Protein AF-A0A7K2C2F0-F1 (afdb_monomer)

pLDDT: mean 88.84, std 10.96, range [38.5, 98.69]

Structure (mmCIF, N/CA/C/O backbone):
data_AF-A0A7K2C2F0-F1
#
_entry.id   AF-A0A7K2C2F0-F1
#
loop_
_atom_site.group_PDB
_atom_site.id
_atom_site.type_symbol
_atom_site.label_atom_id
_atom_site.label_alt_id
_atom_site.label_comp_id
_atom_site.label_asym_id
_atom_site.label_entity_id
_atom_site.label_seq_id
_atom_site.pdbx_PDB_ins_code
_atom_site.Cartn_x
_atom_site.Cartn_y
_atom_site.Cartn_z
_atom_site.occupancy
_atom_site.B_iso_or_equiv
_atom_site.auth_seq_id
_atom_site.auth_comp_id
_atom_site.auth_asym_id
_atom_site.auth_atom_id
_atom_site.pdbx_PDB_model_num
ATOM 1 N N . SER A 1 1 ? -0.408 -22.893 0.024 1.00 50.28 1 SER A N 1
ATOM 2 C CA . SER A 1 1 ? 0.187 -21.542 0.034 1.00 50.28 1 SER A CA 1
ATOM 3 C C . SER A 1 1 ? -0.240 -20.858 -1.250 1.00 50.28 1 SER A C 1
ATOM 5 O O . SER A 1 1 ? -0.270 -21.523 -2.272 1.00 50.28 1 SER A O 1
ATOM 7 N N . ASN A 1 2 ? -0.618 -19.581 -1.223 1.00 63.22 2 ASN A N 1
ATOM 8 C CA . ASN A 1 2 ? -1.310 -18.906 -2.338 1.00 63.22 2 ASN A CA 1
ATOM 9 C C . ASN A 1 2 ? -0.409 -18.531 -3.534 1.00 63.22 2 ASN A C 1
ATOM 11 O O . ASN A 1 2 ? -0.692 -17.550 -4.215 1.00 63.22 2 ASN A O 1
ATOM 15 N N . GLU A 1 3 ? 0.681 -19.281 -3.749 1.00 76.06 3 GLU A N 1
ATOM 16 C CA . GLU A 1 3 ? 1.612 -19.161 -4.888 1.00 76.06 3 GLU A CA 1
ATOM 17 C C . GLU A 1 3 ? 2.182 -17.747 -5.110 1.00 76.06 3 GLU A C 1
ATOM 19 O O . GLU A 1 3 ? 2.596 -17.390 -6.209 1.00 76.06 3 GLU A O 1
ATOM 24 N N . ARG A 1 4 ? 2.222 -16.927 -4.051 1.00 85.31 4 ARG A N 1
ATOM 25 C CA . ARG A 1 4 ? 2.838 -15.599 -4.083 1.00 85.31 4 ARG A CA 1
ATOM 26 C C . ARG A 1 4 ? 4.329 -15.665 -3.759 1.00 85.31 4 ARG A C 1
ATOM 28 O O . ARG A 1 4 ? 4.740 -16.408 -2.866 1.00 85.31 4 ARG A O 1
ATOM 35 N N . LEU A 1 5 ? 5.111 -14.847 -4.453 1.00 87.50 5 LEU A N 1
ATOM 36 C CA . LEU A 1 5 ? 6.541 -14.672 -4.243 1.00 87.50 5 LEU A CA 1
ATOM 37 C C . LEU A 1 5 ? 6.823 -13.538 -3.261 1.00 87.50 5 LEU A C 1
ATOM 39 O O . LEU A 1 5 ? 6.344 -12.416 -3.424 1.00 87.50 5 LEU A O 1
ATOM 43 N N . PHE A 1 6 ? 7.661 -13.833 -2.272 1.00 87.00 6 PHE A N 1
ATOM 44 C CA . PHE A 1 6 ? 8.125 -12.879 -1.273 1.00 87.00 6 PHE A CA 1
ATOM 45 C C . PHE A 1 6 ? 9.642 -12.834 -1.263 1.00 87.00 6 PHE A C 1
ATOM 47 O O . PHE A 1 6 ? 10.312 -13.847 -1.480 1.00 87.00 6 PHE A O 1
ATOM 54 N N . GLU A 1 7 ? 10.182 -11.653 -0.998 1.00 86.31 7 GLU A N 1
ATOM 55 C CA . GLU A 1 7 ? 11.600 -11.492 -0.750 1.00 86.31 7 GLU A CA 1
ATOM 56 C C . GLU A 1 7 ? 11.958 -12.178 0.571 1.00 86.31 7 GLU A C 1
ATOM 58 O O . GLU A 1 7 ? 11.269 -12.034 1.584 1.00 86.31 7 GLU A O 1
ATOM 63 N N . LEU A 1 8 ? 13.048 -12.945 0.565 1.00 87.44 8 LEU A N 1
ATOM 64 C CA . LEU A 1 8 ? 13.555 -13.544 1.790 1.00 87.44 8 LEU A CA 1
ATOM 65 C C . LEU A 1 8 ? 14.177 -12.455 2.681 1.00 87.44 8 LEU A C 1
ATOM 67 O O . LEU A 1 8 ? 15.001 -11.677 2.191 1.00 87.44 8 LEU A O 1
ATOM 71 N N . PRO A 1 9 ? 13.871 -12.432 3.994 1.00 86.19 9 PRO A N 1
ATOM 72 C CA . PRO A 1 9 ? 14.459 -11.471 4.930 1.00 86.19 9 PRO A CA 1
ATOM 73 C C . PRO A 1 9 ? 15.974 -11.570 5.061 1.00 86.19 9 PRO A C 1
ATOM 75 O O . PRO A 1 9 ? 16.611 -10.615 5.487 1.00 86.19 9 PRO A O 1
ATOM 78 N N . LEU A 1 10 ? 16.545 -12.722 4.709 1.00 87.75 10 LEU A N 1
ATOM 79 C CA . LEU A 1 10 ? 17.958 -13.035 4.844 1.00 87.75 10 LEU A CA 1
ATOM 80 C C . LEU A 1 10 ? 18.545 -13.386 3.476 1.00 87.75 10 LEU A C 1
ATOM 82 O O . LEU A 1 10 ? 17.954 -14.171 2.728 1.00 87.75 10 LEU A O 1
ATOM 86 N N . ARG A 1 11 ? 19.739 -12.868 3.179 1.00 87.44 11 ARG A N 1
ATOM 87 C CA . ARG A 1 11 ? 20.491 -13.196 1.963 1.00 87.44 11 ARG A CA 1
ATOM 88 C C . ARG A 1 11 ? 21.969 -13.427 2.251 1.00 87.44 11 ARG A C 1
ATOM 90 O O . ARG A 1 11 ? 22.530 -12.907 3.212 1.00 87.44 11 ARG A O 1
ATOM 97 N N . TRP A 1 12 ? 22.605 -14.205 1.381 1.00 88.69 12 TRP A N 1
ATOM 98 C CA . TRP A 1 12 ? 24.050 -14.402 1.392 1.00 88.69 12 TRP A CA 1
ATOM 99 C C . TRP A 1 12 ? 24.735 -13.306 0.575 1.00 88.69 12 TRP A C 1
ATOM 101 O O . TRP A 1 12 ? 24.500 -13.181 -0.632 1.00 88.69 12 TRP A O 1
ATOM 111 N N . TYR A 1 13 ? 25.603 -12.528 1.214 1.00 84.31 13 TYR A N 1
ATOM 112 C CA . TYR A 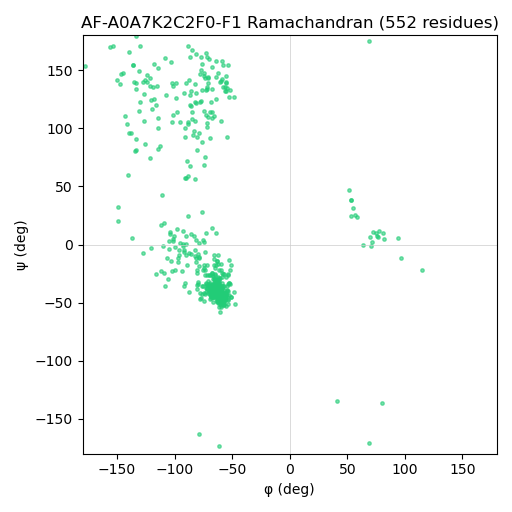1 13 ? 26.427 -11.520 0.559 1.00 84.31 13 TYR A CA 1
ATOM 113 C C . TYR A 1 13 ? 27.755 -12.148 0.151 1.00 84.31 13 TYR A C 1
ATOM 115 O O . TYR A 1 13 ? 28.666 -12.313 0.957 1.00 84.31 13 TYR A O 1
ATOM 123 N N . SER A 1 14 ? 27.886 -12.501 -1.129 1.00 82.44 14 SER A N 1
ATOM 124 C CA . SER A 1 14 ? 29.077 -13.202 -1.624 1.00 82.44 14 SER A CA 1
ATOM 125 C C . SER A 1 14 ? 30.361 -12.373 -1.541 1.00 82.44 14 SER A C 1
ATOM 127 O O . SER A 1 14 ? 31.438 -12.952 -1.483 1.00 82.44 14 SER A O 1
ATOM 129 N N . GLN A 1 15 ? 30.261 -11.038 -1.567 1.00 77.25 15 GLN A N 1
ATOM 130 C CA . GLN A 1 15 ? 31.422 -10.141 -1.503 1.00 77.25 15 GLN A CA 1
ATOM 131 C C . GLN A 1 15 ? 32.079 -10.144 -0.114 1.00 77.25 15 GLN A C 1
ATOM 133 O O . GLN A 1 15 ? 33.299 -10.062 -0.018 1.00 77.25 15 GLN A O 1
ATOM 138 N N . THR A 1 16 ? 31.280 -10.270 0.947 1.00 82.31 16 THR A N 1
ATOM 139 C CA . THR A 1 16 ? 31.732 -10.300 2.349 1.00 82.31 16 THR A CA 1
ATOM 140 C C . THR A 1 16 ? 31.686 -11.700 2.962 1.00 82.31 16 THR A C 1
ATOM 142 O O . THR A 1 16 ? 32.126 -11.886 4.091 1.00 82.31 16 THR A O 1
ATOM 145 N N . ALA A 1 17 ? 31.181 -12.689 2.216 1.00 87.31 17 ALA A N 1
ATOM 146 C CA . ALA A 1 17 ? 30.994 -14.070 2.650 1.00 87.31 17 ALA A CA 1
ATOM 147 C C . ALA A 1 17 ? 30.234 -14.185 3.986 1.00 87.31 17 ALA A C 1
ATOM 149 O O . ALA A 1 17 ? 30.635 -14.935 4.879 1.00 87.31 17 ALA A O 1
ATOM 150 N N . GLN A 1 18 ? 29.129 -13.447 4.118 1.00 89.44 18 GLN A N 1
ATOM 151 C CA . GLN A 1 18 ? 28.293 -13.466 5.319 1.00 89.44 18 GLN A CA 1
ATOM 152 C C . GLN A 1 18 ? 26.796 -13.512 4.990 1.00 89.44 18 GLN A C 1
ATOM 154 O O . GLN A 1 18 ? 26.355 -13.060 3.929 1.00 89.44 18 GLN A O 1
ATOM 159 N N . TRP A 1 19 ? 26.015 -14.045 5.929 1.00 89.75 19 TRP A N 1
ATOM 160 C CA . TRP A 1 19 ? 24.560 -13.909 5.938 1.00 89.75 19 TRP A CA 1
ATOM 161 C C . TRP A 1 19 ? 24.184 -12.613 6.635 1.00 89.75 19 TRP A C 1
ATOM 163 O O . TRP A 1 19 ? 24.676 -12.347 7.729 1.00 89.75 19 TRP A O 1
ATOM 173 N N . ASP A 1 20 ? 23.301 -11.838 6.021 1.00 87.25 20 ASP A N 1
ATOM 174 C CA . ASP A 1 20 ? 22.747 -10.636 6.637 1.00 87.25 20 ASP A CA 1
ATOM 175 C C . ASP A 1 20 ? 21.358 -10.332 6.054 1.00 87.25 20 ASP A C 1
ATOM 177 O O . ASP A 1 20 ? 20.907 -10.989 5.103 1.00 87.25 20 ASP A O 1
ATOM 181 N N . LEU A 1 21 ? 20.653 -9.372 6.647 1.00 85.06 21 LEU A N 1
ATOM 182 C CA . LEU A 1 21 ? 19.330 -8.956 6.215 1.00 85.06 21 LEU A CA 1
ATOM 183 C C . LEU A 1 21 ? 19.349 -8.449 4.771 1.00 85.06 21 LEU A C 1
ATOM 185 O O . LEU A 1 21 ? 20.265 -7.744 4.331 1.00 85.06 21 LEU A O 1
ATOM 189 N N . SER A 1 22 ? 18.309 -8.801 4.020 1.00 83.69 22 SER A N 1
ATOM 190 C CA . SER A 1 22 ? 18.087 -8.241 2.689 1.00 83.69 22 SER A CA 1
ATOM 191 C C . SER A 1 22 ? 17.821 -6.726 2.789 1.00 83.69 22 SER A C 1
ATOM 193 O O . SER A 1 22 ? 17.194 -6.279 3.756 1.00 83.69 22 SER A O 1
ATOM 195 N N . PRO A 1 23 ? 18.278 -5.906 1.823 1.00 77.38 23 PRO A N 1
ATOM 196 C CA . PRO A 1 23 ? 18.154 -4.449 1.885 1.00 77.38 23 PRO A CA 1
ATOM 197 C C . PRO A 1 23 ? 16.715 -3.996 2.140 1.00 77.38 23 PRO A C 1
ATOM 199 O O . PRO A 1 23 ? 15.811 -4.405 1.417 1.00 77.38 23 PRO A O 1
ATOM 202 N N . GLY A 1 24 ? 16.492 -3.161 3.157 1.00 74.25 24 GLY A N 1
ATOM 203 C CA . GLY A 1 24 ? 15.160 -2.689 3.566 1.00 74.25 24 GLY A CA 1
ATOM 204 C C . GLY A 1 24 ? 14.507 -3.466 4.720 1.00 74.25 24 GLY A C 1
ATOM 205 O O . GLY A 1 24 ? 13.538 -2.970 5.293 1.00 74.25 24 GLY A O 1
ATOM 206 N N . TYR A 1 25 ? 15.046 -4.624 5.123 1.00 76.50 25 TYR A N 1
ATOM 207 C CA . TYR A 1 25 ? 14.604 -5.348 6.329 1.00 76.50 25 TYR A CA 1
ATOM 208 C C . TYR A 1 25 ? 15.192 -4.813 7.638 1.00 76.50 25 TYR A C 1
ATOM 210 O O . TYR A 1 25 ? 14.682 -5.121 8.711 1.00 76.50 25 TYR A O 1
ATOM 218 N N . SER A 1 26 ? 16.239 -3.993 7.560 1.00 67.81 26 SER A N 1
ATOM 219 C CA . SER A 1 26 ? 16.847 -3.322 8.714 1.00 67.81 26 SER A CA 1
ATOM 220 C C . SER A 1 26 ? 16.018 -2.147 9.247 1.00 67.81 26 SER A C 1
ATOM 222 O O . SER A 1 26 ? 16.240 -1.714 10.371 1.00 67.81 26 SER A O 1
ATOM 224 N N . ILE A 1 27 ? 15.077 -1.631 8.447 1.00 64.44 27 ILE A N 1
ATOM 225 C CA . ILE A 1 27 ? 14.291 -0.427 8.761 1.00 64.44 27 ILE A CA 1
ATOM 226 C C . ILE A 1 27 ? 12.985 -0.792 9.479 1.00 64.44 27 ILE A C 1
ATOM 228 O O . ILE A 1 27 ? 12.538 -0.074 10.366 1.00 64.44 27 ILE A O 1
ATOM 232 N N . ALA A 1 28 ? 12.370 -1.917 9.107 1.00 60.56 28 ALA A N 1
ATOM 233 C CA . ALA A 1 28 ? 11.136 -2.410 9.710 1.00 60.56 28 ALA A CA 1
ATOM 234 C C . ALA A 1 28 ? 11.089 -3.941 9.650 1.00 60.56 28 ALA A C 1
ATOM 236 O O . ALA A 1 28 ? 11.458 -4.538 8.634 1.00 60.56 28 ALA A O 1
ATOM 237 N N . ASN A 1 29 ? 10.576 -4.586 10.705 1.00 62.41 29 ASN A N 1
ATOM 238 C CA . ASN A 1 29 ? 10.387 -6.037 10.740 1.00 62.41 29 ASN A CA 1
ATOM 239 C C . ASN A 1 29 ? 9.200 -6.452 9.856 1.00 62.41 29 ASN A C 1
ATOM 241 O O . ASN A 1 29 ? 8.121 -6.794 10.333 1.00 62.41 29 ASN A O 1
ATOM 245 N N . LYS A 1 30 ? 9.409 -6.440 8.538 1.00 63.34 30 LYS A N 1
ATOM 246 C CA . LYS A 1 30 ? 8.393 -6.828 7.553 1.00 63.34 30 LYS A CA 1
ATOM 247 C C . LYS A 1 30 ? 8.173 -8.347 7.468 1.00 63.34 30 LYS A C 1
ATOM 249 O O . LYS A 1 30 ? 7.417 -8.778 6.601 1.00 63.34 30 LYS A O 1
ATOM 254 N N . ARG A 1 31 ? 8.823 -9.168 8.317 1.00 71.56 31 ARG A N 1
ATOM 255 C CA . ARG A 1 31 ? 8.783 -10.650 8.291 1.00 71.56 31 ARG A CA 1
ATOM 256 C C . ARG A 1 31 ? 8.842 -11.195 6.847 1.00 71.56 31 ARG A C 1
ATOM 258 O O . ARG A 1 31 ? 9.608 -10.703 6.033 1.00 71.56 31 ARG A O 1
ATOM 265 N N . PHE A 1 32 ? 8.012 -12.158 6.461 1.00 71.62 32 PHE A N 1
ATOM 266 C CA . PHE A 1 32 ? 7.909 -12.628 5.068 1.00 71.62 32 PHE A CA 1
ATOM 267 C C . PHE A 1 32 ? 6.890 -11.830 4.234 1.00 71.62 32 PHE A C 1
ATOM 269 O O . PHE A 1 32 ? 6.328 -12.353 3.283 1.00 71.62 32 PHE A O 1
ATOM 276 N N . GLY A 1 33 ? 6.598 -10.583 4.611 1.00 74.69 33 GLY A N 1
ATOM 277 C CA . GLY A 1 33 ? 5.536 -9.767 4.019 1.00 74.69 33 GLY A CA 1
ATOM 278 C C . GLY A 1 33 ? 5.962 -8.882 2.845 1.00 74.69 33 GLY A C 1
ATOM 279 O O . GLY A 1 33 ? 5.100 -8.240 2.246 1.00 74.69 33 GLY A O 1
ATOM 280 N N . ARG A 1 34 ? 7.255 -8.818 2.488 1.00 81.00 34 ARG A N 1
ATOM 281 C CA . ARG A 1 34 ? 7.700 -8.067 1.299 1.00 81.00 34 ARG A CA 1
ATOM 282 C C . ARG A 1 34 ? 7.439 -8.880 0.045 1.00 81.00 34 ARG A C 1
ATOM 284 O O . ARG A 1 34 ? 8.218 -9.751 -0.324 1.00 81.00 34 ARG A O 1
ATOM 291 N N . LEU A 1 35 ? 6.308 -8.600 -0.580 1.00 85.81 35 LEU A N 1
ATOM 292 C CA . LEU A 1 35 ? 5.927 -9.149 -1.872 1.00 85.81 35 LEU A CA 1
ATOM 293 C C . LEU A 1 35 ? 6.971 -8.784 -2.938 1.00 85.81 35 LEU A C 1
ATOM 295 O O . LEU A 1 35 ? 7.498 -7.672 -2.911 1.00 85.81 35 LEU A O 1
ATOM 299 N N . ILE A 1 36 ? 7.259 -9.697 -3.867 1.00 87.25 36 ILE A N 1
ATOM 300 C CA . I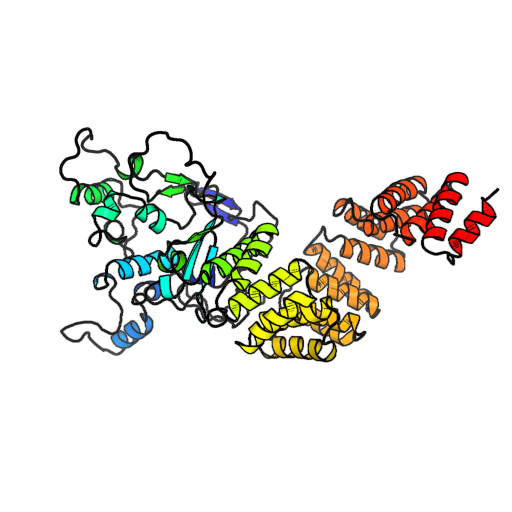LE A 1 36 ? 8.085 -9.400 -5.044 1.00 87.25 36 ILE A CA 1
ATOM 301 C C . ILE A 1 36 ? 7.163 -8.891 -6.161 1.00 87.25 36 ILE A C 1
ATOM 303 O O . ILE A 1 36 ? 6.448 -9.702 -6.759 1.00 87.25 36 ILE A O 1
ATOM 307 N N . PRO A 1 37 ? 7.163 -7.578 -6.455 1.00 87.50 37 PRO A N 1
ATOM 308 C CA . PRO A 1 37 ? 6.298 -7.011 -7.476 1.00 87.50 37 PRO A CA 1
ATOM 309 C C . PRO A 1 37 ? 6.755 -7.393 -8.884 1.00 87.50 37 PRO A C 1
ATOM 311 O O . PRO A 1 37 ? 7.929 -7.706 -9.114 1.00 87.50 37 PRO A O 1
ATOM 314 N N . ASP A 1 38 ? 5.849 -7.268 -9.849 1.00 89.81 38 ASP A N 1
ATOM 315 C CA . ASP A 1 38 ? 6.113 -7.543 -11.266 1.00 89.81 38 ASP A CA 1
ATOM 316 C C . ASP A 1 38 ? 7.310 -6.739 -11.785 1.00 89.81 38 ASP A C 1
ATOM 318 O O . ASP A 1 38 ? 8.126 -7.241 -12.553 1.00 89.81 38 ASP A O 1
ATOM 322 N N . ARG A 1 39 ? 7.488 -5.505 -11.298 1.00 86.94 39 ARG A N 1
ATOM 323 C CA . ARG A 1 39 ? 8.649 -4.668 -11.637 1.00 86.94 39 ARG A CA 1
ATOM 324 C C . ARG A 1 39 ? 9.980 -5.235 -11.152 1.00 86.94 39 ARG A C 1
ATOM 326 O O . ARG A 1 39 ? 10.978 -5.090 -11.847 1.00 86.94 39 ARG A O 1
ATOM 333 N N . CYS A 1 40 ? 10.016 -5.899 -9.998 1.00 86.69 40 CYS A N 1
ATOM 334 C CA . CYS A 1 40 ? 11.222 -6.606 -9.569 1.00 86.69 40 CYS A CA 1
ATOM 335 C C . CYS A 1 40 ? 11.467 -7.818 -10.473 1.00 86.69 40 CYS A C 1
ATOM 337 O O . CYS A 1 40 ? 12.586 -8.037 -10.935 1.00 86.69 40 CYS A O 1
ATOM 339 N N . MET A 1 41 ? 10.417 -8.579 -10.786 1.00 89.62 41 MET A N 1
ATOM 340 C CA . MET A 1 41 ? 10.531 -9.733 -11.680 1.00 89.62 41 MET A CA 1
ATOM 341 C C . MET A 1 41 ? 10.966 -9.339 -13.090 1.00 89.62 41 MET A C 1
ATOM 343 O O . MET A 1 41 ? 11.743 -10.071 -13.700 1.00 89.62 41 MET A O 1
ATOM 347 N N . ALA A 1 42 ? 10.559 -8.164 -13.568 1.00 88.38 42 ALA A N 1
ATOM 348 C CA . ALA A 1 42 ? 10.978 -7.632 -14.853 1.00 88.38 42 ALA A CA 1
ATOM 349 C C . ALA A 1 42 ? 12.499 -7.457 -14.960 1.00 88.38 42 ALA A C 1
ATOM 351 O O . ALA A 1 42 ? 13.017 -7.585 -16.060 1.00 88.38 42 ALA A O 1
ATOM 352 N N . CYS A 1 43 ? 13.225 -7.235 -13.866 1.00 86.88 43 CYS A N 1
ATOM 353 C CA . CYS A 1 43 ? 14.690 -7.163 -13.902 1.00 86.88 43 CYS A CA 1
ATOM 354 C C . CYS A 1 43 ? 15.371 -8.502 -13.588 1.00 86.88 43 CYS A C 1
ATOM 356 O O . CYS A 1 43 ? 16.526 -8.701 -13.956 1.00 86.88 43 CYS A O 1
ATOM 358 N N . HIS A 1 44 ? 14.688 -9.409 -12.886 1.00 88.19 44 HIS A N 1
ATOM 359 C CA . HIS A 1 44 ? 15.301 -10.612 -12.311 1.00 88.19 44 HIS A CA 1
ATOM 360 C C . HIS A 1 44 ? 14.950 -11.921 -13.023 1.00 88.19 44 HIS A C 1
ATOM 362 O O . HIS A 1 44 ? 15.592 -12.938 -12.755 1.00 88.19 44 HIS A O 1
ATOM 368 N N . ASN A 1 45 ? 13.968 -11.915 -13.923 1.00 89.50 45 ASN A N 1
ATOM 369 C CA . ASN A 1 45 ? 13.507 -13.107 -14.623 1.00 89.50 45 ASN A CA 1
ATOM 370 C C . ASN A 1 45 ? 13.212 -12.818 -16.103 1.00 89.50 45 ASN A C 1
ATOM 372 O O . ASN A 1 45 ? 13.097 -11.672 -16.547 1.00 89.50 45 ASN A O 1
ATOM 376 N N . SER A 1 46 ? 13.077 -13.893 -16.877 1.00 89.12 46 SER A N 1
ATOM 377 C CA . SER A 1 46 ? 12.402 -13.879 -18.176 1.00 89.12 46 SER A CA 1
ATOM 378 C C . SER A 1 46 ? 10.926 -13.479 -18.011 1.00 89.12 46 SER A C 1
ATOM 380 O O . SER A 1 46 ? 10.497 -13.111 -16.924 1.00 89.12 46 SER A O 1
ATOM 382 N N . TYR A 1 47 ? 10.133 -13.549 -19.078 1.00 89.19 47 TYR A N 1
ATOM 383 C CA . TYR A 1 47 ? 8.699 -13.253 -19.055 1.00 89.19 47 TYR A CA 1
ATOM 384 C C . TYR A 1 47 ? 7.909 -14.296 -18.238 1.00 89.19 47 TYR A C 1
ATOM 386 O O . TYR A 1 47 ? 7.788 -15.434 -18.694 1.00 89.19 47 TYR A O 1
ATOM 394 N N . PRO A 1 48 ? 7.387 -13.958 -17.040 1.00 89.88 48 PRO A N 1
ATOM 395 C CA . PRO A 1 48 ? 6.538 -14.866 -16.282 1.00 89.88 48 PRO A CA 1
ATOM 396 C C . PRO A 1 48 ? 5.095 -14.829 -16.804 1.00 89.88 48 PRO A C 1
ATOM 398 O O . PRO A 1 48 ? 4.686 -13.886 -17.482 1.00 89.88 48 PRO A O 1
ATOM 401 N N . SER A 1 49 ? 4.293 -15.824 -16.430 1.00 90.00 49 SER A N 1
ATOM 402 C CA . SER A 1 49 ? 2.836 -15.759 -16.586 1.00 90.00 49 SER A CA 1
ATOM 403 C C . SER A 1 49 ? 2.235 -15.109 -15.341 1.00 90.00 49 SER A C 1
ATOM 405 O O . SER A 1 49 ? 2.177 -15.738 -14.285 1.00 90.00 49 SER A O 1
ATOM 407 N N . THR A 1 50 ? 1.827 -13.844 -15.440 1.00 89.75 50 THR A N 1
ATOM 408 C CA . THR A 1 50 ? 1.243 -13.078 -14.327 1.00 89.75 50 THR A CA 1
ATOM 409 C C . THR A 1 50 ? -0.210 -13.475 -14.057 1.00 89.75 50 THR A C 1
ATOM 411 O O . THR A 1 50 ? -0.920 -13.971 -14.936 1.00 89.75 50 THR A O 1
ATOM 414 N N . VAL A 1 51 ? -0.667 -13.256 -12.822 1.00 90.50 51 VAL A N 1
ATOM 415 C CA . VAL A 1 51 ? -2.097 -13.240 -12.490 1.00 90.50 51 VAL A CA 1
ATOM 416 C C . VAL A 1 51 ? -2.548 -11.783 -12.454 1.00 90.50 51 VAL A C 1
ATOM 418 O O . VAL A 1 51 ? -2.112 -11.017 -11.598 1.00 90.50 51 VAL A O 1
ATOM 421 N N . GLU A 1 52 ? -3.417 -11.402 -13.388 1.00 89.62 52 GLU A N 1
ATOM 422 C CA . GLU A 1 52 ? -3.861 -10.016 -13.581 1.00 89.62 52 GLU A CA 1
ATOM 423 C C . GLU A 1 52 ? -4.360 -9.382 -12.270 1.00 89.62 52 GLU A C 1
ATOM 425 O O . GLU A 1 52 ? -5.140 -9.997 -11.537 1.00 89.62 52 GLU A O 1
ATOM 430 N N . TRP A 1 53 ? -3.908 -8.161 -11.967 1.00 90.25 53 TRP A N 1
ATOM 431 C CA . TRP A 1 53 ? -4.218 -7.404 -10.737 1.00 90.25 53 TRP A CA 1
ATOM 432 C C . TRP A 1 53 ? -3.719 -8.030 -9.421 1.00 90.25 53 TRP A C 1
ATOM 434 O O . TRP A 1 53 ? -3.915 -7.461 -8.349 1.00 90.25 53 TRP A O 1
ATOM 444 N N . VAL A 1 54 ? -3.058 -9.192 -9.450 1.00 89.06 54 VAL A N 1
ATOM 445 C CA . VAL A 1 54 ? -2.582 -9.881 -8.243 1.00 89.06 54 VAL A CA 1
ATOM 446 C C . VAL A 1 54 ? -1.066 -9.873 -8.206 1.00 89.06 54 VAL A C 1
ATOM 448 O O . VAL A 1 54 ? -0.400 -10.843 -8.562 1.00 89.06 54 VAL A O 1
ATOM 451 N N . GLU A 1 55 ? -0.525 -8.777 -7.689 1.00 86.75 55 GLU A N 1
ATOM 452 C CA . GLU A 1 55 ? 0.917 -8.601 -7.602 1.00 86.75 55 GLU A CA 1
ATOM 453 C C . GLU A 1 55 ? 1.597 -9.755 -6.842 1.00 86.75 55 GLU A C 1
ATOM 455 O O . GLU A 1 55 ? 1.085 -10.292 -5.840 1.00 86.75 55 GLU A O 1
ATOM 460 N N . GLY A 1 56 ? 2.756 -10.153 -7.366 1.00 87.12 56 GLY A N 1
ATOM 461 C CA . GLY A 1 56 ? 3.592 -11.214 -6.824 1.00 87.12 56 GLY A CA 1
ATOM 462 C C . GLY A 1 56 ? 3.015 -12.621 -6.958 1.00 87.12 56 GLY A C 1
ATOM 463 O O . GLY A 1 56 ? 3.617 -13.542 -6.411 1.00 87.12 56 GLY A O 1
ATOM 464 N N . LYS A 1 57 ? 1.890 -12.820 -7.656 1.00 88.62 57 LYS A N 1
ATOM 465 C CA . LYS A 1 57 ? 1.347 -14.145 -7.985 1.00 88.62 57 LYS A CA 1
ATOM 466 C C . LYS A 1 57 ? 1.539 -14.435 -9.472 1.00 88.62 57 LYS A C 1
ATOM 468 O O . LYS A 1 57 ? 1.136 -13.646 -10.323 1.00 88.62 57 LYS A O 1
ATOM 473 N N . TYR A 1 58 ? 2.107 -15.596 -9.773 1.00 88.81 58 TYR A N 1
ATOM 474 C CA . TYR A 1 58 ? 2.435 -16.006 -11.136 1.00 88.81 58 TYR A CA 1
ATOM 475 C C . TYR A 1 58 ? 1.999 -17.457 -11.353 1.00 88.81 58 TYR A C 1
ATOM 477 O O . TYR A 1 58 ? 2.193 -18.285 -10.465 1.00 88.81 58 TYR A O 1
ATOM 485 N N . ASN A 1 59 ? 1.441 -17.774 -12.523 1.00 89.62 59 ASN A N 1
ATOM 486 C CA . ASN A 1 59 ? 1.147 -19.161 -12.905 1.00 89.62 59 ASN A CA 1
ATOM 487 C C . ASN A 1 59 ? 2.438 -19.924 -13.239 1.00 89.62 59 ASN A C 1
ATOM 489 O O . ASN A 1 59 ? 2.548 -21.119 -12.984 1.00 89.62 59 ASN A O 1
ATOM 493 N N . GLU A 1 60 ? 3.417 -19.220 -13.811 1.00 89.38 60 GLU A N 1
ATOM 494 C CA . GLU A 1 60 ? 4.727 -19.759 -14.163 1.00 89.38 60 GLU A CA 1
ATOM 495 C C . GLU A 1 60 ? 5.794 -18.673 -14.028 1.00 89.38 60 GLU A C 1
ATOM 497 O O . GLU A 1 60 ? 5.595 -17.527 -14.439 1.00 89.38 60 GLU A O 1
ATOM 502 N N . VAL A 1 61 ? 6.943 -19.054 -13.470 1.00 89.38 61 VAL A N 1
ATOM 503 C CA . VAL A 1 61 ? 8.119 -18.194 -13.332 1.00 89.38 61 VAL A CA 1
ATOM 504 C C . VAL A 1 61 ? 9.312 -18.916 -13.949 1.00 89.38 61 VAL A C 1
ATOM 506 O O . VAL A 1 61 ? 9.815 -19.874 -13.356 1.00 89.38 61 VAL A O 1
ATOM 509 N N . PRO A 1 62 ? 9.778 -18.485 -15.131 1.00 87.56 62 PRO A N 1
ATOM 510 C CA . PRO A 1 62 ? 10.988 -19.031 -15.724 1.00 87.56 62 PRO A CA 1
ATOM 511 C C . PRO A 1 62 ? 12.210 -18.766 -14.843 1.00 87.56 62 PRO A C 1
ATOM 513 O O . PRO A 1 62 ? 12.315 -17.723 -14.201 1.00 87.56 62 PRO A O 1
ATOM 516 N N . ASN A 1 63 ? 13.176 -19.684 -14.862 1.00 84.62 63 ASN A N 1
ATOM 517 C CA . ASN A 1 63 ? 14.412 -19.521 -14.103 1.00 84.62 63 ASN A CA 1
ATOM 518 C C . ASN A 1 63 ? 15.340 -18.488 -14.757 1.00 84.62 63 ASN A C 1
ATOM 520 O O . ASN A 1 63 ? 15.899 -18.739 -15.826 1.00 84.62 63 ASN A O 1
ATOM 524 N N . GLY A 1 64 ? 15.574 -17.377 -14.058 1.00 85.69 64 GLY A N 1
ATOM 525 C CA . GLY A 1 64 ? 16.568 -16.375 -14.436 1.00 85.69 64 GLY A CA 1
ATOM 526 C C . GLY A 1 64 ? 16.213 -15.598 -15.704 1.00 85.69 64 GLY A C 1
ATOM 527 O O . GLY A 1 64 ? 15.101 -15.671 -16.225 1.00 85.69 64 GLY A O 1
ATOM 528 N N . ILE A 1 65 ? 17.171 -14.809 -16.186 1.00 88.31 65 ILE A N 1
ATOM 529 C CA . ILE A 1 65 ? 17.022 -13.965 -17.376 1.00 88.31 65 ILE A CA 1
ATOM 530 C C . ILE A 1 65 ? 17.347 -14.805 -18.615 1.00 88.31 65 ILE A C 1
ATOM 532 O O . ILE A 1 65 ? 18.464 -15.302 -18.756 1.00 88.31 65 ILE A O 1
ATOM 536 N N . SER A 1 66 ? 16.376 -14.964 -19.514 1.00 88.00 66 SER A N 1
ATOM 537 C CA . SER A 1 66 ? 16.574 -15.665 -20.787 1.00 88.00 66 SER A CA 1
ATOM 538 C C . SER A 1 66 ? 17.066 -14.717 -21.887 1.00 88.00 66 SER A C 1
ATOM 540 O O . SER A 1 66 ? 17.053 -13.492 -21.728 1.00 88.00 66 SER A O 1
ATOM 542 N N . CYS A 1 67 ? 17.454 -15.277 -23.039 1.00 89.75 67 CYS A N 1
ATOM 543 C CA . CYS A 1 67 ? 17.869 -14.487 -24.199 1.00 89.75 67 CYS A CA 1
ATOM 544 C C . CYS A 1 67 ? 16.789 -13.498 -24.660 1.00 89.75 67 CYS A C 1
ATOM 546 O O . CYS A 1 67 ? 17.125 -12.456 -25.220 1.00 89.75 67 CYS A O 1
ATOM 548 N N . GLU A 1 68 ? 15.511 -13.766 -24.379 1.00 89.25 68 GLU A N 1
ATOM 549 C CA . GLU A 1 68 ? 14.405 -12.945 -24.863 1.00 89.25 68 GLU A CA 1
ATOM 550 C C . GLU A 1 68 ? 14.426 -11.514 -24.330 1.00 89.25 68 GLU A C 1
ATOM 552 O O . GLU A 1 68 ? 14.041 -10.577 -25.030 1.00 89.25 68 GLU A O 1
ATOM 557 N N . ARG A 1 69 ? 14.958 -11.316 -23.121 1.00 90.25 69 ARG A N 1
ATOM 558 C CA . ARG A 1 69 ? 15.080 -9.981 -22.525 1.00 90.25 69 ARG A CA 1
ATOM 559 C C . ARG A 1 69 ? 15.998 -9.068 -23.331 1.00 90.25 69 ARG A C 1
ATOM 561 O O . ARG A 1 69 ? 15.749 -7.869 -23.401 1.00 90.25 69 ARG A O 1
ATOM 568 N N . CYS A 1 70 ? 17.013 -9.635 -23.980 1.00 91.94 70 CYS A N 1
ATOM 569 C CA . CYS A 1 70 ? 17.981 -8.883 -24.779 1.00 91.94 70 CYS A CA 1
ATOM 570 C C . CYS A 1 70 ? 17.723 -8.979 -26.286 1.00 91.94 70 CYS A C 1
ATOM 572 O O . CYS A 1 70 ? 18.143 -8.103 -27.038 1.00 91.94 70 CYS A O 1
ATOM 574 N N . HIS A 1 71 ? 17.031 -10.028 -26.732 1.00 92.12 71 HIS A N 1
ATOM 575 C CA . HIS A 1 71 ? 16.897 -10.378 -28.146 1.00 92.12 71 HIS A CA 1
ATOM 576 C C . HIS A 1 71 ? 15.450 -10.400 -28.672 1.00 92.12 71 HIS A C 1
ATOM 578 O O . HIS A 1 71 ? 15.237 -10.608 -29.867 1.00 92.12 71 HIS A O 1
ATOM 584 N N . GLY A 1 72 ? 14.443 -10.166 -27.828 1.00 88.31 72 GLY A N 1
ATOM 585 C CA . GLY A 1 72 ? 13.038 -10.217 -28.232 1.00 88.31 72 GLY A CA 1
ATOM 586 C C . GLY A 1 72 ? 12.519 -11.661 -28.291 1.00 88.31 72 GLY A C 1
ATOM 587 O O . GLY A 1 72 ? 12.793 -12.415 -27.369 1.00 88.31 72 GLY A O 1
ATOM 588 N N . PRO A 1 73 ? 11.756 -12.086 -29.313 1.00 84.56 73 PRO A N 1
ATOM 589 C CA . PRO A 1 73 ? 11.020 -13.360 -29.305 1.00 84.56 73 PRO A CA 1
ATOM 590 C C . PRO A 1 73 ? 11.926 -14.597 -29.505 1.00 84.56 73 PRO A C 1
ATOM 592 O O . PRO A 1 73 ? 11.881 -15.278 -30.530 1.00 84.56 73 PRO A O 1
ATOM 595 N N . GLY A 1 74 ? 12.773 -14.895 -28.521 1.00 84.88 74 GLY A N 1
ATOM 596 C CA . GLY A 1 74 ? 13.751 -15.984 -28.561 1.00 84.88 74 GLY A CA 1
ATOM 597 C C . GLY A 1 74 ? 13.125 -17.378 -28.627 1.00 84.88 74 GLY A C 1
ATOM 598 O O . GLY A 1 74 ? 13.660 -18.235 -29.320 1.00 84.88 74 GLY A O 1
ATOM 599 N N . SER A 1 75 ? 11.982 -17.607 -27.986 1.00 85.25 75 SER A N 1
ATOM 600 C CA . SER A 1 75 ? 11.192 -18.844 -28.063 1.00 85.25 75 SER A CA 1
ATOM 601 C C . SER A 1 75 ? 10.714 -19.102 -29.486 1.00 85.25 75 SER A C 1
ATOM 603 O O . SER A 1 75 ? 11.014 -20.153 -30.042 1.00 85.25 75 SER A O 1
ATOM 605 N N . ALA A 1 76 ? 10.095 -18.108 -30.129 1.00 86.69 76 ALA A N 1
ATOM 606 C CA . ALA A 1 76 ? 9.687 -18.207 -31.530 1.00 86.69 76 ALA A CA 1
ATOM 607 C C . ALA A 1 76 ? 10.884 -18.466 -32.463 1.00 86.69 76 ALA A C 1
ATOM 609 O O . ALA A 1 76 ? 10.786 -19.250 -33.409 1.00 86.69 76 ALA A O 1
ATOM 610 N N . HIS A 1 77 ? 12.032 -17.840 -32.185 1.00 89.38 77 HIS A N 1
ATOM 611 C CA . HIS A 1 77 ? 13.278 -18.121 -32.894 1.00 89.38 77 HIS A CA 1
ATOM 612 C C . HIS A 1 77 ? 13.746 -19.572 -32.694 1.00 89.38 77 HIS A C 1
ATOM 614 O O . HIS A 1 77 ? 14.056 -20.254 -33.670 1.00 89.38 77 HIS A O 1
ATOM 620 N N . VAL A 1 78 ? 13.779 -20.068 -31.455 1.00 88.88 78 VAL A N 1
ATOM 621 C CA . VAL A 1 78 ? 14.172 -21.451 -31.140 1.00 88.88 78 VAL A CA 1
ATOM 622 C C . VAL A 1 78 ? 13.230 -22.447 -31.816 1.00 88.88 78 VAL A C 1
ATOM 624 O O . VAL A 1 78 ? 13.710 -23.377 -32.464 1.00 88.88 78 VAL A O 1
ATOM 627 N N . ASP A 1 79 ? 11.919 -22.224 -31.754 1.00 90.06 79 ASP A N 1
ATOM 628 C CA . ASP A 1 79 ? 10.911 -23.067 -32.402 1.00 90.06 79 ASP A CA 1
ATOM 629 C C . ASP A 1 79 ? 11.125 -23.131 -33.918 1.00 90.06 79 ASP A C 1
ATOM 631 O O . ASP A 1 79 ? 11.123 -24.215 -34.509 1.00 90.06 79 ASP A O 1
ATOM 635 N N . LEU A 1 80 ? 11.399 -21.985 -34.554 1.00 89.38 80 LEU A N 1
ATOM 636 C CA . LEU A 1 80 ? 11.718 -21.919 -35.981 1.00 89.38 80 LEU A CA 1
ATOM 637 C C . LEU A 1 80 ? 12.962 -22.753 -36.326 1.00 89.38 80 LEU A C 1
ATOM 639 O O . LEU A 1 80 ? 12.968 -23.468 -37.333 1.00 89.38 80 LEU A O 1
ATOM 643 N N . ARG A 1 81 ? 14.012 -22.685 -35.497 1.00 87.94 81 ARG A N 1
ATOM 644 C CA . ARG A 1 81 ? 15.259 -23.445 -35.695 1.00 87.94 81 ARG A CA 1
ATOM 645 C C . ARG A 1 81 ? 15.048 -24.942 -35.511 1.00 87.94 81 ARG A C 1
ATOM 647 O O . ARG A 1 81 ? 15.534 -25.727 -36.325 1.00 87.94 81 ARG A O 1
ATOM 654 N N . LEU A 1 82 ? 14.296 -25.341 -34.487 1.00 89.31 82 LEU A N 1
ATOM 655 C CA . LEU A 1 82 ? 13.965 -26.742 -34.222 1.00 89.31 82 LEU A CA 1
ATOM 656 C C . LEU A 1 82 ? 13.064 -27.343 -35.311 1.00 89.31 82 LEU A C 1
ATOM 658 O O . LEU A 1 82 ? 13.196 -28.525 -35.623 1.00 89.31 82 LEU A O 1
ATOM 662 N N . ALA A 1 83 ? 12.221 -26.530 -35.951 1.00 91.94 83 ALA A N 1
ATOM 663 C CA . ALA A 1 83 ? 11.418 -26.925 -37.110 1.00 91.94 83 ALA A CA 1
ATOM 664 C C . ALA A 1 83 ? 12.227 -27.059 -38.421 1.00 91.94 83 ALA A C 1
ATOM 666 O O . ALA A 1 83 ? 11.652 -27.337 -39.474 1.00 91.94 83 ALA A O 1
ATOM 667 N N . GLY A 1 84 ? 13.551 -26.863 -38.387 1.00 85.31 84 GLY A N 1
ATOM 668 C CA . GLY A 1 84 ? 14.423 -26.934 -39.564 1.00 85.31 84 GLY A CA 1
ATOM 669 C C . GLY A 1 84 ? 14.435 -25.661 -40.416 1.00 85.31 84 GLY A C 1
ATOM 670 O O . GLY A 1 84 ? 15.008 -25.662 -41.506 1.00 85.31 84 GLY A O 1
ATOM 671 N N . GLY A 1 85 ? 13.836 -24.566 -39.936 1.00 77.44 85 GLY A N 1
ATOM 672 C CA . GLY A 1 85 ? 13.951 -23.251 -40.557 1.00 77.44 85 GLY A CA 1
ATOM 673 C C . GLY A 1 85 ? 15.369 -22.708 -40.388 1.00 77.44 85 GLY A C 1
ATOM 674 O O . GLY A 1 85 ? 15.806 -22.432 -39.271 1.00 77.44 85 GLY A O 1
ATOM 675 N N . GLY A 1 86 ? 16.104 -22.561 -41.493 1.00 66.12 86 GLY A N 1
ATOM 676 C CA . GLY A 1 86 ? 17.432 -21.937 -41.535 1.00 66.12 86 GLY A CA 1
ATOM 677 C C . GLY A 1 86 ? 17.359 -20.413 -41.709 1.00 66.12 86 GLY A C 1
ATOM 678 O O . GLY A 1 86 ? 16.301 -19.887 -42.058 1.00 66.12 86 GLY A O 1
ATOM 679 N N . PRO A 1 87 ? 18.429 -19.657 -41.403 1.00 66.88 87 PRO A N 1
ATOM 680 C CA . PRO A 1 87 ? 18.501 -18.254 -41.793 1.00 66.88 87 PRO A CA 1
ATOM 681 C C . PRO A 1 87 ? 18.419 -18.175 -43.320 1.00 66.88 87 PRO A C 1
ATOM 683 O O . PRO A 1 87 ? 19.026 -18.997 -44.007 1.00 66.88 87 PRO A O 1
ATOM 686 N N . THR A 1 88 ? 17.686 -17.202 -43.860 1.00 65.12 88 THR A N 1
ATOM 687 C CA . THR A 1 88 ? 17.856 -16.844 -45.273 1.00 65.12 88 THR A CA 1
ATOM 688 C C . THR A 1 88 ? 19.243 -16.224 -45.441 1.00 65.12 88 THR A C 1
ATOM 690 O O . THR A 1 88 ? 19.770 -15.663 -44.480 1.00 65.12 88 THR A O 1
ATOM 693 N N . GLU A 1 89 ? 19.841 -16.330 -46.630 1.00 67.31 89 GLU A N 1
ATOM 694 C CA . GLU A 1 89 ? 21.248 -15.971 -46.904 1.00 67.31 89 GLU A CA 1
ATOM 695 C C . GLU A 1 89 ? 21.667 -14.557 -46.431 1.00 67.31 89 GLU A C 1
ATOM 697 O O . GLU A 1 89 ? 22.855 -14.324 -46.227 1.00 67.31 89 GLU A O 1
ATOM 702 N N . ASP A 1 90 ? 20.717 -13.652 -46.150 1.00 63.00 90 ASP A N 1
ATOM 703 C CA . ASP A 1 90 ? 20.990 -12.245 -45.832 1.00 63.00 90 ASP A CA 1
ATOM 704 C C . ASP A 1 90 ? 20.770 -11.804 -44.365 1.00 63.00 90 ASP A C 1
ATOM 706 O O . ASP A 1 90 ? 21.402 -10.841 -43.924 1.00 63.00 90 ASP A O 1
ATOM 710 N N . ALA A 1 91 ? 19.929 -12.471 -43.561 1.00 72.44 91 ALA A N 1
ATOM 711 C CA . ALA A 1 91 ? 19.764 -12.171 -42.128 1.00 72.44 91 ALA A CA 1
ATOM 712 C C . ALA A 1 91 ? 18.781 -13.124 -41.434 1.00 72.44 91 ALA A C 1
ATOM 714 O O . ALA A 1 91 ? 17.829 -13.621 -42.030 1.00 72.44 91 ALA A O 1
ATOM 715 N N . ASP A 1 92 ? 18.967 -13.298 -40.126 1.00 79.62 92 ASP A N 1
ATOM 716 C CA . ASP A 1 92 ? 17.947 -13.872 -39.260 1.00 79.62 92 ASP A CA 1
ATOM 717 C C . ASP A 1 92 ? 16.966 -12.790 -38.788 1.00 79.62 92 ASP A C 1
ATOM 719 O O . ASP A 1 92 ? 17.323 -11.944 -37.972 1.00 79.62 92 ASP A O 1
ATOM 723 N N . TYR 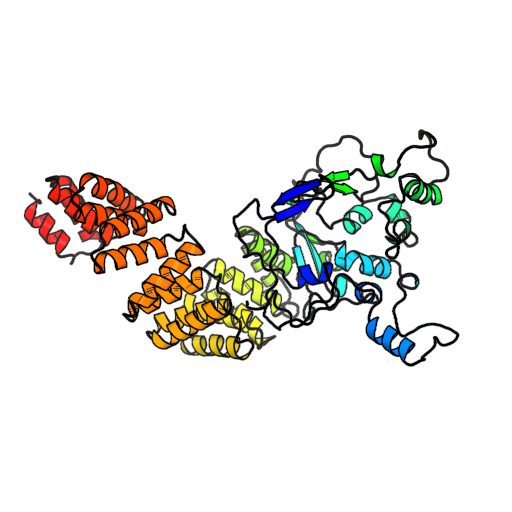A 1 93 ? 15.740 -12.817 -39.309 1.00 81.81 93 TYR A N 1
ATOM 724 C CA . TYR A 1 93 ? 14.669 -11.889 -38.929 1.00 81.81 93 TYR A CA 1
ATOM 725 C C . TYR A 1 93 ? 13.770 -12.416 -37.807 1.00 81.81 93 TYR A C 1
ATOM 727 O O . TYR A 1 93 ? 12.837 -11.729 -37.400 1.00 81.81 93 TYR A O 1
ATOM 735 N N . SER A 1 94 ? 14.019 -13.631 -37.314 1.00 85.38 94 SER A N 1
ATOM 736 C CA . SER A 1 94 ? 13.221 -14.217 -36.231 1.00 85.38 94 SER A CA 1
ATOM 737 C C . SER A 1 94 ? 13.630 -13.721 -34.843 1.00 85.38 94 SER A C 1
ATOM 739 O O . SER A 1 94 ? 12.906 -13.950 -33.881 1.00 85.38 94 SER A O 1
ATOM 741 N N . ILE A 1 95 ? 14.770 -13.031 -34.731 1.00 89.12 95 ILE A N 1
ATOM 742 C CA . ILE A 1 95 ? 15.337 -12.568 -33.465 1.00 89.12 95 ILE A CA 1
ATOM 743 C C . ILE A 1 95 ? 16.074 -11.238 -33.647 1.00 89.12 95 ILE A C 1
ATOM 745 O O . ILE A 1 95 ? 16.678 -10.985 -34.692 1.00 89.12 95 ILE A O 1
ATOM 749 N N . VAL A 1 96 ? 16.053 -10.374 -32.630 1.00 91.81 96 VAL A N 1
ATOM 750 C CA . VAL A 1 96 ? 16.821 -9.125 -32.650 1.00 91.81 96 VAL A CA 1
ATOM 751 C C . VAL A 1 96 ? 18.290 -9.438 -32.386 1.00 91.81 96 VAL A C 1
ATOM 753 O O . VAL A 1 96 ? 18.633 -10.147 -31.443 1.00 91.81 96 VAL A O 1
ATOM 756 N N . ASN A 1 97 ? 19.179 -8.868 -33.198 1.00 91.00 97 ASN A N 1
ATOM 757 C CA . ASN A 1 97 ? 20.606 -8.816 -32.902 1.00 91.00 97 ASN A CA 1
ATOM 758 C C . ASN A 1 97 ? 20.956 -7.407 -32.392 1.00 91.00 97 ASN A C 1
ATOM 760 O O . ASN A 1 97 ? 21.032 -6.492 -33.219 1.00 91.00 97 ASN A O 1
ATOM 764 N N . PRO A 1 98 ? 21.195 -7.221 -31.075 1.00 92.38 98 PRO A N 1
ATOM 765 C CA . PRO A 1 98 ? 21.502 -5.915 -30.501 1.00 92.38 98 PRO A CA 1
ATOM 766 C C . PRO A 1 98 ? 22.667 -5.195 -31.182 1.00 92.38 98 PRO A C 1
ATOM 768 O O . PRO A 1 98 ? 22.591 -3.992 -31.383 1.00 92.38 98 PRO A O 1
ATOM 771 N N . ALA A 1 99 ? 23.690 -5.911 -31.660 1.00 89.44 99 ALA A N 1
ATOM 772 C CA . ALA A 1 99 ? 24.839 -5.297 -32.336 1.00 89.44 99 ALA A CA 1
ATOM 773 C C . ALA A 1 99 ? 24.483 -4.576 -33.653 1.00 89.44 99 ALA A C 1
ATOM 775 O O . ALA A 1 99 ? 25.296 -3.824 -34.187 1.00 89.44 99 ALA A O 1
ATOM 776 N N . ARG A 1 100 ? 23.284 -4.813 -34.205 1.00 89.81 100 ARG A N 1
ATOM 777 C CA . ARG A 1 100 ? 22.770 -4.136 -35.408 1.00 89.81 100 ARG A CA 1
ATOM 778 C C . ARG A 1 100 ? 21.858 -2.947 -35.093 1.00 89.81 100 ARG A C 1
ATOM 780 O O . ARG A 1 100 ? 21.410 -2.278 -36.022 1.00 89.81 100 ARG A O 1
ATOM 787 N N . LEU A 1 101 ? 21.546 -2.703 -33.821 1.00 92.94 101 LEU A N 1
ATOM 788 C CA . LEU A 1 101 ? 20.708 -1.585 -33.396 1.00 92.94 101 LEU A CA 1
ATOM 789 C C . LEU A 1 101 ? 21.494 -0.267 -33.415 1.00 92.94 101 LEU A C 1
ATOM 791 O O . LEU A 1 101 ? 22.726 -0.253 -33.395 1.00 92.94 101 LEU A O 1
ATOM 795 N N . THR A 1 102 ? 20.781 0.859 -33.422 1.00 95.25 102 THR A N 1
ATOM 796 C CA . THR A 1 102 ? 21.402 2.166 -33.172 1.00 95.25 102 THR A CA 1
ATOM 797 C C . THR A 1 102 ? 21.966 2.218 -31.753 1.00 95.25 102 THR A C 1
ATOM 799 O O . THR A 1 102 ? 21.509 1.486 -30.879 1.00 95.25 102 THR A O 1
ATOM 802 N N . HIS A 1 103 ? 22.932 3.106 -31.516 1.00 94.81 103 HIS A N 1
ATOM 803 C CA . HIS A 1 103 ? 23.554 3.290 -30.203 1.00 94.81 103 HIS A CA 1
ATOM 804 C C . HIS A 1 103 ? 22.527 3.391 -29.061 1.00 94.81 103 HIS A C 1
ATOM 806 O O . HIS A 1 103 ? 22.597 2.619 -28.111 1.00 94.81 103 HIS A O 1
ATOM 812 N N . ASP A 1 104 ? 21.526 4.266 -29.186 1.00 93.38 104 ASP A N 1
ATOM 813 C CA . ASP A 1 104 ? 20.529 4.471 -28.126 1.00 93.38 104 ASP A CA 1
ATOM 814 C C . ASP A 1 104 ? 19.731 3.198 -27.824 1.00 93.38 104 ASP A C 1
ATOM 816 O O . ASP A 1 104 ? 19.530 2.857 -26.665 1.00 93.38 104 ASP A O 1
ATOM 820 N N . LEU A 1 105 ? 19.343 2.447 -28.860 1.00 95.62 105 LEU A N 1
ATOM 821 C CA . LEU A 1 105 ? 18.619 1.189 -28.688 1.00 95.62 105 LEU A CA 1
ATOM 822 C C . LEU A 1 105 ? 19.514 0.099 -28.082 1.00 95.62 105 LEU A C 1
ATOM 824 O O . LEU A 1 105 ? 19.054 -0.673 -27.248 1.00 95.62 105 LEU A O 1
ATOM 828 N N . GLN A 1 106 ? 20.804 0.051 -28.437 1.00 95.19 106 GLN A N 1
ATOM 829 C CA . GLN A 1 106 ? 21.764 -0.843 -27.774 1.00 95.19 106 GLN A CA 1
ATOM 830 C C . GLN A 1 106 ? 21.866 -0.550 -26.275 1.00 95.19 106 GLN A C 1
ATOM 832 O O . GLN A 1 106 ? 21.900 -1.476 -25.461 1.00 95.19 106 GLN A O 1
ATOM 837 N N . MET A 1 107 ? 21.900 0.733 -25.913 1.00 94.62 107 MET A N 1
ATOM 838 C CA . MET A 1 107 ? 21.921 1.154 -24.518 1.00 94.62 107 MET A CA 1
ATOM 839 C C . MET A 1 107 ? 20.604 0.800 -23.818 1.00 94.62 107 MET A C 1
ATOM 841 O O . MET A 1 107 ? 20.647 0.205 -22.742 1.00 94.62 107 MET A O 1
ATOM 845 N N . ASP A 1 108 ? 19.455 1.055 -24.447 1.00 95.06 108 ASP A N 1
ATOM 846 C CA . ASP A 1 108 ? 18.122 0.753 -23.905 1.00 95.06 108 ASP A CA 1
ATOM 847 C C . ASP A 1 108 ? 17.937 -0.739 -23.571 1.00 95.06 108 ASP A C 1
ATOM 849 O O . ASP A 1 108 ? 17.355 -1.070 -22.534 1.00 95.06 108 ASP A O 1
ATOM 853 N N . VAL A 1 109 ? 18.515 -1.650 -24.371 1.00 94.44 109 VAL A N 1
ATOM 854 C CA . VAL A 1 109 ? 18.526 -3.094 -24.064 1.00 94.44 109 VAL A CA 1
ATOM 855 C C . VAL A 1 109 ? 19.128 -3.378 -22.690 1.00 94.44 109 VAL A C 1
ATOM 857 O O . VAL A 1 109 ? 18.585 -4.192 -21.945 1.00 94.44 109 VAL A O 1
ATOM 860 N N . CYS A 1 110 ? 20.233 -2.721 -22.340 1.00 92.50 110 CYS A N 1
ATOM 861 C CA . CYS A 1 110 ? 20.894 -2.913 -21.048 1.00 92.50 110 CYS A CA 1
ATOM 862 C C . CYS A 1 110 ? 20.198 -2.109 -19.939 1.00 92.50 110 CYS A C 1
ATOM 864 O O . CYS A 1 110 ? 20.060 -2.578 -18.805 1.00 92.50 110 CYS A O 1
ATOM 866 N N . GLN A 1 111 ? 19.741 -0.900 -20.265 1.00 92.44 111 GLN A N 1
ATOM 867 C CA . GLN A 1 111 ? 19.124 0.027 -19.320 1.00 92.44 111 GLN A CA 1
ATOM 868 C C . GLN A 1 111 ? 17.800 -0.485 -18.756 1.00 92.44 111 GLN A C 1
ATOM 870 O O . GLN A 1 111 ? 17.493 -0.163 -17.615 1.00 92.44 111 GLN A O 1
ATOM 875 N N . GLN A 1 112 ? 17.069 -1.357 -19.460 1.00 90.44 112 GLN A N 1
ATOM 876 C CA . GLN A 1 112 ? 15.842 -1.952 -18.912 1.00 90.44 112 GLN A CA 1
ATOM 877 C C . GLN A 1 112 ? 16.052 -2.637 -17.538 1.00 90.44 112 GLN A C 1
ATOM 879 O O . GLN A 1 112 ? 15.104 -2.749 -16.768 1.00 90.44 112 GLN A O 1
ATOM 884 N N . CYS A 1 113 ? 17.282 -3.090 -17.239 1.00 89.19 113 CYS A N 1
ATOM 885 C CA . CYS A 1 113 ? 17.662 -3.697 -15.957 1.00 89.19 113 CYS A CA 1
ATOM 886 C C . CYS A 1 113 ? 18.712 -2.883 -15.177 1.00 89.19 113 CYS A C 1
ATOM 888 O O . CYS A 1 113 ? 18.807 -3.021 -13.958 1.00 89.19 113 CYS A O 1
ATOM 890 N N . HIS A 1 114 ? 19.532 -2.077 -15.863 1.00 89.12 114 HIS A N 1
ATOM 891 C CA . HIS A 1 114 ? 20.679 -1.357 -15.284 1.00 89.12 114 HIS A CA 1
ATOM 892 C C . HIS A 1 114 ? 20.509 0.167 -15.240 1.00 89.12 114 HIS A C 1
ATOM 894 O O . HIS A 1 114 ? 21.501 0.891 -15.096 1.00 89.12 114 HIS A O 1
ATOM 900 N N . LEU A 1 115 ? 19.272 0.642 -15.384 1.00 87.75 115 LEU A N 1
ATOM 901 C CA . LEU A 1 115 ? 18.895 2.027 -15.166 1.00 87.75 115 LEU A CA 1
ATOM 902 C C . LEU A 1 115 ? 17.667 2.092 -14.256 1.00 87.75 115 LEU A C 1
ATOM 904 O O . LEU A 1 115 ? 16.565 1.683 -14.621 1.00 87.75 115 LEU A O 1
ATOM 908 N N . HIS A 1 116 ? 17.863 2.650 -13.072 1.00 81.69 116 HIS A N 1
ATOM 909 C CA . HIS A 1 116 ? 16.801 2.950 -12.128 1.00 81.69 116 HIS A CA 1
ATOM 910 C C . HIS A 1 116 ? 17.140 4.228 -11.383 1.00 81.69 116 HIS A C 1
ATOM 912 O O . HIS A 1 116 ? 18.306 4.510 -11.123 1.00 81.69 116 HIS A O 1
ATOM 918 N N . THR A 1 117 ? 16.094 4.962 -11.045 1.00 82.00 117 THR A N 1
ATOM 919 C CA . THR A 1 117 ? 16.140 6.223 -10.315 1.00 82.00 117 THR A CA 1
ATOM 920 C C . THR A 1 117 ? 15.150 6.134 -9.158 1.00 82.00 117 THR A C 1
ATOM 922 O O . THR A 1 117 ? 14.325 5.217 -9.117 1.00 82.00 117 THR A O 1
ATOM 925 N N . SER A 1 118 ? 15.169 7.103 -8.245 1.00 82.06 118 SER A N 1
ATOM 926 C CA . SER A 1 118 ? 14.302 7.120 -7.054 1.00 82.06 118 SER A CA 1
ATOM 927 C C . SER A 1 118 ? 12.817 6.957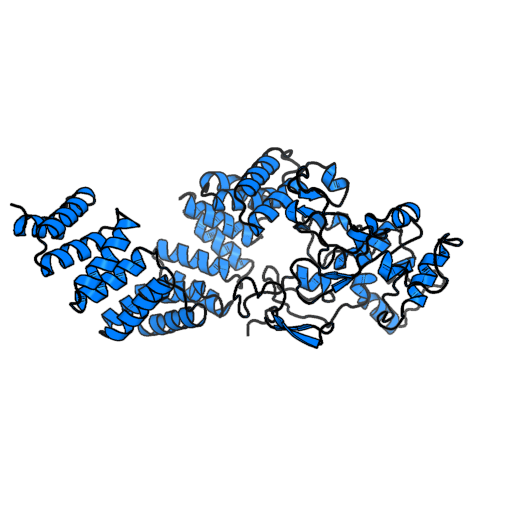 -7.387 1.00 82.06 118 SER A C 1
ATOM 929 O O . SER A 1 118 ? 12.072 6.351 -6.621 1.00 82.06 118 SER A O 1
ATOM 931 N N . VAL A 1 119 ? 12.379 7.477 -8.539 1.00 89.12 119 VAL A N 1
ATOM 932 C CA . VAL A 1 119 ? 11.007 7.333 -9.030 1.00 89.12 119 VAL A CA 1
ATOM 933 C C . VAL A 1 119 ? 11.000 6.848 -10.474 1.00 89.12 119 VAL A C 1
ATOM 935 O O . VAL A 1 119 ? 11.510 7.507 -11.379 1.00 89.12 119 VAL A O 1
ATOM 938 N N . SER A 1 120 ? 10.340 5.713 -10.697 1.00 90.12 120 SER A N 1
ATOM 939 C CA . SER A 1 120 ? 10.127 5.126 -12.018 1.00 90.12 120 SER A CA 1
ATOM 940 C C . SER A 1 120 ? 8.634 4.996 -12.303 1.00 90.12 120 SER A C 1
ATOM 942 O O . SER A 1 120 ? 7.895 4.337 -11.566 1.00 90.12 120 SER A O 1
ATOM 944 N N . VAL A 1 121 ? 8.178 5.575 -13.407 1.00 92.62 121 VAL A N 1
ATOM 945 C CA . VAL A 1 121 ? 6.768 5.606 -13.807 1.00 92.62 121 VAL A CA 1
ATOM 946 C C . VAL A 1 121 ? 6.611 4.879 -15.139 1.00 92.62 121 VAL A C 1
ATOM 948 O O . VAL A 1 121 ? 7.283 5.216 -16.110 1.00 92.62 121 VAL A O 1
ATOM 951 N N . LEU A 1 122 ? 5.719 3.885 -15.198 1.00 92.06 122 LEU A N 1
ATOM 952 C CA . LEU A 1 122 ? 5.319 3.271 -16.466 1.00 92.06 122 LEU A CA 1
ATOM 953 C C . LEU A 1 122 ? 4.452 4.261 -17.236 1.00 92.06 122 LEU A C 1
ATOM 955 O O . LEU A 1 122 ? 3.566 4.898 -16.663 1.00 92.06 122 LEU A O 1
ATOM 959 N N . ARG A 1 123 ? 4.702 4.397 -18.536 1.00 91.00 123 ARG A N 1
ATOM 960 C CA . ARG A 1 123 ? 3.852 5.221 -19.397 1.00 91.00 123 ARG A CA 1
ATOM 961 C C . ARG A 1 123 ? 2.490 4.561 -19.588 1.00 91.00 123 ARG A C 1
ATOM 963 O O . ARG A 1 123 ? 2.326 3.364 -19.377 1.00 91.00 123 ARG A O 1
ATOM 970 N N . ASP A 1 124 ? 1.499 5.357 -19.979 1.00 83.06 124 ASP A N 1
ATOM 971 C CA . ASP A 1 124 ? 0.123 4.874 -20.081 1.00 83.06 124 ASP A CA 1
ATOM 972 C C . ASP A 1 124 ? 0.001 3.645 -20.981 1.00 83.06 124 ASP A C 1
ATOM 974 O O . ASP A 1 124 ? 0.507 3.623 -22.103 1.00 83.06 124 ASP A O 1
ATOM 978 N N . GLY A 1 125 ? -0.711 2.638 -20.475 1.00 82.75 125 GLY A N 1
ATOM 979 C CA . GLY A 1 125 ? -0.930 1.380 -21.183 1.00 82.75 125 GLY A CA 1
ATOM 980 C C . GLY A 1 125 ? 0.304 0.486 -21.271 1.00 82.75 125 GLY A C 1
ATOM 981 O O . GLY A 1 125 ? 0.264 -0.468 -22.038 1.00 82.75 125 GLY A O 1
ATOM 982 N N . ARG A 1 126 ? 1.378 0.793 -20.531 1.00 90.31 126 ARG A N 1
ATOM 983 C CA . ARG A 1 126 ? 2.577 -0.040 -20.454 1.00 90.31 126 ARG A CA 1
ATOM 984 C C . ARG A 1 126 ? 2.613 -0.845 -19.167 1.00 90.31 126 ARG A C 1
ATOM 986 O O . ARG A 1 126 ? 2.337 -0.322 -18.086 1.00 90.31 126 ARG A O 1
ATOM 993 N N . GLU A 1 127 ? 3.035 -2.088 -19.296 1.00 89.31 127 GLU A N 1
ATOM 994 C CA . GLU A 1 127 ? 3.263 -3.030 -18.209 1.00 89.31 127 GLU A CA 1
ATOM 995 C C . GLU A 1 127 ? 4.765 -3.277 -17.989 1.00 89.31 127 GLU A C 1
ATOM 997 O O . GLU A 1 127 ? 5.580 -3.026 -18.885 1.00 89.31 127 GLU A O 1
ATOM 1002 N N . PRO A 1 128 ? 5.172 -3.787 -16.807 1.00 89.75 128 PRO A N 1
ATOM 1003 C CA . PRO A 1 128 ? 6.582 -4.040 -16.488 1.00 89.75 128 PRO A CA 1
ATOM 1004 C C . PRO A 1 128 ? 7.330 -4.906 -17.511 1.00 89.75 128 PRO A C 1
ATOM 1006 O O . PRO A 1 128 ? 8.547 -4.796 -17.642 1.00 89.75 128 PRO A O 1
ATOM 1009 N N . PHE A 1 129 ? 6.610 -5.757 -18.243 1.00 90.12 129 PHE A N 1
ATOM 1010 C CA . PHE A 1 129 ? 7.163 -6.715 -19.195 1.00 90.12 129 PHE A CA 1
ATOM 1011 C C . PHE A 1 129 ? 6.992 -6.300 -20.667 1.00 90.12 129 PHE A C 1
ATOM 1013 O O . PHE A 1 129 ? 7.272 -7.097 -21.561 1.00 90.12 129 PHE A O 1
ATOM 1020 N N . ASP A 1 130 ? 6.555 -5.074 -20.963 1.00 91.19 130 ASP A N 1
ATOM 1021 C CA . ASP A 1 130 ? 6.230 -4.673 -22.341 1.00 91.19 130 ASP A CA 1
ATOM 1022 C C . ASP A 1 130 ? 7.428 -4.296 -23.202 1.00 91.19 130 ASP A C 1
ATOM 1024 O O . ASP A 1 130 ? 7.343 -4.385 -24.423 1.00 91.19 130 ASP A O 1
ATOM 1028 N N . PHE A 1 131 ? 8.537 -3.866 -22.600 1.00 92.88 131 PHE A N 1
ATOM 1029 C CA . PHE A 1 131 ? 9.698 -3.402 -23.358 1.00 92.88 131 PHE A CA 1
ATOM 1030 C C . PHE A 1 131 ? 10.229 -4.485 -24.307 1.00 92.88 131 PHE A C 1
ATOM 1032 O O . PHE A 1 131 ? 10.362 -5.659 -23.926 1.00 92.88 131 PHE A O 1
ATOM 1039 N N . ARG A 1 132 ? 10.549 -4.096 -25.545 1.00 90.69 132 ARG A N 1
ATOM 1040 C CA . ARG A 1 132 ? 11.254 -4.940 -26.517 1.00 90.69 132 ARG A CA 1
ATOM 1041 C C . ARG A 1 132 ? 12.564 -4.274 -26.969 1.00 90.69 132 ARG A C 1
ATOM 1043 O O . ARG A 1 132 ? 12.577 -3.071 -27.194 1.00 90.69 132 ARG A O 1
ATOM 1050 N N . PRO A 1 133 ? 13.648 -5.042 -27.206 1.00 89.69 133 PRO A N 1
ATOM 1051 C CA . PRO A 1 133 ? 14.976 -4.524 -27.580 1.00 89.69 133 PRO A CA 1
ATOM 1052 C C . PRO A 1 133 ? 15.063 -3.552 -28.767 1.00 89.69 133 PRO A C 1
ATOM 1054 O O . PRO A 1 133 ? 16.045 -2.831 -28.893 1.00 89.69 133 PRO A O 1
ATOM 1057 N N . SER A 1 134 ? 14.083 -3.548 -29.671 1.00 88.62 134 SER A N 1
ATOM 1058 C CA . SER A 1 134 ? 14.029 -2.629 -30.816 1.00 88.62 134 SER A CA 1
ATOM 1059 C C . SER A 1 134 ? 13.229 -1.349 -30.548 1.00 88.62 134 SER A C 1
ATOM 1061 O O . SER A 1 134 ? 13.062 -0.534 -31.454 1.00 88.62 134 SER A O 1
ATOM 1063 N N . GLU A 1 135 ? 12.686 -1.193 -29.345 1.00 93.62 135 GLU A N 1
ATOM 1064 C CA . GLU A 1 135 ? 11.896 -0.045 -28.907 1.00 93.62 135 GLU A CA 1
ATOM 1065 C C . GLU A 1 135 ? 12.740 0.863 -28.012 1.00 93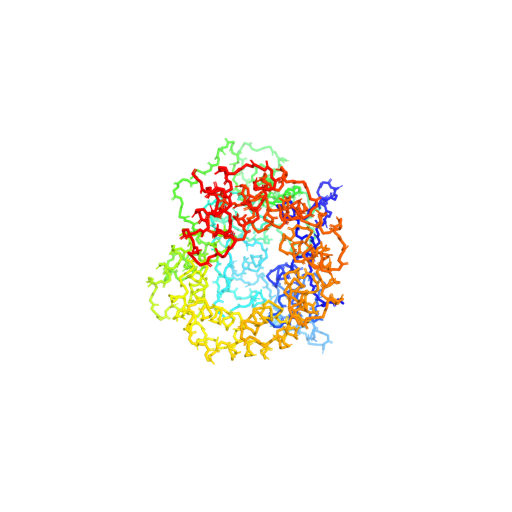.62 135 GLU A C 1
ATOM 1067 O O . GLU A 1 135 ? 13.725 0.428 -27.416 1.00 93.62 135 GLU A O 1
ATOM 1072 N N . ARG A 1 136 ? 12.362 2.140 -27.909 1.00 95.44 136 ARG A N 1
ATOM 1073 C CA . ARG A 1 136 ? 13.061 3.068 -27.016 1.00 95.44 136 ARG A CA 1
ATOM 1074 C C . ARG A 1 136 ? 12.557 2.883 -25.594 1.00 95.44 136 ARG A C 1
ATOM 1076 O O . ARG A 1 136 ? 11.352 2.970 -25.363 1.00 95.44 136 ARG A O 1
ATOM 1083 N N . LEU A 1 137 ? 13.445 2.739 -24.616 1.00 94.06 137 LEU A N 1
ATOM 1084 C CA . LEU A 1 137 ? 13.052 2.545 -23.213 1.00 94.06 137 LEU A CA 1
ATOM 1085 C C . LEU A 1 137 ? 12.240 3.734 -22.687 1.00 94.06 137 LEU A C 1
ATOM 1087 O O . LEU A 1 137 ? 11.236 3.565 -21.990 1.00 94.06 137 LEU A O 1
ATOM 1091 N N . GLN A 1 138 ? 12.605 4.939 -23.129 1.00 93.75 138 GLN A N 1
ATOM 1092 C CA . GLN A 1 138 ? 11.870 6.163 -22.828 1.00 93.75 138 GLN A CA 1
ATOM 1093 C C . GLN A 1 138 ? 10.435 6.187 -23.373 1.00 93.75 138 GLN A C 1
ATOM 1095 O O . GLN A 1 138 ? 9.723 7.123 -23.042 1.00 93.75 138 GLN A O 1
ATOM 1100 N N . ASP A 1 139 ? 9.986 5.247 -24.212 1.00 94.12 139 ASP A N 1
ATOM 1101 C CA . ASP A 1 139 ? 8.576 5.104 -24.632 1.00 94.12 139 ASP A CA 1
ATOM 1102 C C . ASP A 1 139 ? 7.769 4.175 -23.708 1.00 94.12 139 ASP A C 1
ATOM 1104 O O . ASP A 1 139 ? 6.539 4.114 -23.803 1.00 94.12 139 ASP A O 1
ATOM 1108 N N . HIS A 1 140 ? 8.446 3.491 -22.784 1.00 94.12 140 HIS A N 1
ATOM 1109 C CA . HIS A 1 140 ? 7.847 2.583 -21.805 1.00 94.12 140 HIS A CA 1
ATOM 1110 C C . HIS A 1 140 ? 7.885 3.162 -20.396 1.00 94.12 140 HIS A C 1
ATOM 1112 O O . HIS A 1 140 ? 6.939 2.982 -19.630 1.00 94.12 140 HIS A O 1
ATOM 1118 N N . LEU A 1 141 ? 8.955 3.887 -20.066 1.00 93.12 141 LEU A N 1
ATOM 1119 C CA . LEU A 1 141 ? 9.216 4.397 -18.727 1.00 93.12 141 LEU A CA 1
ATOM 1120 C C . LEU A 1 141 ? 9.561 5.892 -18.755 1.00 93.12 141 LEU A C 1
ATOM 1122 O O . LEU A 1 141 ? 10.133 6.413 -19.718 1.00 93.12 141 LEU A O 1
ATOM 1126 N N . ALA A 1 142 ? 9.205 6.575 -17.674 1.00 94.25 142 ALA A N 1
ATOM 1127 C CA . ALA A 1 142 ? 9.739 7.871 -17.286 1.00 94.25 142 ALA A CA 1
ATOM 1128 C C . ALA A 1 142 ? 10.497 7.697 -15.962 1.00 94.25 142 ALA A C 1
ATOM 1130 O O . ALA A 1 142 ? 10.037 6.985 -15.065 1.00 94.25 142 ALA A O 1
ATOM 1131 N N . LEU A 1 143 ? 11.670 8.314 -15.862 1.00 91.88 143 LEU A N 1
ATOM 1132 C CA . LEU A 1 143 ? 12.608 8.125 -14.758 1.00 91.88 143 LEU A CA 1
ATOM 1133 C C . LEU A 1 143 ? 12.973 9.482 -14.167 1.00 91.88 143 LEU A C 1
ATOM 1135 O O . LEU A 1 143 ? 13.324 10.403 -14.909 1.00 91.88 143 LEU A O 1
ATOM 1139 N N . PHE A 1 144 ? 12.868 9.592 -12.847 1.00 91.12 144 PHE A N 1
ATOM 1140 C CA . PHE A 1 144 ? 13.152 10.803 -12.089 1.00 91.12 144 PHE A CA 1
ATOM 1141 C C . PHE A 1 144 ? 14.011 10.484 -10.867 1.00 91.12 144 PHE A C 1
ATOM 1143 O O . PHE A 1 144 ? 13.713 9.544 -10.123 1.00 91.12 144 PHE A O 1
ATOM 1150 N N . SER A 1 145 ? 15.043 11.293 -10.656 1.00 85.81 145 SER A N 1
ATOM 1151 C CA . SER A 1 145 ? 15.915 11.239 -9.482 1.00 85.81 145 SER A CA 1
ATOM 1152 C C . SER A 1 145 ? 15.466 12.305 -8.483 1.00 85.81 145 SER A C 1
ATOM 1154 O O . SER A 1 145 ? 15.308 13.475 -8.847 1.00 85.81 145 SER A O 1
ATOM 1156 N N . ALA A 1 146 ? 15.207 11.898 -7.244 1.00 83.44 146 ALA A N 1
ATOM 1157 C CA . ALA A 1 146 ? 14.817 12.789 -6.160 1.00 83.44 146 ALA A CA 1
ATOM 1158 C C . ALA A 1 146 ? 16.022 13.585 -5.660 1.00 83.44 146 ALA A C 1
ATOM 1160 O O . ALA A 1 146 ? 17.142 13.084 -5.656 1.00 83.44 146 ALA A O 1
ATOM 1161 N N . ARG A 1 147 ? 15.790 14.819 -5.207 1.00 74.44 147 ARG A N 1
ATOM 1162 C CA . ARG A 1 147 ? 16.841 15.731 -4.727 1.00 74.44 147 ARG A CA 1
ATOM 1163 C C . ARG A 1 147 ? 17.808 15.086 -3.726 1.00 74.44 147 ARG A C 1
ATOM 1165 O O . ARG A 1 147 ? 19.010 15.315 -3.824 1.00 74.44 147 ARG A O 1
ATOM 1172 N N . ASP A 1 148 ? 17.289 14.276 -2.810 1.00 65.81 148 ASP A N 1
ATOM 1173 C CA . ASP A 1 148 ? 18.072 13.669 -1.728 1.00 65.81 148 ASP A CA 1
ATOM 1174 C C . ASP A 1 148 ? 18.901 12.457 -2.181 1.00 65.81 148 ASP A C 1
ATOM 1176 O O . ASP A 1 148 ? 19.786 12.019 -1.454 1.00 65.81 148 ASP A O 1
ATOM 1180 N N . SER A 1 149 ? 18.659 11.937 -3.389 1.00 59.19 149 SER A N 1
ATOM 1181 C CA . SER A 1 149 ? 19.482 10.895 -4.015 1.00 59.19 149 SER A CA 1
ATOM 1182 C C . SER A 1 149 ? 20.438 11.458 -5.076 1.00 59.19 149 SER A C 1
ATOM 1184 O O . SER A 1 149 ? 21.139 10.702 -5.747 1.00 59.19 149 SER A O 1
ATOM 1186 N N . VAL A 1 150 ? 20.485 12.783 -5.273 1.00 53.97 150 VAL A N 1
ATOM 1187 C CA . VAL A 1 150 ? 21.379 13.403 -6.263 1.00 53.97 150 VAL A CA 1
ATOM 1188 C C . VAL A 1 150 ? 22.823 13.353 -5.762 1.00 53.97 150 VAL A C 1
ATOM 1190 O O . VAL A 1 150 ? 23.198 14.066 -4.835 1.00 53.97 150 VAL A O 1
ATOM 1193 N N . GLY A 1 151 ? 23.651 12.543 -6.426 1.00 51.81 151 GLY A N 1
ATOM 1194 C CA . GLY A 1 151 ? 25.101 12.464 -6.208 1.00 51.81 151 GLY A CA 1
ATOM 1195 C C . GLY A 1 151 ? 25.588 11.124 -5.649 1.00 51.81 151 GLY A C 1
ATOM 1196 O O . GLY A 1 151 ? 26.747 10.770 -5.885 1.00 51.81 151 GLY A O 1
ATOM 1197 N N . GLY A 1 152 ? 24.703 10.359 -5.000 1.00 57.81 152 GLY A N 1
ATOM 1198 C CA . GLY A 1 152 ? 24.960 8.996 -4.526 1.00 57.81 152 GLY A CA 1
ATOM 1199 C C . GLY A 1 152 ? 25.025 7.964 -5.658 1.00 57.81 152 GLY A C 1
ATOM 1200 O O . GLY A 1 152 ? 24.646 8.239 -6.802 1.00 57.81 152 GLY A O 1
ATOM 1201 N N . LEU A 1 153 ? 25.557 6.775 -5.361 1.00 64.12 153 LEU A N 1
ATOM 1202 C CA . LEU A 1 153 ? 25.512 5.627 -6.268 1.00 64.12 153 LEU A CA 1
ATOM 1203 C C . LEU A 1 153 ? 24.307 4.757 -5.895 1.00 64.12 153 LEU A C 1
ATOM 1205 O O . LEU A 1 153 ? 24.361 4.015 -4.918 1.00 64.12 153 LEU A O 1
ATOM 1209 N N . ASP A 1 154 ? 23.239 4.803 -6.690 1.00 68.19 154 ASP A N 1
ATOM 1210 C CA . ASP A 1 154 ? 22.118 3.870 -6.533 1.00 68.19 154 ASP A CA 1
ATOM 1211 C C . ASP A 1 154 ? 22.471 2.490 -7.117 1.00 68.19 154 ASP A C 1
ATOM 1213 O O . ASP A 1 154 ? 23.190 2.388 -8.117 1.00 68.19 154 ASP A O 1
ATOM 1217 N N . VAL A 1 155 ? 21.890 1.428 -6.543 1.00 61.12 155 VAL A N 1
ATOM 1218 C CA . VAL A 1 155 ? 22.146 -0.018 -6.788 1.00 61.12 155 VAL A CA 1
ATOM 1219 C C . VAL A 1 155 ? 22.054 -0.450 -8.264 1.00 61.12 155 VAL A C 1
ATOM 1221 O O . VAL A 1 155 ? 22.497 -1.534 -8.643 1.00 61.12 155 VAL A O 1
ATOM 1224 N N . ILE A 1 156 ? 21.497 0.397 -9.125 1.00 71.38 156 ILE A N 1
ATOM 1225 C CA . ILE A 1 156 ? 21.223 0.135 -10.541 1.00 71.38 156 ILE A CA 1
ATOM 1226 C C . ILE A 1 156 ? 21.301 1.427 -11.383 1.00 71.38 156 ILE A C 1
ATOM 1228 O O . ILE A 1 156 ? 20.624 1.554 -12.396 1.00 71.38 156 ILE A O 1
ATOM 1232 N N . SER A 1 157 ? 22.166 2.373 -11.003 1.00 77.88 157 SER A N 1
ATOM 1233 C CA . SER A 1 157 ? 22.369 3.653 -11.715 1.00 77.88 157 SER A CA 1
ATOM 1234 C C . SER A 1 157 ? 23.500 3.631 -12.757 1.00 77.88 157 SER A C 1
ATOM 1236 O O . SER A 1 157 ? 23.901 4.671 -13.270 1.00 77.88 157 SER A O 1
ATOM 1238 N N . HIS A 1 158 ? 24.038 2.457 -13.106 1.00 86.56 158 HIS A N 1
ATOM 1239 C CA . HIS A 1 158 ? 25.256 2.319 -13.921 1.00 86.56 158 HIS A CA 1
ATOM 1240 C C . HIS A 1 158 ? 25.222 3.127 -15.231 1.00 86.56 158 HIS A C 1
ATOM 1242 O O . HIS A 1 158 ? 26.188 3.815 -15.556 1.00 86.56 158 HIS A O 1
ATOM 1248 N N . ALA A 1 159 ? 24.113 3.085 -15.975 1.00 86.88 159 ALA A N 1
ATOM 1249 C CA . ALA A 1 159 ? 23.989 3.832 -17.228 1.00 86.88 159 ALA A CA 1
ATOM 1250 C C . ALA A 1 159 ? 23.876 5.354 -17.019 1.00 86.88 159 ALA A C 1
ATOM 1252 O O . ALA A 1 159 ? 24.410 6.125 -17.815 1.00 86.88 159 ALA A O 1
ATOM 1253 N N . GLU A 1 160 ? 23.223 5.791 -15.940 1.00 83.31 160 GLU A N 1
ATOM 1254 C CA . GLU A 1 160 ? 23.165 7.203 -15.549 1.00 83.31 160 GLU A CA 1
ATOM 1255 C C . GLU A 1 160 ? 24.547 7.718 -15.143 1.00 83.31 160 GLU A C 1
ATOM 1257 O O . GLU A 1 160 ? 24.964 8.779 -15.604 1.00 83.31 160 GLU A O 1
ATOM 1262 N N . ARG A 1 161 ? 25.295 6.945 -14.349 1.00 85.44 161 ARG A N 1
ATOM 1263 C CA . ARG A 1 161 ? 26.676 7.271 -13.964 1.00 85.44 161 ARG A CA 1
ATOM 1264 C C . ARG A 1 161 ? 27.595 7.332 -15.183 1.00 85.44 161 ARG A C 1
ATOM 1266 O O . ARG A 1 161 ? 28.347 8.290 -15.329 1.00 85.44 161 ARG A O 1
ATOM 1273 N N . LEU A 1 162 ? 27.484 6.377 -16.110 1.00 89.75 162 LEU A N 1
ATOM 1274 C CA . LEU A 1 162 ? 28.261 6.391 -17.355 1.00 89.75 162 LEU A CA 1
ATOM 1275 C C . LEU A 1 162 ? 28.008 7.656 -18.180 1.00 89.75 162 LEU A C 1
ATOM 1277 O O . LEU A 1 162 ? 28.966 8.268 -18.655 1.00 89.75 162 LEU A O 1
ATOM 1281 N N . ALA A 1 163 ? 26.749 8.091 -18.277 1.00 87.56 163 ALA A N 1
ATOM 1282 C CA . ALA A 1 163 ? 26.356 9.295 -19.006 1.00 87.56 163 ALA A CA 1
ATOM 1283 C C . ALA A 1 163 ? 26.962 10.599 -18.447 1.00 87.56 163 ALA A C 1
ATOM 1285 O O . ALA A 1 163 ? 26.999 11.599 -19.160 1.00 87.56 163 ALA A O 1
ATOM 1286 N N . GLN A 1 164 ? 27.485 10.596 -17.216 1.00 85.88 164 GLN A N 1
ATOM 1287 C CA . GLN A 1 164 ? 28.198 11.739 -16.627 1.00 85.88 164 GLN A CA 1
ATOM 1288 C C . GLN A 1 164 ? 29.672 11.819 -17.064 1.00 85.88 164 GLN A C 1
ATOM 1290 O O . GLN A 1 164 ? 30.360 12.808 -16.799 1.00 85.88 164 GLN A O 1
ATOM 1295 N N . SER A 1 165 ? 30.190 10.785 -17.730 1.00 90.88 165 SER A N 1
ATOM 1296 C CA . SER A 1 165 ? 31.599 10.706 -18.116 1.00 90.88 165 SER A CA 1
ATOM 1297 C C . SER A 1 165 ? 31.861 11.500 -19.393 1.00 90.88 165 SER A C 1
ATOM 1299 O O . SER A 1 165 ? 31.317 11.188 -20.453 1.00 90.88 165 SER A O 1
ATOM 1301 N N . ALA A 1 166 ? 32.764 12.481 -19.333 1.00 90.38 166 ALA A N 1
ATOM 1302 C CA . ALA A 1 166 ? 33.121 13.289 -20.501 1.00 90.38 166 ALA A CA 1
ATOM 1303 C C . ALA A 1 166 ? 33.662 12.437 -21.666 1.00 90.38 166 ALA A C 1
ATOM 1305 O O . ALA A 1 166 ? 33.344 12.696 -22.826 1.00 90.38 166 ALA A O 1
ATOM 1306 N N . CYS A 1 167 ? 34.438 11.388 -21.363 1.00 89.06 167 CYS A N 1
ATOM 1307 C CA . CYS A 1 167 ? 34.970 10.472 -22.373 1.00 89.06 167 CYS A CA 1
ATOM 1308 C C . CYS A 1 167 ? 33.871 9.656 -23.066 1.00 89.06 167 CYS A C 1
ATOM 1310 O O . CYS A 1 167 ? 33.921 9.487 -24.282 1.00 89.06 167 CYS A O 1
ATOM 1312 N N . TYR A 1 168 ? 32.859 9.201 -22.321 1.00 92.81 168 TYR A N 1
ATOM 1313 C CA . TYR A 1 168 ? 31.716 8.487 -22.883 1.00 92.81 168 TYR A CA 1
ATOM 1314 C C . TYR A 1 168 ? 30.938 9.393 -23.836 1.00 92.81 168 TYR A C 1
ATOM 1316 O O . TYR A 1 168 ? 30.733 9.019 -24.986 1.00 92.81 168 TYR A O 1
ATOM 1324 N N . LEU A 1 169 ? 30.602 10.616 -23.406 1.00 91.62 169 LEU A N 1
ATOM 1325 C CA . LEU A 1 169 ? 29.890 11.590 -24.242 1.00 91.62 169 LEU A CA 1
ATOM 1326 C C . LEU A 1 169 ? 30.644 11.903 -25.545 1.00 91.62 169 LEU A C 1
ATOM 1328 O O . LEU A 1 169 ? 30.025 12.012 -26.601 1.00 91.62 169 LEU A O 1
ATOM 1332 N N . ALA A 1 170 ? 31.976 11.997 -25.488 1.00 91.12 170 ALA A N 1
ATOM 1333 C CA . ALA A 1 170 ? 32.823 12.203 -26.664 1.00 91.12 170 ALA A CA 1
ATOM 1334 C C . ALA A 1 170 ? 32.929 10.968 -27.581 1.00 91.12 170 ALA A C 1
ATOM 1336 O O . ALA A 1 170 ? 33.326 11.103 -28.737 1.00 91.12 170 ALA A O 1
ATOM 1337 N N . SER A 1 171 ? 32.584 9.783 -27.073 1.00 91.00 171 SER A N 1
ATOM 1338 C CA . SER A 1 171 ? 32.692 8.497 -27.772 1.00 91.00 171 SER A CA 1
ATOM 1339 C C . SER A 1 171 ? 31.358 7.996 -28.329 1.00 91.00 171 SER A C 1
ATOM 1341 O O . SER A 1 171 ? 31.294 6.877 -28.833 1.00 91.00 171 SER A O 1
ATOM 1343 N N . ILE A 1 172 ? 30.281 8.779 -28.229 1.00 91.25 172 ILE A N 1
ATOM 1344 C CA . ILE A 1 172 ? 29.000 8.460 -28.867 1.00 91.25 172 ILE A CA 1
ATOM 1345 C C . ILE A 1 172 ? 29.141 8.688 -30.385 1.00 91.25 172 ILE A C 1
ATOM 1347 O O . ILE A 1 172 ? 29.595 9.761 -30.793 1.00 91.25 172 ILE A O 1
ATOM 1351 N N . PRO A 1 173 ? 28.700 7.750 -31.252 1.00 92.50 173 PRO A N 1
ATOM 1352 C CA . PRO A 1 173 ? 27.925 6.533 -30.961 1.00 92.50 173 PRO A CA 1
ATOM 1353 C C . PRO A 1 173 ? 28.738 5.225 -30.840 1.00 92.50 173 PRO A C 1
ATOM 1355 O O . PRO A 1 173 ? 28.155 4.146 -30.925 1.00 92.50 173 PRO A O 1
ATOM 1358 N N . GLN A 1 174 ? 30.066 5.274 -30.732 1.00 91.19 174 GLN A N 1
ATOM 1359 C CA . GLN A 1 174 ? 30.936 4.091 -30.786 1.00 91.19 174 GLN A CA 1
ATOM 1360 C C . GLN A 1 174 ? 30.968 3.281 -29.483 1.00 91.19 174 GLN A C 1
ATOM 1362 O O . GLN A 1 174 ? 30.985 2.052 -29.536 1.00 91.19 174 GLN A O 1
ATOM 1367 N N . MET A 1 175 ? 31.017 3.945 -28.326 1.00 92.75 175 MET A N 1
ATOM 1368 C CA . MET A 1 175 ? 31.099 3.272 -27.026 1.00 92.75 175 MET A CA 1
ATOM 1369 C C . MET A 1 175 ? 29.705 2.909 -26.505 1.00 92.75 175 MET A C 1
ATOM 1371 O O . MET A 1 175 ? 28.843 3.771 -26.408 1.00 92.75 175 MET A O 1
ATOM 1375 N N . THR A 1 176 ? 29.499 1.652 -26.111 1.00 93.62 176 THR A N 1
ATOM 1376 C CA . THR A 1 176 ? 28.268 1.162 -25.464 1.00 93.62 176 THR A CA 1
ATOM 1377 C C . THR A 1 176 ? 28.609 0.297 -24.247 1.00 93.62 176 THR A C 1
ATOM 1379 O O . THR A 1 176 ? 29.781 0.033 -23.963 1.00 93.62 176 THR A O 1
ATOM 1382 N N . CYS A 1 177 ? 27.601 -0.222 -23.535 1.00 91.69 177 CYS A N 1
ATOM 1383 C CA . CYS A 1 177 ? 27.823 -1.217 -22.476 1.00 91.69 177 CYS A CA 1
ATOM 1384 C C . CYS A 1 177 ? 28.643 -2.425 -22.968 1.00 91.69 177 CYS A C 1
ATOM 1386 O O . CYS A 1 177 ? 29.440 -2.979 -22.205 1.00 91.69 177 CYS A O 1
ATOM 1388 N N . THR A 1 178 ? 28.496 -2.812 -24.244 1.00 91.88 178 THR A N 1
ATOM 1389 C CA . THR A 1 178 ? 29.194 -3.978 -24.798 1.00 91.88 178 THR A CA 1
ATOM 1390 C C . THR A 1 178 ? 30.651 -3.727 -25.174 1.00 91.88 178 THR A C 1
ATOM 1392 O O . THR A 1 178 ? 31.378 -4.670 -25.473 1.00 91.88 178 THR A O 1
ATOM 1395 N N . THR A 1 179 ? 31.107 -2.473 -25.132 1.00 91.50 179 THR A N 1
ATOM 1396 C CA . THR A 1 179 ? 32.527 -2.130 -25.301 1.00 91.50 179 THR A CA 1
ATOM 1397 C C . THR A 1 179 ? 33.372 -2.682 -24.148 1.00 91.50 179 THR A C 1
ATOM 1399 O O . THR A 1 179 ? 34.506 -3.106 -24.360 1.00 91.50 179 THR A O 1
ATOM 1402 N N . CYS A 1 180 ? 32.804 -2.723 -22.938 1.00 88.50 180 CYS A N 1
ATOM 1403 C CA . CYS A 1 180 ? 33.469 -3.242 -21.741 1.00 88.50 180 CYS A CA 1
ATOM 1404 C C . CYS A 1 180 ? 32.939 -4.624 -21.323 1.00 88.50 180 CYS A C 1
ATOM 1406 O O . CYS A 1 180 ? 33.686 -5.419 -20.755 1.00 88.50 180 CYS A O 1
ATOM 1408 N N . HIS A 1 181 ? 31.673 -4.947 -21.605 1.00 89.62 181 HIS A N 1
ATOM 1409 C CA . HIS A 1 181 ? 31.034 -6.182 -21.141 1.00 89.62 181 HIS A CA 1
ATOM 1410 C C . HIS A 1 181 ? 30.568 -7.075 -22.292 1.00 89.62 181 HIS A C 1
ATOM 1412 O O . HIS A 1 181 ? 29.891 -6.627 -23.205 1.00 89.62 181 HIS A O 1
ATOM 1418 N N . ASN A 1 182 ? 30.826 -8.379 -22.209 1.00 89.31 182 ASN A N 1
ATOM 1419 C CA . ASN A 1 182 ? 30.137 -9.347 -23.058 1.00 89.31 182 ASN A CA 1
ATOM 1420 C C . ASN A 1 182 ? 29.023 -10.021 -22.237 1.00 89.31 182 ASN A C 1
ATOM 1422 O O . ASN A 1 182 ? 29.351 -10.790 -21.335 1.00 89.31 182 ASN A O 1
ATOM 1426 N N . PRO A 1 183 ? 27.728 -9.780 -22.521 1.00 88.56 183 PRO A N 1
ATOM 1427 C CA . PRO A 1 183 ? 26.629 -10.372 -21.752 1.00 88.56 183 PRO A CA 1
ATOM 1428 C C . PRO A 1 183 ? 26.539 -11.904 -21.881 1.00 88.56 183 PRO A C 1
ATOM 1430 O O . PRO A 1 183 ? 25.845 -12.538 -21.091 1.00 88.56 183 PRO A O 1
ATOM 1433 N N . HIS A 1 184 ? 27.250 -12.509 -22.838 1.00 88.81 184 HIS A N 1
ATOM 1434 C CA . HIS A 1 184 ? 27.322 -13.963 -23.016 1.00 88.81 184 HIS A CA 1
ATOM 1435 C C . HIS A 1 184 ? 28.496 -14.618 -22.277 1.00 88.81 184 HIS A C 1
ATOM 1437 O O . HIS A 1 184 ? 28.600 -15.844 -22.260 1.00 88.81 184 HIS A O 1
ATOM 1443 N N . GLU A 1 185 ? 29.392 -13.831 -21.676 1.00 86.62 185 GLU A N 1
ATOM 1444 C CA . GLU A 1 185 ? 30.563 -14.337 -20.963 1.00 86.62 185 GLU A CA 1
ATOM 1445 C C . GLU A 1 185 ? 30.590 -13.836 -19.519 1.00 86.62 185 GLU A C 1
ATOM 1447 O O . GLU A 1 185 ? 30.343 -12.667 -19.226 1.00 86.62 185 GLU A O 1
ATOM 1452 N N . ALA A 1 186 ? 30.969 -14.713 -18.590 1.00 75.69 186 ALA A N 1
ATOM 1453 C CA . ALA A 1 186 ? 31.241 -14.286 -17.226 1.00 75.69 186 ALA A CA 1
ATOM 1454 C C . ALA A 1 186 ? 32.451 -13.332 -17.210 1.00 75.69 186 ALA A C 1
ATOM 1456 O O . ALA A 1 186 ? 33.536 -13.669 -17.684 1.00 75.69 186 ALA A O 1
ATOM 1457 N N . PHE A 1 187 ? 32.275 -12.136 -16.642 1.00 73.12 187 PHE A N 1
ATOM 1458 C CA . PHE A 1 187 ? 33.325 -11.110 -16.600 1.00 73.12 187 PHE A CA 1
ATOM 1459 C C . PHE A 1 187 ? 34.114 -11.081 -15.282 1.00 73.12 187 PHE A C 1
ATOM 1461 O O . PHE A 1 187 ? 35.148 -10.419 -15.208 1.00 73.12 187 PHE A O 1
ATOM 1468 N N . ARG A 1 188 ? 33.651 -11.793 -14.241 1.00 69.06 188 ARG A N 1
ATOM 1469 C CA . ARG A 1 188 ? 34.238 -11.745 -12.886 1.00 69.06 188 ARG A CA 1
ATOM 1470 C C . ARG A 1 188 ? 35.716 -12.157 -12.839 1.00 69.06 188 ARG A C 1
ATOM 1472 O O . ARG A 1 188 ? 36.430 -11.675 -11.968 1.00 69.06 188 ARG A O 1
ATOM 1479 N N . ASP A 1 189 ? 36.175 -12.950 -13.807 1.00 72.69 189 ASP A N 1
ATOM 1480 C CA . ASP A 1 189 ? 37.533 -13.508 -13.838 1.00 72.69 189 ASP A CA 1
ATOM 1481 C C . ASP A 1 189 ? 38.470 -12.818 -14.851 1.00 72.69 189 ASP A C 1
ATOM 1483 O O . ASP A 1 189 ? 39.613 -13.237 -15.021 1.00 72.69 189 ASP A O 1
ATOM 1487 N N . LYS A 1 190 ? 38.015 -11.764 -15.548 1.00 80.75 190 LYS A N 1
ATOM 1488 C CA . LYS A 1 190 ? 38.777 -11.129 -16.646 1.00 80.75 190 LYS A CA 1
ATOM 1489 C C . LYS A 1 190 ? 39.971 -10.276 -16.174 1.00 80.75 190 LYS A C 1
ATOM 1491 O O . LYS A 1 190 ? 40.904 -10.071 -16.944 1.00 80.75 190 LYS A O 1
ATOM 1496 N N . GLY A 1 191 ? 39.965 -9.819 -14.917 1.00 84.69 191 GLY A N 1
ATOM 1497 C CA . GLY A 1 191 ? 41.045 -9.029 -14.302 1.00 84.69 191 GLY A CA 1
ATOM 1498 C C . GLY A 1 191 ? 41.221 -7.599 -14.863 1.00 84.69 191 GLY A C 1
ATOM 1499 O O . GLY A 1 191 ? 40.537 -7.220 -15.812 1.00 84.69 191 GLY A O 1
ATOM 1500 N N . PRO A 1 192 ? 42.130 -6.783 -14.287 1.00 85.25 192 PRO A N 1
ATOM 1501 C CA . PRO A 1 192 ? 42.316 -5.376 -14.678 1.00 85.25 192 PRO A CA 1
ATOM 1502 C C . PRO A 1 192 ? 42.836 -5.167 -16.105 1.00 85.25 192 PRO A C 1
ATOM 1504 O O . PRO A 1 192 ? 42.455 -4.206 -16.764 1.00 85.25 192 PRO A O 1
ATOM 1507 N N . GLU A 1 193 ? 43.681 -6.073 -16.611 1.00 86.56 193 GLU A N 1
ATOM 1508 C CA . GLU A 1 193 ? 44.281 -5.958 -17.950 1.00 86.56 193 GLU A CA 1
ATOM 1509 C C . GLU A 1 193 ? 43.219 -5.925 -19.057 1.00 86.56 193 GLU A C 1
ATOM 1511 O O . GLU A 1 193 ? 43.323 -5.136 -19.993 1.00 86.56 193 GLU A O 1
ATOM 1516 N N . TYR A 1 194 ? 42.162 -6.729 -18.914 1.00 87.75 194 TYR A N 1
ATOM 1517 C CA . TYR A 1 194 ? 41.036 -6.735 -19.842 1.00 87.75 194 TYR A CA 1
ATOM 1518 C C . TYR A 1 194 ? 40.384 -5.347 -19.956 1.00 87.75 194 TYR A C 1
ATOM 1520 O O . TYR A 1 194 ? 40.229 -4.841 -21.064 1.00 87.75 194 TYR A O 1
ATOM 1528 N N . PHE A 1 195 ? 40.071 -4.704 -18.826 1.00 87.12 195 PHE A N 1
ATOM 1529 C CA . PHE A 1 195 ? 39.434 -3.382 -18.815 1.00 87.12 195 PHE A CA 1
ATOM 1530 C C . PHE A 1 195 ? 40.398 -2.261 -19.227 1.00 87.12 195 PHE A C 1
ATOM 1532 O O . PHE A 1 195 ? 40.009 -1.354 -19.960 1.00 87.12 195 PHE A O 1
ATOM 1539 N N . ASN A 1 196 ? 41.670 -2.346 -18.832 1.00 87.62 196 ASN A N 1
ATOM 1540 C CA . ASN A 1 196 ? 42.700 -1.397 -19.255 1.00 87.62 196 ASN A CA 1
ATOM 1541 C C . ASN A 1 196 ? 42.870 -1.380 -20.778 1.00 87.62 196 ASN A C 1
ATOM 1543 O O . ASN A 1 196 ? 42.975 -0.309 -21.372 1.00 87.62 196 ASN A O 1
ATOM 1547 N N . ASN A 1 197 ? 42.873 -2.553 -21.417 1.00 86.50 197 ASN A N 1
ATOM 1548 C CA . ASN A 1 197 ? 42.984 -2.657 -22.872 1.00 86.50 197 ASN A CA 1
ATOM 1549 C C . ASN A 1 197 ? 41.810 -1.972 -23.582 1.00 86.50 197 ASN A C 1
ATOM 1551 O O . ASN A 1 197 ? 42.010 -1.352 -24.627 1.00 86.50 197 ASN A O 1
ATOM 1555 N N . THR A 1 198 ? 40.609 -2.015 -22.998 1.00 87.69 198 THR A N 1
ATOM 1556 C CA . THR A 1 198 ? 39.470 -1.241 -23.503 1.00 87.69 198 THR A CA 1
ATOM 1557 C C . THR A 1 198 ? 39.745 0.261 -23.428 1.00 87.69 198 THR A C 1
ATOM 1559 O O . THR A 1 198 ? 39.579 0.951 -24.430 1.00 87.69 198 THR A O 1
ATOM 1562 N N . CYS A 1 199 ? 40.234 0.784 -22.301 1.00 86.62 199 CYS A N 1
ATOM 1563 C CA . CYS A 1 199 ? 40.586 2.205 -22.185 1.00 86.62 199 CYS A CA 1
ATOM 1564 C C . CYS A 1 199 ? 41.681 2.629 -23.183 1.00 86.62 199 CYS A C 1
ATOM 1566 O O . CYS A 1 199 ? 41.557 3.659 -23.846 1.00 86.62 199 CYS A O 1
ATOM 1568 N N . ILE A 1 200 ? 42.734 1.820 -23.329 1.00 86.31 200 ILE A N 1
ATOM 1569 C CA . ILE A 1 200 ? 43.882 2.108 -24.207 1.00 86.31 200 ILE A CA 1
ATOM 1570 C C . ILE A 1 200 ? 43.479 2.077 -25.688 1.00 86.31 200 ILE A C 1
ATOM 1572 O O . ILE A 1 200 ? 44.094 2.768 -26.495 1.00 86.31 200 ILE A O 1
ATOM 1576 N N . SER A 1 201 ? 42.407 1.360 -26.048 1.00 84.88 201 SER A N 1
ATOM 1577 C CA . SER A 1 201 ? 41.881 1.362 -27.423 1.00 84.88 201 SER A CA 1
ATOM 1578 C C . SER A 1 201 ? 41.443 2.751 -27.917 1.00 84.88 201 SER A C 1
ATOM 1580 O O . SER A 1 201 ? 41.443 2.987 -29.123 1.00 84.88 201 SER A O 1
ATOM 1582 N N . CYS A 1 202 ? 41.143 3.679 -26.999 1.00 82.12 202 CYS A N 1
ATOM 1583 C CA . CYS A 1 202 ? 40.839 5.083 -27.296 1.00 82.12 202 CYS A CA 1
ATOM 1584 C C . CYS A 1 202 ? 41.922 6.062 -26.793 1.00 82.12 202 CYS A C 1
ATOM 1586 O O . CYS A 1 202 ? 42.024 7.177 -27.305 1.00 82.12 202 CYS A O 1
ATOM 1588 N N . HIS A 1 203 ? 42.724 5.672 -25.795 1.00 78.12 203 HIS A N 1
ATOM 1589 C CA . HIS A 1 203 ? 43.728 6.516 -25.135 1.00 78.12 203 HIS A CA 1
ATOM 1590 C C . HIS A 1 203 ? 45.162 6.005 -25.386 1.00 78.12 203 HIS A C 1
ATOM 1592 O O . HIS A 1 203 ? 45.753 5.337 -24.539 1.00 78.12 203 HIS A O 1
ATOM 1598 N N . GLU A 1 204 ? 45.747 6.343 -26.542 1.00 67.31 204 GLU A N 1
ATOM 1599 C CA . GLU A 1 204 ? 47.064 5.829 -26.974 1.00 67.31 204 GLU A CA 1
ATOM 1600 C C . GLU A 1 204 ? 48.281 6.448 -26.246 1.00 67.31 204 GLU A C 1
ATOM 1602 O O . GLU A 1 204 ? 49.358 5.852 -26.231 1.00 67.31 204 GLU A O 1
ATOM 1607 N N . ALA A 1 205 ? 48.144 7.626 -25.624 1.00 62.84 205 ALA A N 1
ATOM 1608 C CA . ALA A 1 205 ? 49.219 8.275 -24.870 1.00 62.84 205 ALA A CA 1
ATOM 1609 C C . ALA A 1 205 ? 48.661 8.990 -23.636 1.00 62.84 205 ALA A C 1
ATOM 1611 O O . ALA A 1 205 ? 47.988 10.012 -23.759 1.00 62.84 205 ALA A O 1
ATOM 1612 N N . ILE A 1 206 ? 48.964 8.462 -22.448 1.00 63.59 206 ILE A N 1
ATOM 1613 C CA . ILE A 1 206 ? 48.552 9.058 -21.177 1.00 63.59 206 ILE A CA 1
ATOM 1614 C C . ILE A 1 206 ? 49.816 9.523 -20.442 1.00 63.59 206 ILE A C 1
ATOM 1616 O O . ILE A 1 206 ? 50.538 8.694 -19.879 1.00 63.59 206 ILE A O 1
ATOM 1620 N N . PRO A 1 207 ? 50.152 10.826 -20.487 1.00 57.00 207 PRO A N 1
ATOM 1621 C CA . PRO A 1 207 ? 51.228 11.368 -19.671 1.00 57.00 207 PRO A CA 1
ATOM 1622 C C . PRO A 1 207 ? 50.951 11.042 -18.194 1.00 57.00 207 PRO A C 1
ATOM 1624 O O . PRO A 1 207 ? 49.798 11.005 -17.775 1.00 57.00 207 PRO A O 1
ATOM 1627 N N . GLU A 1 208 ? 52.000 10.782 -17.414 1.00 63.66 208 GLU A N 1
ATOM 1628 C CA . GLU A 1 208 ? 51.934 10.575 -15.951 1.00 63.66 208 GLU A CA 1
ATOM 1629 C C . GLU A 1 208 ? 51.397 9.216 -15.446 1.00 63.66 208 GLU A C 1
ATOM 1631 O O . GLU A 1 208 ? 51.285 9.028 -14.238 1.00 63.66 208 GLU A O 1
ATOM 1636 N N . HIS A 1 209 ? 51.144 8.228 -16.315 1.00 70.56 209 HIS A N 1
ATOM 1637 C CA . HIS A 1 209 ? 50.710 6.883 -15.892 1.00 70.56 209 HIS A CA 1
ATOM 1638 C C . HIS A 1 209 ? 51.852 5.851 -15.904 1.00 70.56 209 HIS A C 1
ATOM 1640 O O . HIS A 1 209 ? 52.623 5.764 -16.861 1.00 70.56 209 HIS A O 1
ATOM 1646 N N . GLU A 1 210 ? 51.944 5.007 -14.868 1.00 63.06 210 GLU A N 1
ATOM 1647 C CA . GLU A 1 210 ? 52.797 3.810 -14.903 1.00 63.06 210 GLU A CA 1
ATOM 1648 C C . GLU A 1 210 ? 52.165 2.710 -15.785 1.00 63.06 210 GLU A C 1
ATOM 1650 O O . GLU A 1 210 ? 50.952 2.511 -15.796 1.00 63.06 210 GLU A O 1
ATOM 1655 N N . LEU A 1 211 ? 52.990 1.933 -16.497 1.00 53.28 211 LEU A N 1
ATOM 1656 C CA . LEU A 1 211 ? 52.601 0.962 -17.543 1.00 53.28 211 LEU A CA 1
ATOM 1657 C C . LEU A 1 211 ? 51.743 -0.249 -17.091 1.00 53.28 211 LEU A C 1
ATOM 1659 O O . LEU A 1 211 ? 51.574 -1.192 -17.861 1.00 53.28 211 LEU A O 1
ATOM 1663 N N . ARG A 1 212 ? 51.223 -0.277 -15.856 1.00 62.09 212 ARG A N 1
ATOM 1664 C CA . ARG A 1 212 ? 50.444 -1.400 -15.286 1.00 62.09 212 ARG A CA 1
ATOM 1665 C C . ARG A 1 212 ? 49.382 -0.979 -14.258 1.00 62.09 212 ARG A C 1
ATOM 1667 O O . ARG A 1 212 ? 48.980 -1.796 -13.431 1.00 62.09 212 ARG A O 1
ATOM 1674 N N . VAL A 1 213 ? 48.955 0.282 -14.258 1.00 76.62 213 VAL A N 1
ATOM 1675 C CA . VAL A 1 213 ? 47.943 0.769 -13.304 1.00 76.62 213 VAL A CA 1
ATOM 1676 C C . VAL A 1 213 ? 46.571 0.188 -13.647 1.00 76.62 213 VAL A C 1
ATOM 1678 O O . VAL A 1 213 ? 46.214 0.099 -14.814 1.00 76.62 213 VAL A O 1
ATOM 1681 N N . ASP A 1 214 ? 45.799 -0.215 -12.639 1.00 85.06 214 ASP A N 1
ATOM 1682 C CA . ASP A 1 214 ? 44.379 -0.553 -12.789 1.00 85.06 214 ASP A CA 1
ATOM 1683 C C . ASP A 1 214 ? 43.581 0.742 -13.009 1.00 85.06 214 ASP A C 1
ATOM 1685 O O . ASP A 1 214 ? 43.339 1.494 -12.059 1.00 85.06 214 ASP A O 1
ATOM 1689 N N . CYS A 1 215 ? 43.223 1.027 -14.266 1.00 85.81 215 CYS A N 1
ATOM 1690 C CA . CYS A 1 215 ? 42.514 2.248 -14.641 1.00 85.81 215 CYS A CA 1
ATOM 1691 C C . CYS A 1 215 ? 41.154 2.334 -13.943 1.00 85.81 215 CYS A C 1
ATOM 1693 O O . CYS A 1 215 ? 40.782 3.400 -13.455 1.00 85.81 215 CYS A O 1
ATOM 1695 N N . ALA A 1 216 ? 40.433 1.213 -13.848 1.00 86.25 216 ALA A N 1
ATOM 1696 C CA . ALA A 1 216 ? 39.117 1.176 -13.221 1.00 86.25 216 ALA A CA 1
ATOM 1697 C C . ALA A 1 216 ? 39.209 1.504 -11.727 1.00 86.25 216 ALA A C 1
ATOM 1699 O O . ALA A 1 216 ? 38.377 2.241 -11.214 1.00 86.25 216 ALA A O 1
ATOM 1700 N N . ARG A 1 217 ? 40.256 1.055 -11.028 1.00 85.06 217 ARG A N 1
ATOM 1701 C CA . ARG A 1 217 ? 40.432 1.375 -9.603 1.00 85.06 217 ARG A CA 1
ATOM 1702 C C . ARG A 1 217 ? 40.512 2.879 -9.320 1.00 85.06 217 ARG A C 1
ATOM 1704 O O . ARG A 1 217 ? 40.000 3.311 -8.293 1.00 85.06 217 ARG A O 1
ATOM 1711 N N . CYS A 1 218 ? 41.170 3.650 -10.184 1.00 82.38 218 CYS A N 1
ATOM 1712 C CA . CYS A 1 218 ? 41.355 5.091 -9.980 1.00 82.38 218 CYS A CA 1
ATOM 1713 C C . CYS A 1 218 ? 40.243 5.934 -10.614 1.00 82.38 218 CYS A C 1
ATOM 1715 O O . CYS A 1 218 ? 39.900 6.982 -10.076 1.00 82.38 218 CYS A O 1
ATOM 1717 N N . HIS A 1 219 ? 39.692 5.488 -11.747 1.00 86.12 219 HIS A N 1
ATOM 1718 C CA . HIS A 1 219 ? 38.733 6.278 -12.519 1.00 86.12 219 HIS A CA 1
ATOM 1719 C C . HIS A 1 219 ? 37.273 5.856 -12.367 1.00 86.12 219 HIS A C 1
ATOM 1721 O O . HIS A 1 219 ? 36.378 6.589 -12.780 1.00 86.12 219 HIS A O 1
ATOM 1727 N N . MET A 1 220 ? 37.042 4.671 -11.809 1.00 89.19 220 MET A N 1
ATOM 1728 C CA . MET A 1 220 ? 35.736 4.049 -11.604 1.00 89.19 220 MET A CA 1
ATOM 1729 C C . MET A 1 220 ? 35.732 3.359 -10.228 1.00 89.19 220 MET A C 1
ATOM 1731 O O . MET A 1 220 ? 35.635 2.126 -10.148 1.00 89.19 220 MET A O 1
ATOM 1735 N N . PRO A 1 221 ? 35.947 4.112 -9.130 1.00 85.88 221 PRO A N 1
ATOM 1736 C CA . PRO A 1 221 ? 36.126 3.520 -7.810 1.00 85.88 221 PRO A CA 1
ATOM 1737 C C . PRO A 1 221 ? 34.917 2.671 -7.413 1.00 85.88 221 PRO A C 1
ATOM 1739 O O . PRO A 1 221 ? 33.796 2.857 -7.890 1.00 85.88 221 PRO A O 1
ATOM 1742 N N . LYS A 1 222 ? 35.153 1.694 -6.536 1.00 83.19 222 LYS A N 1
ATOM 1743 C CA . LYS A 1 222 ? 34.060 0.923 -5.950 1.00 83.19 222 LYS A CA 1
ATOM 1744 C C . LYS A 1 222 ? 33.474 1.689 -4.777 1.00 83.19 222 LYS A C 1
ATOM 1746 O O . LYS A 1 222 ? 34.184 1.925 -3.807 1.00 83.19 222 LYS A O 1
ATOM 1751 N N . GLU A 1 223 ? 32.181 1.954 -4.844 1.00 77.25 223 GLU A N 1
ATOM 1752 C CA . GLU A 1 223 ? 31.418 2.615 -3.790 1.00 77.25 223 GLU A CA 1
ATOM 1753 C C . GLU A 1 223 ? 30.379 1.648 -3.216 1.00 77.25 223 GLU A C 1
ATOM 1755 O O . GLU A 1 223 ? 29.920 0.719 -3.892 1.00 77.25 223 GLU A O 1
ATOM 1760 N N . VAL A 1 224 ? 30.009 1.839 -1.952 1.00 71.56 224 VAL A N 1
ATOM 1761 C CA . VAL A 1 224 ? 28.840 1.160 -1.376 1.00 71.56 224 VAL A CA 1
ATOM 1762 C C . VAL A 1 224 ? 27.606 1.892 -1.882 1.00 71.56 224 VAL A C 1
ATOM 1764 O O . VAL A 1 224 ? 27.505 3.099 -1.695 1.00 71.56 224 VAL A O 1
ATOM 1767 N N . ALA A 1 225 ? 26.686 1.178 -2.532 1.00 66.50 225 ALA A N 1
ATOM 1768 C CA . ALA A 1 225 ? 25.468 1.817 -3.013 1.00 66.50 225 ALA A CA 1
ATOM 1769 C C . ALA A 1 225 ? 24.512 2.125 -1.856 1.00 66.50 225 ALA A C 1
ATOM 1771 O O . ALA A 1 225 ? 24.372 1.326 -0.915 1.00 66.50 225 ALA A O 1
ATOM 1772 N N . ASP A 1 226 ? 23.822 3.258 -1.963 1.00 64.81 226 ASP A N 1
ATOM 1773 C CA . ASP A 1 226 ? 22.916 3.745 -0.930 1.00 64.81 226 ASP A CA 1
ATOM 1774 C C . ASP A 1 226 ? 21.836 2.702 -0.603 1.00 64.81 226 ASP A C 1
ATOM 1776 O O . ASP A 1 226 ? 21.279 2.021 -1.467 1.00 64.81 226 ASP A O 1
ATOM 1780 N N . GLY A 1 227 ? 21.583 2.506 0.693 1.00 62.91 227 GLY A N 1
ATOM 1781 C CA . GLY A 1 227 ? 20.592 1.541 1.177 1.00 62.91 227 GLY A CA 1
ATOM 1782 C C . GLY A 1 227 ? 20.974 0.059 1.030 1.00 62.91 227 GLY A C 1
ATOM 1783 O O . GLY A 1 227 ? 20.185 -0.799 1.433 1.00 62.91 227 GLY A O 1
ATOM 1784 N N . THR A 1 228 ? 22.170 -0.272 0.522 1.00 64.44 228 THR A N 1
ATOM 1785 C CA . THR A 1 228 ? 22.661 -1.661 0.407 1.00 64.44 228 THR A CA 1
ATOM 1786 C C . THR A 1 228 ? 23.974 -1.892 1.152 1.00 64.44 228 THR A C 1
ATOM 1788 O O . THR A 1 228 ? 25.035 -2.044 0.540 1.00 64.44 228 THR A O 1
ATOM 1791 N N . PRO A 1 229 ? 23.928 -1.972 2.495 1.00 61.84 229 PRO A N 1
ATOM 1792 C CA . PRO A 1 229 ? 25.103 -2.372 3.253 1.00 61.84 229 PRO A CA 1
ATOM 1793 C C . PRO A 1 229 ? 25.607 -3.728 2.734 1.00 61.84 229 PRO A C 1
ATOM 1795 O O . PRO A 1 229 ? 24.818 -4.619 2.416 1.00 61.84 229 PRO A O 1
ATOM 1798 N N . HIS A 1 230 ? 26.930 -3.866 2.620 1.00 68.69 230 HIS A N 1
ATOM 1799 C CA . HIS A 1 230 ? 27.620 -5.079 2.148 1.00 68.69 230 HIS A CA 1
ATOM 1800 C C . HIS A 1 230 ? 27.565 -5.364 0.635 1.00 68.69 230 HIS A C 1
ATOM 1802 O O . HIS A 1 230 ? 28.013 -6.434 0.208 1.00 68.69 230 HIS A O 1
ATOM 1808 N N . ALA A 1 231 ? 27.091 -4.420 -0.187 1.00 72.19 231 ALA A N 1
ATOM 1809 C CA . ALA A 1 231 ? 27.227 -4.476 -1.641 1.00 72.19 231 ALA A CA 1
ATOM 1810 C C . ALA A 1 231 ? 28.024 -3.272 -2.165 1.00 72.19 231 ALA A C 1
ATOM 1812 O O . ALA A 1 231 ? 27.608 -2.123 -2.046 1.00 72.19 231 ALA A O 1
ATOM 1813 N N . THR A 1 232 ? 29.185 -3.554 -2.757 1.00 75.25 232 THR A N 1
ATOM 1814 C CA . THR A 1 232 ? 29.991 -2.560 -3.476 1.00 75.25 232 THR A CA 1
ATOM 1815 C C . THR A 1 232 ? 29.750 -2.667 -4.974 1.00 75.25 232 THR A C 1
ATOM 1817 O O . THR A 1 232 ? 29.684 -3.775 -5.529 1.00 75.25 232 THR A O 1
ATOM 1820 N N . PHE A 1 233 ? 29.655 -1.515 -5.623 1.00 79.81 233 PHE A N 1
ATOM 1821 C CA . PHE A 1 233 ? 29.432 -1.364 -7.052 1.00 79.81 233 PHE A CA 1
ATOM 1822 C C . PHE A 1 233 ? 30.530 -0.488 -7.642 1.00 79.81 233 PHE A C 1
ATOM 1824 O O . PHE A 1 233 ? 30.986 0.462 -7.015 1.00 79.81 233 PHE A O 1
ATOM 1831 N N . THR A 1 234 ? 30.979 -0.825 -8.847 1.00 86.31 234 THR A N 1
ATOM 1832 C CA . THR A 1 234 ? 31.885 0.037 -9.608 1.00 86.31 234 THR A CA 1
ATOM 1833 C C . THR A 1 234 ? 31.117 1.282 -10.034 1.00 86.31 234 THR A C 1
ATOM 1835 O O . THR A 1 234 ? 30.096 1.167 -10.717 1.00 86.31 234 THR A O 1
ATOM 1838 N N . ASP A 1 235 ? 31.605 2.458 -9.661 1.00 86.50 235 ASP A N 1
ATOM 1839 C CA . ASP A 1 235 ? 31.067 3.724 -10.133 1.00 86.50 235 ASP A CA 1
ATOM 1840 C C . ASP A 1 235 ? 31.348 3.870 -11.631 1.00 86.50 235 ASP A C 1
ATOM 1842 O O . ASP A 1 235 ? 32.495 3.968 -12.059 1.00 86.50 235 ASP A O 1
ATOM 1846 N N . HIS A 1 236 ? 30.295 3.866 -12.448 1.00 90.25 236 HIS A N 1
ATOM 1847 C CA . HIS A 1 236 ? 30.446 3.969 -13.898 1.00 90.25 236 HIS A CA 1
ATOM 1848 C C . HIS A 1 236 ? 30.695 5.404 -14.382 1.00 90.25 236 HIS A C 1
ATOM 1850 O O . HIS A 1 236 ? 30.851 5.605 -15.583 1.00 90.25 236 HIS A O 1
ATOM 1856 N N . TRP A 1 237 ? 30.775 6.391 -13.482 1.00 89.38 237 TRP A N 1
ATOM 1857 C CA . TRP A 1 237 ? 31.179 7.753 -13.820 1.00 89.38 237 TRP A CA 1
ATOM 1858 C C . TRP A 1 237 ? 32.706 7.861 -13.929 1.00 89.38 237 TRP A C 1
ATOM 1860 O O . TRP A 1 237 ? 33.406 8.126 -12.951 1.00 89.38 237 TRP A O 1
ATOM 1870 N N . ILE A 1 238 ? 33.209 7.684 -15.151 1.00 90.25 238 ILE A N 1
ATOM 1871 C CA . ILE A 1 238 ? 34.632 7.678 -15.490 1.00 90.25 238 ILE A CA 1
ATOM 1872 C C . ILE A 1 238 ? 35.196 9.098 -15.378 1.00 90.25 238 ILE A C 1
ATOM 1874 O O . ILE A 1 238 ? 34.903 9.968 -16.207 1.00 90.25 238 ILE A O 1
ATOM 1878 N N . ARG A 1 239 ? 36.031 9.326 -14.362 1.00 87.12 239 ARG A N 1
ATOM 1879 C CA . ARG A 1 239 ? 36.694 10.616 -14.096 1.00 87.12 239 ARG A CA 1
ATOM 1880 C C . ARG A 1 239 ? 37.972 10.430 -13.286 1.00 87.12 239 ARG A C 1
ATOM 1882 O O . ARG A 1 239 ? 38.229 9.346 -12.792 1.00 87.12 239 ARG A O 1
ATOM 1889 N N . VAL A 1 240 ? 38.792 11.465 -13.131 1.00 79.19 240 VAL A N 1
ATOM 1890 C CA . VAL A 1 240 ? 39.811 11.469 -12.066 1.00 79.19 240 VAL A CA 1
ATOM 1891 C C . VAL A 1 240 ? 39.087 11.800 -10.763 1.00 79.19 240 VAL A C 1
ATOM 1893 O O . VAL A 1 240 ? 38.406 12.821 -10.693 1.00 79.19 240 VAL A O 1
ATOM 1896 N N . VAL A 1 241 ? 39.177 10.923 -9.765 1.00 72.31 241 VAL A N 1
ATOM 1897 C CA . VAL A 1 241 ? 38.584 11.160 -8.445 1.00 72.31 241 VAL A CA 1
ATOM 1898 C C . VAL A 1 241 ? 39.635 11.840 -7.575 1.00 72.31 241 VAL A C 1
ATOM 1900 O O . VAL A 1 241 ? 40.489 11.182 -6.988 1.00 72.31 241 VAL A O 1
ATOM 1903 N N . GLU A 1 242 ? 39.621 13.169 -7.567 1.00 64.56 242 GLU A N 1
ATOM 1904 C CA . GLU A 1 242 ? 40.320 13.970 -6.559 1.00 64.56 242 GLU A CA 1
ATOM 1905 C C . GLU A 1 242 ? 39.404 14.041 -5.327 1.00 64.56 242 GLU A C 1
ATOM 1907 O O . GLU A 1 242 ? 38.188 14.132 -5.496 1.00 64.56 242 GLU A O 1
ATOM 1912 N N . ASP A 1 243 ? 39.946 13.910 -4.109 1.00 56.53 243 ASP A N 1
ATOM 1913 C CA . ASP A 1 243 ? 39.170 13.953 -2.858 1.00 56.53 243 ASP A CA 1
ATOM 1914 C C . ASP A 1 243 ? 38.335 15.251 -2.786 1.00 56.53 243 ASP A C 1
ATOM 1916 O O . ASP A 1 243 ? 38.821 16.280 -2.316 1.00 56.53 243 ASP A O 1
ATOM 1920 N N . GLU A 1 244 ? 37.077 15.227 -3.237 1.00 53.50 244 GLU A N 1
ATOM 1921 C CA . GLU A 1 244 ? 36.176 16.376 -3.163 1.00 53.50 244 GLU A CA 1
ATOM 1922 C C . GLU A 1 244 ? 34.786 16.023 -2.633 1.00 53.50 244 GLU A C 1
ATOM 1924 O O . GLU A 1 244 ? 34.181 14.991 -2.927 1.00 53.50 244 GLU A O 1
ATOM 1929 N N . ALA A 1 245 ? 34.325 16.952 -1.794 1.00 43.38 245 ALA A N 1
ATOM 1930 C CA . ALA A 1 245 ? 33.085 16.965 -1.043 1.00 43.38 245 ALA A CA 1
ATOM 1931 C C . ALA A 1 245 ? 31.836 16.745 -1.920 1.00 43.38 245 ALA A C 1
ATOM 1933 O O . ALA A 1 245 ? 31.834 17.106 -3.099 1.00 43.38 245 ALA A O 1
ATOM 1934 N N . PRO A 1 246 ? 30.739 16.220 -1.340 1.00 46.16 246 PRO A N 1
ATOM 1935 C CA . PRO A 1 246 ? 29.492 16.023 -2.069 1.00 46.16 246 PRO A CA 1
ATOM 1936 C C . PRO A 1 246 ? 29.026 17.325 -2.732 1.00 46.16 246 PRO A C 1
ATOM 1938 O O . PRO A 1 246 ? 29.026 18.393 -2.112 1.00 46.16 246 PRO A O 1
ATOM 1941 N N . LEU A 1 247 ? 28.612 17.215 -3.999 1.00 44.31 247 LEU A N 1
ATOM 1942 C CA . LEU A 1 247 ? 27.956 18.286 -4.746 1.00 44.31 247 LEU A CA 1
ATOM 1943 C C . LEU A 1 247 ? 26.833 18.883 -3.887 1.00 44.31 247 LEU A C 1
ATOM 1945 O O . LEU A 1 247 ? 25.981 18.167 -3.365 1.00 44.31 247 LEU A O 1
ATOM 1949 N N . ALA A 1 248 ? 26.847 20.205 -3.717 1.00 38.50 248 ALA A N 1
ATOM 1950 C CA . ALA A 1 248 ? 25.896 20.908 -2.869 1.00 38.50 248 ALA A CA 1
ATOM 1951 C C . ALA A 1 248 ? 24.447 20.677 -3.345 1.00 38.50 248 ALA A C 1
ATOM 1953 O O . ALA A 1 248 ? 23.991 21.294 -4.306 1.00 38.50 248 ALA A O 1
ATOM 1954 N N . ALA A 1 249 ? 23.692 19.855 -2.614 1.00 46.56 249 ALA A N 1
ATOM 1955 C CA . ALA A 1 249 ? 22.284 19.526 -2.861 1.00 46.56 249 ALA A CA 1
ATOM 1956 C C . ALA A 1 249 ? 21.305 20.705 -2.642 1.00 46.56 249 ALA A C 1
ATOM 1958 O O . ALA A 1 249 ? 20.094 20.516 -2.521 1.00 46.56 249 ALA A O 1
ATOM 1959 N N . HIS A 1 250 ? 21.779 21.950 -2.541 1.00 43.75 250 HIS A N 1
ATOM 1960 C CA . HIS A 1 250 ? 20.975 23.053 -2.010 1.00 43.75 250 HIS A CA 1
ATOM 1961 C C . HIS A 1 250 ? 20.139 23.846 -3.031 1.00 43.75 250 HIS A C 1
ATOM 1963 O O . HIS A 1 250 ? 19.391 24.724 -2.608 1.00 43.75 250 HIS A O 1
ATOM 1969 N N . GLN A 1 251 ? 20.173 23.511 -4.330 1.00 51.03 251 GLN A N 1
ATOM 1970 C CA . GLN A 1 251 ? 19.409 24.237 -5.368 1.00 51.03 251 GLN A CA 1
ATOM 1971 C C . GLN A 1 251 ? 18.695 23.361 -6.420 1.00 51.03 251 GLN A C 1
ATOM 1973 O O . GLN A 1 251 ? 18.115 23.905 -7.357 1.00 51.03 251 GLN A O 1
ATOM 1978 N N . SER A 1 252 ? 18.701 22.031 -6.289 1.00 62.09 252 SER A N 1
ATOM 1979 C CA . SER A 1 252 ? 18.057 21.148 -7.276 1.00 62.09 252 SER A CA 1
ATOM 1980 C C . SER A 1 252 ? 16.530 21.094 -7.102 1.00 62.09 252 SER A C 1
ATOM 1982 O O . SER A 1 252 ? 16.051 21.166 -5.964 1.00 62.09 252 SER A O 1
ATOM 1984 N N . PRO A 1 253 ? 15.756 20.952 -8.197 1.00 75.62 253 PRO A N 1
ATOM 1985 C CA . PRO A 1 253 ? 14.317 20.696 -8.118 1.00 75.62 253 PRO A CA 1
ATOM 1986 C C . PRO A 1 253 ? 14.030 19.398 -7.345 1.00 75.62 253 PRO A C 1
ATOM 1988 O O . PRO A 1 253 ? 14.902 18.534 -7.243 1.00 75.62 253 PRO A O 1
ATOM 1991 N N . LEU A 1 254 ? 12.808 19.260 -6.807 1.00 85.62 254 LEU A N 1
ATOM 1992 C CA . LEU A 1 254 ? 12.386 18.084 -6.025 1.00 85.62 254 LEU A CA 1
ATOM 1993 C C . LEU A 1 254 ? 12.675 16.775 -6.771 1.00 85.62 254 LEU A C 1
ATOM 1995 O O . LEU A 1 254 ? 13.219 15.836 -6.191 1.00 85.62 254 LEU A O 1
ATOM 1999 N N . LEU A 1 255 ? 12.344 16.751 -8.062 1.00 90.25 255 LEU A N 1
ATOM 2000 C CA . LEU A 1 255 ? 12.624 15.657 -8.977 1.00 90.25 255 LEU A CA 1
ATOM 2001 C C . LEU A 1 255 ? 13.338 16.186 -10.221 1.00 90.25 255 LEU A C 1
ATOM 2003 O O . LEU A 1 255 ? 12.974 17.226 -10.767 1.00 90.25 255 LEU A O 1
ATOM 2007 N N . THR A 1 256 ? 14.330 15.440 -10.699 1.00 88.12 256 THR A N 1
ATOM 2008 C CA . THR A 1 256 ? 15.022 15.709 -11.965 1.00 88.12 256 THR A CA 1
ATOM 2009 C C . THR A 1 256 ? 14.772 14.559 -12.927 1.00 88.12 256 THR A C 1
ATOM 2011 O O . THR A 1 256 ? 15.126 13.420 -12.632 1.00 88.12 256 THR A O 1
ATOM 2014 N N . ALA A 1 257 ? 14.159 14.836 -14.080 1.00 90.75 257 ALA A N 1
ATOM 2015 C CA . ALA A 1 257 ? 13.902 13.803 -15.080 1.00 90.75 257 ALA A CA 1
ATOM 2016 C C . ALA A 1 257 ? 15.204 13.348 -15.756 1.00 90.75 257 ALA A C 1
ATOM 2018 O O . ALA A 1 257 ? 16.075 14.177 -16.032 1.00 90.75 257 ALA A O 1
ATOM 2019 N N . TYR A 1 258 ? 15.317 12.059 -16.075 1.00 88.44 258 TYR A N 1
ATOM 2020 C CA . TYR A 1 258 ? 16.456 11.484 -16.797 1.00 88.44 258 TYR A CA 1
ATOM 2021 C C . TYR A 1 258 ? 16.400 11.782 -18.305 1.00 88.44 258 TYR A C 1
ATOM 2023 O O . TYR A 1 258 ? 17.392 12.218 -18.890 1.00 88.44 258 TYR A O 1
ATOM 2031 N N . TYR A 1 259 ? 15.233 11.599 -18.931 1.00 90.31 259 TYR A N 1
ATOM 2032 C CA . TYR A 1 259 ? 15.042 11.814 -20.368 1.00 90.31 259 TYR A CA 1
ATOM 2033 C C . TYR A 1 259 ? 14.614 13.253 -20.690 1.00 90.31 259 TYR A C 1
ATOM 2035 O O . TYR A 1 259 ? 13.727 13.813 -20.044 1.00 90.31 259 TYR A O 1
ATOM 2043 N N . ASP A 1 260 ? 15.161 13.832 -21.764 1.00 89.75 260 ASP A N 1
ATOM 2044 C CA . ASP A 1 260 ? 14.853 15.208 -22.197 1.00 89.75 260 ASP A CA 1
ATOM 2045 C C . ASP A 1 260 ? 13.369 15.441 -22.501 1.00 89.75 260 ASP A C 1
ATOM 2047 O O . ASP A 1 260 ? 12.831 16.520 -22.231 1.00 89.75 260 ASP A O 1
ATOM 2051 N N . ARG A 1 261 ? 12.676 14.418 -23.016 1.00 90.00 261 ARG A N 1
ATOM 2052 C CA . ARG A 1 261 ? 11.235 14.484 -23.306 1.00 90.00 261 ARG A CA 1
ATOM 2053 C C . ARG A 1 261 ? 10.386 14.756 -22.066 1.00 90.00 261 ARG A C 1
ATOM 2055 O O . ARG A 1 261 ? 9.309 15.329 -22.182 1.00 90.00 261 ARG A O 1
ATOM 2062 N N . ASP A 1 262 ? 10.856 14.327 -20.897 1.00 91.56 262 ASP A N 1
ATOM 2063 C CA . ASP A 1 262 ? 10.141 14.495 -19.635 1.00 91.56 262 ASP A CA 1
ATOM 2064 C C . ASP A 1 262 ? 10.518 15.827 -18.961 1.00 91.56 262 ASP A C 1
ATOM 2066 O O . ASP A 1 262 ? 9.749 16.321 -18.146 1.00 91.56 262 ASP A O 1
ATOM 2070 N N . ARG A 1 263 ? 11.637 16.456 -19.365 1.00 87.62 263 ARG A N 1
ATOM 2071 C CA . ARG A 1 263 ? 12.032 17.823 -18.963 1.00 87.62 263 ARG A CA 1
ATOM 2072 C C . ARG A 1 263 ? 11.316 18.913 -19.760 1.00 87.62 263 ARG A C 1
ATOM 2074 O O . ARG A 1 263 ? 11.060 19.994 -19.249 1.00 87.62 263 ARG A O 1
ATOM 2081 N N . THR A 1 264 ? 11.058 18.649 -21.040 1.00 83.44 264 THR A N 1
ATOM 2082 C CA . THR A 1 264 ? 10.551 19.640 -22.011 1.00 83.44 264 THR A CA 1
ATOM 2083 C C . THR A 1 264 ? 9.104 19.390 -22.444 1.00 83.44 264 THR A C 1
ATOM 2085 O O . THR A 1 264 ? 8.560 20.139 -23.254 1.00 83.44 264 THR A O 1
ATOM 2088 N N . GLY A 1 265 ? 8.487 18.320 -21.934 1.00 80.81 265 GLY A N 1
ATOM 2089 C CA . GLY A 1 265 ? 7.123 17.915 -22.264 1.00 80.81 265 GLY A CA 1
ATOM 2090 C C . GLY A 1 265 ? 6.042 18.724 -21.542 1.00 80.81 265 GLY A C 1
ATOM 2091 O O . GLY A 1 265 ? 6.284 19.786 -20.982 1.00 80.81 265 GLY A O 1
ATOM 2092 N N . SER A 1 266 ? 4.821 18.189 -21.515 1.00 82.69 266 SER A N 1
ATOM 2093 C CA . SER A 1 266 ? 3.645 18.848 -20.924 1.00 82.69 266 SER A CA 1
ATOM 2094 C C . SER A 1 266 ? 3.623 18.906 -19.387 1.00 82.69 266 SER A C 1
ATOM 2096 O O . SER A 1 266 ? 2.579 19.190 -18.811 1.00 82.69 266 SER A O 1
ATOM 2098 N N . GLY A 1 267 ? 4.719 18.559 -18.701 1.00 88.06 267 GLY A N 1
ATOM 2099 C CA . GLY A 1 267 ? 4.760 18.416 -17.235 1.00 88.06 267 GLY A CA 1
ATOM 2100 C C . GLY A 1 267 ? 4.001 17.192 -16.697 1.00 88.06 267 GLY A C 1
ATOM 2101 O O . GLY A 1 267 ? 4.019 16.901 -15.506 1.00 88.06 267 GLY A O 1
ATOM 2102 N N . LYS A 1 268 ? 3.358 16.403 -17.568 1.00 90.81 268 LYS A N 1
ATOM 2103 C CA . LYS A 1 268 ? 2.528 15.258 -17.170 1.00 90.81 268 LYS A CA 1
ATOM 2104 C C . LYS A 1 268 ? 3.271 14.194 -16.367 1.00 90.81 268 LYS A C 1
ATOM 2106 O O . LYS A 1 268 ? 2.767 13.737 -15.344 1.00 90.81 268 LYS A O 1
ATOM 2111 N N . MET A 1 269 ? 4.431 13.757 -16.853 1.00 93.31 269 MET A N 1
ATOM 2112 C CA . MET A 1 269 ? 5.205 12.722 -16.163 1.00 93.31 269 MET A CA 1
ATOM 2113 C C . MET A 1 269 ? 5.827 13.253 -14.874 1.00 93.31 269 MET A C 1
ATOM 2115 O O . MET A 1 269 ? 5.923 12.500 -13.917 1.00 93.31 269 MET A O 1
ATOM 2119 N N . GLU A 1 270 ? 6.171 14.540 -14.823 1.00 93.25 270 GLU A N 1
ATOM 2120 C CA . GLU A 1 270 ? 6.641 15.206 -13.606 1.00 93.25 270 GLU A CA 1
ATOM 2121 C C . GLU A 1 270 ? 5.548 15.246 -12.530 1.00 93.25 270 GLU A C 1
ATOM 2123 O O . GLU A 1 270 ? 5.812 14.906 -11.379 1.00 93.25 270 GLU A O 1
ATOM 2128 N N . ALA A 1 271 ? 4.304 15.564 -12.903 1.00 94.06 271 ALA A N 1
ATOM 2129 C CA . ALA A 1 271 ? 3.172 15.557 -11.978 1.00 94.06 271 ALA A CA 1
ATOM 2130 C C . ALA A 1 271 ? 2.907 14.152 -11.413 1.00 94.06 271 ALA A C 1
ATOM 2132 O O . ALA A 1 271 ? 2.785 13.972 -10.201 1.00 94.06 271 ALA A O 1
ATOM 2133 N N . ILE A 1 272 ? 2.879 13.138 -12.288 1.00 94.94 272 ILE A N 1
ATOM 2134 C CA . ILE A 1 272 ? 2.713 11.735 -11.882 1.00 94.94 272 ILE A CA 1
ATOM 2135 C C . ILE A 1 272 ? 3.870 11.300 -10.976 1.00 94.94 272 ILE A C 1
ATOM 2137 O O . ILE A 1 272 ? 3.630 10.739 -9.910 1.00 94.94 272 ILE A O 1
ATOM 2141 N N . ALA A 1 273 ? 5.116 11.575 -11.367 1.00 95.06 273 ALA A N 1
ATOM 2142 C CA . ALA A 1 273 ? 6.291 11.203 -10.590 1.00 95.06 273 ALA A CA 1
ATOM 2143 C C . ALA A 1 273 ? 6.314 11.891 -9.221 1.00 95.06 273 ALA A C 1
ATOM 2145 O O . ALA A 1 273 ? 6.634 11.243 -8.229 1.00 95.06 273 ALA A O 1
ATOM 2146 N N . THR A 1 274 ? 5.902 13.158 -9.143 1.00 95.38 274 THR A N 1
ATOM 2147 C CA . THR A 1 274 ? 5.781 13.896 -7.878 1.00 95.38 274 THR A CA 1
ATOM 2148 C C . THR A 1 274 ? 4.764 13.240 -6.943 1.00 95.38 274 THR A C 1
ATOM 2150 O O . THR A 1 274 ? 5.070 13.015 -5.776 1.00 95.38 274 THR A O 1
ATOM 2153 N N . LEU A 1 275 ? 3.588 12.845 -7.445 1.00 96.06 275 LEU A N 1
ATOM 2154 C CA . LEU A 1 275 ? 2.576 12.149 -6.635 1.00 96.06 275 LEU A CA 1
ATOM 2155 C C . LEU A 1 275 ? 3.023 10.743 -6.203 1.00 96.06 275 LEU A C 1
ATOM 2157 O O . LEU A 1 275 ? 2.757 10.326 -5.071 1.00 96.06 275 LEU A O 1
ATOM 2161 N N . VAL A 1 276 ? 3.727 10.015 -7.076 1.00 94.56 276 VAL A N 1
ATOM 2162 C CA . VAL A 1 276 ? 4.323 8.712 -6.738 1.00 94.56 276 VAL A CA 1
ATOM 2163 C C . VAL A 1 276 ? 5.378 8.880 -5.647 1.00 94.56 276 VAL A C 1
ATOM 2165 O O . VAL A 1 276 ? 5.320 8.164 -4.648 1.00 94.56 276 VAL A O 1
ATOM 2168 N N . HIS A 1 277 ? 6.284 9.851 -5.794 1.00 93.44 277 HIS A N 1
ATOM 2169 C CA . HIS A 1 277 ? 7.293 10.182 -4.791 1.00 93.44 277 HIS A CA 1
ATOM 2170 C C . HIS A 1 277 ? 6.645 10.492 -3.443 1.00 93.44 277 HIS A C 1
ATOM 2172 O O . HIS A 1 277 ? 6.955 9.848 -2.446 1.00 93.44 277 HIS A O 1
ATOM 2178 N N . ALA A 1 278 ? 5.676 11.407 -3.442 1.00 93.50 278 ALA A N 1
ATOM 2179 C CA . ALA A 1 278 ? 4.960 11.830 -2.250 1.00 93.50 278 ALA A CA 1
ATOM 2180 C C . ALA A 1 278 ? 4.248 10.666 -1.548 1.00 93.50 278 ALA A C 1
ATOM 2182 O O . ALA A 1 278 ? 4.206 10.594 -0.323 1.00 93.50 278 ALA A O 1
ATOM 2183 N N . THR A 1 279 ? 3.718 9.712 -2.317 1.00 90.25 279 THR A N 1
ATOM 2184 C CA . THR A 1 279 ? 3.100 8.497 -1.769 1.00 90.25 279 THR A CA 1
ATOM 2185 C C . THR A 1 279 ? 4.136 7.558 -1.151 1.00 90.25 279 THR A C 1
ATOM 2187 O O . THR A 1 279 ? 3.874 6.976 -0.099 1.00 90.25 279 THR A O 1
ATOM 2190 N N . GLN A 1 280 ? 5.305 7.406 -1.779 1.00 86.81 280 GLN A N 1
ATOM 2191 C CA . GLN A 1 280 ? 6.396 6.560 -1.281 1.00 86.81 280 GLN A CA 1
ATOM 2192 C C . GLN A 1 280 ? 7.026 7.117 -0.000 1.00 86.81 280 GLN A C 1
ATOM 2194 O O . GLN A 1 280 ? 7.387 6.342 0.884 1.00 86.81 280 GLN A O 1
ATOM 2199 N N . THR A 1 281 ? 7.144 8.441 0.107 1.00 87.00 281 THR A N 1
ATOM 2200 C CA . THR A 1 281 ? 7.771 9.131 1.246 1.00 87.00 281 THR A CA 1
ATOM 2201 C C . THR A 1 281 ? 6.773 9.608 2.296 1.00 87.00 281 THR A C 1
ATOM 2203 O O . THR A 1 281 ? 7.182 10.022 3.375 1.00 87.00 281 THR A O 1
ATOM 2206 N N . SER A 1 282 ? 5.469 9.526 2.012 1.00 89.06 282 SER A N 1
ATOM 2207 C CA . SER A 1 282 ? 4.410 10.155 2.817 1.00 89.06 282 SER A CA 1
ATOM 2208 C C . SER A 1 282 ? 4.618 11.668 3.010 1.00 89.06 282 SER A C 1
ATOM 2210 O O . SER A 1 282 ? 4.226 12.229 4.031 1.00 89.06 282 SER A O 1
ATOM 2212 N N . ASP A 1 283 ? 5.233 12.336 2.029 1.00 91.69 283 ASP A N 1
ATOM 2213 C CA . ASP A 1 283 ? 5.489 13.778 2.054 1.00 91.69 283 ASP A CA 1
ATOM 2214 C C . ASP A 1 283 ? 4.244 14.562 1.611 1.00 91.69 283 ASP A C 1
ATOM 2216 O O . ASP A 1 283 ? 3.905 14.636 0.428 1.00 91.69 283 ASP A O 1
ATOM 2220 N N . VAL A 1 284 ? 3.576 15.185 2.583 1.00 94.62 284 VAL A N 1
ATOM 2221 C CA . VAL A 1 284 ? 2.379 16.017 2.387 1.00 94.62 284 VAL A CA 1
ATOM 2222 C C . VAL A 1 284 ? 2.638 17.211 1.459 1.00 94.62 284 VAL A C 1
ATOM 2224 O O . VAL A 1 284 ? 1.794 17.531 0.623 1.00 94.62 284 VAL A O 1
ATOM 2227 N N . SER A 1 285 ? 3.805 17.853 1.556 1.00 94.06 285 SER A N 1
ATOM 2228 C CA . SER A 1 285 ? 4.159 19.009 0.720 1.00 94.06 285 SER A CA 1
ATOM 2229 C C . SER A 1 285 ? 4.338 18.591 -0.741 1.00 94.06 285 SER A C 1
ATOM 2231 O O . SER A 1 285 ? 3.856 19.259 -1.664 1.00 94.06 285 SER A O 1
ATOM 2233 N N . ALA A 1 286 ? 4.979 17.441 -0.962 1.00 93.38 286 ALA A N 1
ATOM 2234 C CA . ALA A 1 286 ? 5.089 16.850 -2.289 1.00 93.38 286 ALA A CA 1
ATOM 2235 C C . ALA A 1 286 ? 3.718 16.408 -2.838 1.00 93.38 286 ALA A C 1
ATOM 2237 O O . ALA A 1 286 ? 3.482 16.556 -4.037 1.00 93.38 286 ALA A O 1
ATOM 2238 N N . MET A 1 287 ? 2.789 15.931 -1.992 1.00 95.75 287 MET A N 1
ATOM 2239 C CA . MET A 1 287 ? 1.419 15.606 -2.430 1.00 95.75 287 MET A CA 1
ATOM 2240 C C . MET A 1 287 ? 0.692 16.848 -2.951 1.00 95.75 287 MET A C 1
ATOM 2242 O O . MET A 1 287 ? 0.166 16.807 -4.062 1.00 95.75 287 MET A O 1
ATOM 2246 N N . GLU A 1 288 ? 0.702 17.953 -2.200 1.00 96.56 288 GLU A N 1
ATOM 2247 C CA . GLU A 1 288 ? 0.080 19.218 -2.629 1.00 96.56 288 GLU A CA 1
ATOM 2248 C C . GLU A 1 288 ? 0.722 19.746 -3.921 1.00 96.56 288 GLU A C 1
ATOM 2250 O O . GLU A 1 288 ? 0.022 20.069 -4.882 1.00 96.56 288 GLU A O 1
ATOM 2255 N N . THR A 1 289 ? 2.056 19.715 -4.008 1.00 95.25 289 THR A N 1
ATOM 2256 C CA . THR A 1 289 ? 2.787 20.103 -5.229 1.00 95.25 289 THR A CA 1
ATOM 2257 C C . THR A 1 289 ? 2.358 19.258 -6.432 1.00 95.25 289 THR A C 1
ATOM 2259 O O . THR A 1 289 ? 2.085 19.789 -7.508 1.00 95.25 289 THR A O 1
ATOM 2262 N N . GLY A 1 290 ? 2.262 17.937 -6.264 1.00 95.25 290 GLY A N 1
ATOM 2263 C CA . GLY A 1 290 ? 1.817 17.029 -7.318 1.00 95.25 290 GLY A CA 1
ATOM 2264 C C . GLY A 1 290 ? 0.372 17.286 -7.755 1.00 95.25 290 GLY A C 1
ATOM 2265 O O . GLY A 1 290 ? 0.082 17.254 -8.951 1.00 95.25 290 GLY A O 1
ATOM 2266 N N . ILE A 1 291 ? -0.527 17.587 -6.814 1.00 96.50 291 ILE A N 1
ATOM 2267 C CA . ILE A 1 291 ? -1.929 17.935 -7.093 1.00 96.50 291 ILE A CA 1
ATOM 2268 C C . ILE A 1 291 ? -2.003 19.208 -7.946 1.00 96.50 291 ILE A C 1
ATOM 2270 O O . ILE A 1 291 ? -2.717 19.236 -8.954 1.00 96.50 291 ILE A O 1
ATOM 2274 N N . ASP A 1 292 ? -1.243 20.240 -7.587 1.00 95.31 292 ASP A N 1
ATOM 2275 C CA . ASP A 1 292 ? -1.205 21.502 -8.328 1.00 95.31 292 ASP A CA 1
ATOM 2276 C C . ASP A 1 292 ? -0.587 21.337 -9.717 1.00 95.31 292 ASP A C 1
ATOM 2278 O O . ASP A 1 292 ? -1.119 21.867 -10.700 1.00 95.31 292 ASP A O 1
ATOM 2282 N N . LEU A 1 293 ? 0.467 20.523 -9.836 1.00 93.94 293 LEU A N 1
ATOM 2283 C CA . LEU A 1 293 ? 1.019 20.149 -11.135 1.00 93.94 293 LEU A CA 1
ATOM 2284 C C . LEU A 1 293 ? -0.047 19.470 -11.999 1.00 93.94 293 LEU A C 1
ATOM 2286 O O . LEU A 1 293 ? -0.239 19.893 -13.138 1.00 93.94 293 LEU A O 1
ATOM 2290 N N . VAL A 1 294 ? -0.803 18.498 -11.468 1.00 94.56 294 VAL A N 1
ATOM 2291 C CA . VAL A 1 294 ? -1.876 17.830 -12.230 1.00 94.56 294 VAL A CA 1
ATOM 2292 C C . VAL A 1 294 ? -2.946 18.819 -12.696 1.00 94.56 294 VAL A C 1
ATOM 2294 O O . VAL A 1 294 ? -3.386 18.738 -13.846 1.00 94.56 294 VAL A O 1
ATOM 2297 N N . ARG A 1 295 ? -3.336 19.775 -11.845 1.00 93.12 295 ARG A N 1
ATOM 2298 C CA . ARG A 1 295 ? -4.306 20.836 -12.179 1.00 93.12 295 ARG A CA 1
ATOM 2299 C C . ARG A 1 295 ? -3.800 21.795 -13.258 1.00 93.12 295 ARG A C 1
ATOM 2301 O O . ARG A 1 295 ? -4.612 22.342 -14.000 1.00 93.12 295 ARG A O 1
ATOM 2308 N N . SER A 1 296 ? -2.487 22.003 -13.344 1.00 90.81 296 SER A N 1
ATOM 2309 C CA . SER A 1 296 ? -1.873 22.902 -14.330 1.00 90.81 296 SER A CA 1
ATOM 2310 C C . SER A 1 296 ? -1.759 22.299 -15.739 1.00 90.81 296 SER A C 1
ATOM 2312 O O . SER A 1 296 ? -1.610 23.038 -16.714 1.00 90.81 296 SER A O 1
ATOM 2314 N N . ILE A 1 297 ? -1.855 20.970 -15.868 1.00 88.56 297 ILE A N 1
ATOM 2315 C CA . ILE A 1 297 ? -1.755 20.271 -17.156 1.00 88.56 297 ILE A CA 1
ATOM 2316 C C . ILE A 1 297 ? -3.001 20.538 -18.011 1.00 88.56 297 ILE A C 1
ATOM 2318 O O . ILE A 1 297 ? -4.130 20.577 -17.522 1.00 88.56 297 ILE A O 1
ATOM 2322 N N . VAL A 1 298 ? -2.808 20.647 -19.329 1.00 75.25 298 VAL A N 1
ATOM 2323 C CA . VAL A 1 298 ? -3.903 20.767 -20.302 1.00 75.25 298 VAL A CA 1
ATOM 2324 C C . VAL A 1 298 ? -4.868 19.572 -20.166 1.00 75.25 298 VAL A C 1
ATOM 2326 O O . VAL A 1 298 ? -4.412 18.430 -20.190 1.00 75.25 298 VAL A O 1
ATOM 2329 N N . PRO A 1 299 ? -6.202 19.771 -20.103 1.00 77.81 299 PRO A N 1
ATOM 2330 C CA . PRO A 1 299 ? -7.161 18.683 -19.869 1.00 77.81 299 PRO A CA 1
ATOM 2331 C C . PRO A 1 299 ? -7.085 17.490 -20.838 1.00 77.81 299 PRO A C 1
ATOM 2333 O O . PRO A 1 299 ? -7.451 16.376 -20.455 1.00 77.81 299 PRO A O 1
ATOM 2336 N N . SER A 1 300 ? -6.627 17.709 -22.079 1.00 71.69 300 SER A N 1
ATOM 2337 C CA . SER A 1 300 ? -6.373 16.654 -23.076 1.00 71.69 300 SER A CA 1
ATOM 2338 C C . SER A 1 300 ? -5.218 15.728 -22.698 1.00 71.69 300 SER A C 1
ATOM 2340 O O . SER A 1 300 ? -5.200 14.568 -23.103 1.00 71.69 300 SER A O 1
ATOM 2342 N N . ASP A 1 301 ? -4.273 16.235 -21.914 1.00 69.44 301 ASP A N 1
ATOM 2343 C CA . ASP A 1 301 ? -3.047 15.550 -21.512 1.00 69.44 301 ASP A CA 1
ATOM 2344 C C . ASP A 1 301 ? -3.201 14.906 -20.125 1.00 69.44 301 ASP A C 1
ATOM 2346 O O . ASP A 1 301 ? -2.424 14.018 -19.750 1.00 69.44 301 ASP A O 1
ATOM 2350 N N . THR A 1 302 ? -4.233 15.299 -19.367 1.00 74.38 302 THR A N 1
ATOM 2351 C CA . THR A 1 302 ? -4.587 14.674 -18.092 1.00 74.38 302 THR A CA 1
ATOM 2352 C C . THR A 1 302 ? -5.183 13.287 -18.334 1.00 74.38 302 THR A C 1
ATOM 2354 O O . THR A 1 302 ? -6.339 13.118 -18.729 1.00 74.38 302 THR A O 1
ATOM 2357 N N . THR A 1 303 ? -4.383 12.262 -18.069 1.00 81.38 303 THR A N 1
ATOM 2358 C CA . THR A 1 303 ? -4.801 10.862 -18.213 1.00 81.38 303 THR A CA 1
ATOM 2359 C C . THR A 1 303 ? -5.527 10.344 -16.991 1.00 81.38 303 THR A C 1
ATOM 2361 O O . THR A 1 303 ? -5.487 10.941 -15.917 1.00 81.38 303 THR A O 1
ATOM 2364 N N . GLY A 1 304 ? -6.160 9.178 -17.144 1.00 86.31 304 GLY A N 1
ATOM 2365 C CA . GLY A 1 304 ? -6.770 8.494 -16.013 1.00 86.31 304 GLY A CA 1
ATOM 2366 C C . GLY A 1 304 ? -5.774 8.175 -14.893 1.00 86.31 304 GLY A C 1
ATOM 2367 O O . GLY A 1 304 ? -6.204 8.073 -13.757 1.00 86.31 304 GLY A O 1
ATOM 2368 N N . GLU A 1 305 ? -4.472 8.036 -15.177 1.00 90.69 305 GLU A N 1
ATOM 2369 C CA . GLU A 1 305 ? -3.466 7.777 -14.137 1.00 90.69 305 GLU A CA 1
ATOM 2370 C C . GLU A 1 305 ? -3.151 9.015 -13.295 1.00 90.69 305 GLU A C 1
ATOM 2372 O O . GLU A 1 305 ? -3.231 8.962 -12.073 1.00 90.69 305 GLU A O 1
ATOM 2377 N N . ALA A 1 306 ? -2.897 10.159 -13.937 1.00 92.56 306 ALA A N 1
ATOM 2378 C CA . ALA A 1 306 ? -2.684 11.419 -13.224 1.00 92.56 306 ALA A CA 1
ATOM 2379 C C . ALA A 1 306 ? -3.901 11.794 -12.360 1.00 92.56 306 ALA A C 1
ATOM 2381 O O . ALA A 1 306 ? -3.746 12.190 -11.207 1.00 92.56 306 ALA A O 1
ATOM 2382 N N . ARG A 1 307 ? -5.120 11.612 -12.895 1.00 93.94 307 ARG A N 1
ATOM 2383 C CA . ARG A 1 307 ? -6.360 11.850 -12.139 1.00 93.94 307 ARG A CA 1
ATOM 2384 C C . ARG A 1 307 ? -6.531 10.863 -10.986 1.00 93.94 307 ARG A C 1
ATOM 2386 O O . ARG A 1 307 ? -6.912 11.277 -9.899 1.00 93.94 307 ARG A O 1
ATOM 2393 N N . PHE A 1 308 ? -6.219 9.586 -11.202 1.00 95.50 308 PHE A N 1
ATOM 2394 C CA . PHE A 1 308 ? -6.277 8.576 -10.148 1.00 95.50 308 PHE A CA 1
ATOM 2395 C C . PHE A 1 308 ? -5.348 8.933 -8.985 1.00 95.50 308 PHE A C 1
ATOM 2397 O O . PHE A 1 308 ? -5.806 9.012 -7.849 1.00 95.50 308 PHE A O 1
ATOM 2404 N N . 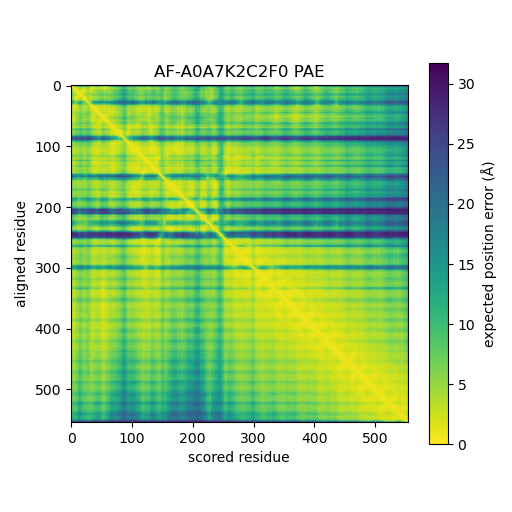LEU A 1 309 ? -4.075 9.216 -9.273 1.00 95.75 309 LEU A N 1
ATOM 2405 C CA . LEU A 1 309 ? -3.095 9.572 -8.248 1.00 95.75 309 LEU A CA 1
ATOM 2406 C C . LEU A 1 309 ? -3.466 10.873 -7.529 1.00 95.75 309 LEU A C 1
ATOM 2408 O O . LEU A 1 309 ? -3.398 10.916 -6.307 1.00 95.75 309 LEU A O 1
ATOM 2412 N N . MET A 1 310 ? -3.933 11.896 -8.255 1.00 96.81 310 MET A N 1
ATOM 2413 C CA . MET A 1 310 ? -4.433 13.136 -7.647 1.00 96.81 310 MET A CA 1
ATOM 2414 C C . MET A 1 310 ? -5.590 12.853 -6.682 1.00 96.81 310 MET A C 1
ATOM 2416 O O . MET A 1 310 ? -5.592 13.354 -5.562 1.00 96.81 310 MET A O 1
ATOM 2420 N N . GLY A 1 311 ? -6.559 12.035 -7.098 1.00 97.31 311 GLY A N 1
ATOM 2421 C CA . GLY A 1 311 ? -7.694 11.650 -6.266 1.00 97.31 311 GLY A CA 1
ATOM 2422 C C . GLY A 1 311 ? -7.286 10.874 -5.013 1.00 97.31 311 GLY A C 1
ATOM 2423 O O . GLY A 1 311 ? -7.732 11.196 -3.916 1.00 97.31 311 GLY A O 1
ATOM 2424 N N . VAL A 1 312 ? -6.378 9.903 -5.147 1.00 97.25 312 VAL A N 1
ATOM 2425 C CA . VAL A 1 312 ? -5.827 9.158 -4.002 1.00 97.25 312 VAL A CA 1
ATOM 2426 C C . VAL A 1 312 ? -5.071 10.084 -3.046 1.00 97.25 312 VAL A C 1
ATOM 2428 O O . VAL A 1 312 ? -5.226 9.951 -1.833 1.00 97.25 312 VAL A O 1
ATOM 2431 N N . SER A 1 313 ? -4.283 11.031 -3.559 1.00 97.38 313 SER A N 1
ATOM 2432 C CA . SER A 1 313 ? -3.577 12.011 -2.728 1.00 97.38 313 SER A CA 1
ATOM 2433 C C . SER A 1 313 ? -4.539 12.946 -1.997 1.00 97.38 313 SER A C 1
ATOM 2435 O O . SER A 1 313 ? -4.379 13.139 -0.798 1.00 97.38 313 SER A O 1
ATOM 2437 N N . LEU A 1 314 ? -5.581 13.456 -2.660 1.00 97.94 314 LEU A N 1
ATOM 2438 C CA . LEU A 1 314 ? -6.619 14.271 -2.012 1.00 97.94 314 LEU A CA 1
ATOM 2439 C C . LEU A 1 314 ? -7.329 13.504 -0.891 1.00 97.94 314 LEU A C 1
ATOM 2441 O O . LEU A 1 314 ? -7.481 14.029 0.210 1.00 97.94 314 LEU A O 1
ATOM 2445 N N . TRP A 1 315 ? -7.695 12.244 -1.137 1.00 96.31 315 TRP A N 1
ATOM 2446 C CA . TRP A 1 315 ? -8.312 11.391 -0.122 1.00 96.31 315 TRP A CA 1
ATOM 2447 C C . TRP A 1 315 ? -7.385 11.167 1.084 1.00 96.31 315 TRP A C 1
ATOM 2449 O O . TRP A 1 315 ? -7.819 11.314 2.224 1.00 96.31 315 TRP A O 1
ATOM 2459 N N . ARG A 1 316 ? -6.088 10.910 0.859 1.00 94.50 316 ARG A N 1
ATOM 2460 C CA . ARG A 1 316 ? -5.087 10.773 1.938 1.00 94.50 316 ARG A CA 1
ATOM 2461 C C . ARG A 1 316 ? -4.901 12.045 2.765 1.00 94.50 316 ARG A C 1
ATOM 2463 O O . ARG A 1 316 ? -4.569 11.952 3.940 1.00 94.50 316 ARG A O 1
ATOM 2470 N N . LEU A 1 317 ? -5.121 13.211 2.163 1.00 95.94 317 LEU A N 1
ATOM 2471 C CA . LEU A 1 317 ? -5.098 14.508 2.843 1.00 95.94 317 LEU A CA 1
ATOM 2472 C C . LEU A 1 317 ? -6.414 14.819 3.583 1.00 95.94 317 LEU A C 1
ATOM 2474 O O . LEU A 1 317 ? -6.572 15.919 4.105 1.00 95.94 317 LEU A O 1
ATOM 2478 N N . GLY A 1 318 ? -7.375 13.888 3.609 1.00 95.88 318 GLY A N 1
ATOM 2479 C CA . GLY A 1 318 ? -8.695 14.078 4.218 1.00 95.88 318 GLY A CA 1
ATOM 2480 C C . GLY A 1 318 ? -9.658 14.921 3.375 1.00 95.88 318 GLY A C 1
ATOM 2481 O O . GLY A 1 318 ? -10.759 15.236 3.819 1.00 95.88 318 GLY A O 1
ATOM 2482 N N . ARG A 1 319 ? -9.280 15.279 2.142 1.00 97.50 319 ARG A N 1
ATOM 2483 C CA . ARG A 1 319 ? -10.073 16.106 1.216 1.00 97.50 319 ARG A CA 1
ATOM 2484 C C . ARG A 1 319 ? -10.971 15.216 0.352 1.00 97.50 319 ARG A C 1
ATOM 2486 O O . ARG A 1 319 ? -10.879 15.217 -0.876 1.00 97.50 319 ARG A O 1
ATOM 2493 N N . SER A 1 320 ? -11.812 14.418 1.010 1.00 96.25 320 SER A N 1
ATOM 2494 C CA . SER A 1 320 ? -12.601 13.344 0.385 1.00 96.25 320 SER A CA 1
ATOM 2495 C C . SER A 1 320 ? -13.565 13.842 -0.694 1.00 96.25 320 SER A C 1
ATOM 2497 O O . SER A 1 320 ? -13.652 13.224 -1.750 1.00 96.25 320 SER A O 1
ATOM 2499 N N . GLU A 1 321 ? -14.224 14.985 -0.486 1.00 97.31 321 GLU A N 1
ATOM 2500 C CA . GLU A 1 321 ? -15.114 15.588 -1.493 1.00 97.31 321 GLU A CA 1
ATOM 2501 C C . GLU A 1 321 ? -14.347 15.987 -2.767 1.00 97.31 321 GLU A C 1
ATOM 2503 O O . GLU A 1 321 ? -14.761 15.677 -3.884 1.00 97.31 321 GLU A O 1
ATOM 2508 N N . GLU A 1 322 ? -13.171 16.613 -2.622 1.00 97.69 322 GLU A N 1
ATOM 2509 C CA . GLU A 1 322 ? -12.331 16.998 -3.764 1.00 97.69 322 GLU A CA 1
ATOM 2510 C C . GLU A 1 322 ? -11.748 15.784 -4.503 1.00 97.69 322 GLU A C 1
ATOM 2512 O O . GLU A 1 322 ? -11.454 15.876 -5.697 1.00 97.69 322 GLU A O 1
ATOM 2517 N N . ALA A 1 323 ? -11.580 14.650 -3.817 1.00 98.06 323 ALA A N 1
ATOM 2518 C CA . ALA A 1 323 ? -11.065 13.416 -4.400 1.00 98.06 323 ALA A CA 1
ATOM 2519 C C . ALA A 1 323 ? -12.049 12.753 -5.380 1.00 98.06 323 ALA A C 1
ATOM 2521 O O . ALA A 1 323 ? -11.612 12.058 -6.299 1.00 98.06 323 ALA A O 1
ATOM 2522 N N . ILE A 1 324 ? -13.359 12.975 -5.228 1.00 98.25 324 ILE A N 1
ATOM 2523 C CA . ILE A 1 324 ? -14.399 12.282 -6.004 1.00 98.25 324 ILE A CA 1
ATOM 2524 C C . ILE A 1 324 ? -14.266 12.550 -7.505 1.00 98.25 324 ILE A C 1
ATOM 2526 O O . ILE A 1 324 ? -14.082 11.616 -8.284 1.00 98.25 324 ILE A O 1
ATOM 2530 N N . ALA A 1 325 ? -14.309 13.817 -7.925 1.00 96.69 325 ALA A N 1
ATOM 2531 C CA . ALA A 1 325 ? -14.308 14.180 -9.343 1.00 96.69 325 ALA A CA 1
ATOM 2532 C C . ALA A 1 325 ? -13.094 13.632 -10.133 1.00 96.69 325 ALA A C 1
ATOM 2534 O O . ALA A 1 325 ? -13.287 13.070 -11.219 1.00 96.69 325 ALA A O 1
ATOM 2535 N N . PRO A 1 326 ? -11.836 13.739 -9.648 1.00 96.56 326 PRO A N 1
ATOM 2536 C CA . PRO A 1 326 ? -10.705 13.128 -10.340 1.00 96.56 326 PRO A CA 1
ATOM 2537 C C . PRO A 1 326 ? -10.766 11.589 -10.338 1.00 96.56 326 PRO A C 1
ATOM 2539 O O . PRO A 1 326 ? -10.407 10.982 -11.351 1.00 96.56 326 PRO A O 1
ATOM 2542 N N . LEU A 1 327 ? -11.269 10.941 -9.280 1.00 97.69 327 LEU A N 1
ATOM 2543 C CA . LEU A 1 327 ? -11.437 9.480 -9.247 1.00 97.69 327 LEU A CA 1
ATOM 2544 C C . LEU A 1 327 ? -12.522 8.994 -10.219 1.00 97.69 327 LEU A C 1
ATOM 2546 O O . LEU A 1 327 ? -12.274 8.052 -10.975 1.00 97.69 327 LEU A O 1
ATOM 2550 N N . GLU A 1 328 ? -13.676 9.659 -10.287 1.00 97.44 328 GLU A N 1
ATOM 2551 C CA . GLU A 1 328 ? -14.724 9.376 -11.280 1.00 97.44 328 GLU A CA 1
ATOM 2552 C C . GLU A 1 328 ? -14.172 9.503 -12.703 1.00 97.44 328 GLU A C 1
ATOM 2554 O O . GLU A 1 328 ? -14.352 8.613 -13.539 1.00 97.44 328 GLU A O 1
ATOM 2559 N N . ALA A 1 329 ? -13.429 10.577 -12.978 1.00 94.62 329 ALA A N 1
ATOM 2560 C CA . ALA A 1 329 ? -12.801 10.787 -14.274 1.00 94.62 329 ALA A CA 1
ATOM 2561 C C . ALA A 1 329 ? -11.729 9.725 -14.587 1.00 94.62 329 ALA A C 1
ATOM 2563 O O . ALA A 1 329 ? -11.563 9.336 -15.746 1.00 94.62 329 ALA A O 1
ATOM 2564 N N . ALA A 1 330 ? -11.006 9.223 -13.583 1.00 94.56 330 ALA A N 1
ATOM 2565 C CA . ALA A 1 330 ? -10.061 8.124 -13.755 1.00 94.56 330 ALA A CA 1
ATOM 2566 C C . ALA A 1 330 ? -10.759 6.794 -14.082 1.00 94.56 330 ALA A C 1
ATOM 2568 O O . ALA A 1 330 ? -10.292 6.060 -14.965 1.00 94.56 330 ALA A O 1
ATOM 2569 N N . VAL A 1 331 ? -11.877 6.498 -13.413 1.00 95.69 331 VAL A N 1
ATOM 2570 C CA . VAL A 1 331 ? -12.724 5.324 -13.683 1.00 95.69 331 VAL A CA 1
ATOM 2571 C C . VAL A 1 331 ? -13.375 5.433 -15.063 1.00 95.69 331 VAL A C 1
ATOM 2573 O O . VAL A 1 331 ? -13.393 4.456 -15.803 1.00 95.69 331 VAL A O 1
ATOM 2576 N N . ALA A 1 332 ? -13.834 6.614 -15.478 1.00 93.81 332 ALA A N 1
ATOM 2577 C CA . ALA A 1 332 ? -14.445 6.810 -16.794 1.00 93.81 332 ALA A CA 1
ATOM 2578 C C . ALA A 1 332 ? -13.481 6.504 -17.958 1.00 93.81 332 ALA A C 1
ATOM 2580 O O . ALA A 1 332 ? -13.903 5.980 -18.987 1.00 93.81 332 ALA A O 1
ATOM 2581 N N . VAL A 1 333 ? -12.184 6.798 -17.798 1.00 89.31 333 VAL A N 1
ATOM 2582 C CA . VAL A 1 333 ? -11.161 6.526 -18.827 1.00 89.31 333 VAL A CA 1
ATOM 2583 C C . VAL A 1 333 ? -10.822 5.035 -18.920 1.00 89.31 333 VAL A C 1
ATOM 2585 O O . VAL A 1 333 ? -10.656 4.513 -20.020 1.00 89.31 333 VAL A O 1
ATOM 2588 N N . ARG A 1 334 ? -10.696 4.342 -17.780 1.00 86.94 334 ARG A N 1
ATOM 2589 C CA . ARG A 1 334 ? -10.492 2.883 -17.720 1.00 86.94 334 ARG A CA 1
ATOM 2590 C C . ARG A 1 334 ? -11.369 2.296 -16.604 1.00 86.94 334 ARG A C 1
ATOM 2592 O O . ARG A 1 334 ? -10.937 2.299 -15.451 1.00 86.94 334 ARG A O 1
ATOM 2599 N N . PRO A 1 335 ? -12.575 1.791 -16.932 1.00 88.88 335 PRO A N 1
ATOM 2600 C CA . PRO A 1 335 ? -13.576 1.404 -15.932 1.00 88.88 335 PRO A CA 1
ATOM 2601 C C . PRO A 1 335 ? -13.326 0.050 -15.263 1.00 88.88 335 PRO A C 1
ATOM 2603 O O . PRO A 1 335 ? -13.998 -0.261 -14.282 1.00 88.88 335 PRO A O 1
ATOM 2606 N N . ASN A 1 336 ? -12.378 -0.736 -15.780 1.00 90.94 336 ASN A N 1
ATOM 2607 C CA . ASN A 1 336 ? -12.092 -2.097 -15.328 1.00 90.94 336 ASN A CA 1
ATOM 2608 C C . ASN A 1 336 ? -10.735 -2.187 -14.614 1.00 90.94 336 ASN A C 1
ATOM 2610 O O . ASN A 1 336 ? -9.960 -3.096 -14.876 1.00 90.94 336 ASN A O 1
ATOM 2614 N N . ILE A 1 337 ? -10.434 -1.210 -13.754 1.00 93.88 337 ILE A N 1
ATOM 2615 C CA . ILE A 1 337 ? -9.241 -1.229 -12.897 1.00 93.88 337 ILE A CA 1
ATOM 2616 C C . ILE A 1 337 ? -9.715 -1.317 -11.447 1.00 93.88 337 ILE A C 1
ATOM 2618 O O . ILE A 1 337 ? -10.272 -0.329 -10.948 1.00 93.88 337 ILE A O 1
ATOM 2622 N N . PRO A 1 338 ? -9.533 -2.467 -10.774 1.00 96.94 338 PRO A N 1
ATOM 2623 C CA . PRO A 1 338 ? -10.037 -2.684 -9.421 1.00 96.94 338 PRO A CA 1
ATOM 2624 C C . PRO A 1 338 ? -9.585 -1.621 -8.419 1.00 96.94 338 PRO A C 1
ATOM 2626 O O . PRO A 1 338 ? -10.388 -1.145 -7.618 1.00 96.94 338 PRO A O 1
ATOM 2629 N N . GLU A 1 339 ? -8.334 -1.170 -8.504 1.00 95.19 339 GLU A N 1
ATOM 2630 C CA . GLU A 1 339 ? -7.765 -0.170 -7.599 1.00 95.19 339 GLU A CA 1
ATOM 2631 C C . GLU A 1 339 ? -8.463 1.189 -7.737 1.00 95.19 339 GLU A C 1
ATOM 2633 O O . GLU A 1 339 ? -8.673 1.878 -6.737 1.00 95.19 339 GLU A O 1
ATOM 2638 N N . ARG A 1 340 ? -8.885 1.564 -8.954 1.00 96.06 340 ARG A N 1
ATOM 2639 C CA . ARG A 1 340 ? -9.627 2.813 -9.204 1.00 96.06 340 ARG A CA 1
ATOM 2640 C C . ARG A 1 340 ? -11.039 2.745 -8.640 1.00 96.06 340 ARG A C 1
ATOM 2642 O O . ARG A 1 340 ? -11.495 3.710 -8.033 1.00 96.06 340 ARG A O 1
ATOM 2649 N N . LEU A 1 341 ? -11.707 1.604 -8.814 1.00 98.38 341 LEU A N 1
ATOM 2650 C CA . LEU A 1 341 ? -13.038 1.360 -8.253 1.00 98.38 341 LEU A CA 1
ATOM 2651 C C . LEU A 1 341 ? -12.999 1.385 -6.719 1.00 98.38 341 LEU A C 1
ATOM 2653 O O . LEU A 1 341 ? -13.823 2.048 -6.099 1.00 98.38 341 LEU A O 1
ATOM 2657 N N . ASN A 1 342 ? -11.999 0.737 -6.117 1.00 98.19 342 ASN A N 1
ATOM 2658 C CA . ASN A 1 342 ? -11.783 0.732 -4.671 1.00 98.19 342 ASN A CA 1
ATOM 2659 C C . ASN A 1 342 ? -11.444 2.123 -4.111 1.00 98.19 342 ASN A C 1
ATOM 2661 O O . ASN A 1 342 ? -11.934 2.490 -3.047 1.00 98.19 342 ASN A O 1
ATOM 2665 N N . ALA A 1 343 ? -10.619 2.915 -4.800 1.00 98.00 343 ALA A N 1
ATOM 2666 C CA . ALA A 1 343 ? -10.330 4.283 -4.368 1.00 98.00 343 ALA A CA 1
ATOM 2667 C C . ALA A 1 343 ? -11.576 5.178 -4.434 1.00 98.00 343 ALA A C 1
ATOM 2669 O O . ALA A 1 343 ? -11.827 5.934 -3.499 1.00 98.00 343 ALA A O 1
ATOM 2670 N N . LEU A 1 344 ? -12.378 5.064 -5.500 1.00 98.44 344 LEU A N 1
ATOM 2671 C CA . LEU A 1 344 ? -13.629 5.815 -5.627 1.00 98.44 344 LEU A CA 1
ATOM 2672 C C . LEU A 1 344 ? -14.643 5.423 -4.541 1.00 98.44 344 LEU A C 1
ATOM 2674 O O . LEU A 1 344 ? -15.255 6.304 -3.948 1.00 98.44 344 LEU A O 1
ATOM 2678 N N . ALA A 1 345 ? -14.773 4.127 -4.240 1.00 98.38 345 ALA A N 1
ATOM 2679 C CA . ALA A 1 345 ? -15.639 3.643 -3.167 1.00 98.38 345 ALA A CA 1
ATOM 2680 C C . ALA A 1 345 ? -15.241 4.237 -1.805 1.00 98.38 345 ALA A C 1
ATOM 2682 O O . ALA A 1 345 ? -16.080 4.813 -1.121 1.00 98.38 345 ALA A O 1
ATOM 2683 N N . GLN A 1 346 ? -13.949 4.201 -1.460 1.00 98.00 346 GLN A N 1
ATOM 2684 C CA . GLN A 1 346 ? -13.451 4.790 -0.212 1.00 98.00 346 GLN A CA 1
ATOM 2685 C C . GLN A 1 346 ? -13.640 6.313 -0.150 1.00 98.00 346 GLN A C 1
ATOM 2687 O O . GLN A 1 346 ? -13.919 6.848 0.925 1.00 98.00 346 GLN A O 1
ATOM 2692 N N . ALA A 1 347 ? -13.507 7.019 -1.279 1.00 98.06 347 ALA A N 1
ATOM 2693 C CA . ALA A 1 347 ? -13.767 8.456 -1.344 1.00 98.06 347 ALA A CA 1
ATOM 2694 C C . ALA A 1 347 ? -15.250 8.778 -1.100 1.00 98.06 347 ALA A C 1
ATOM 2696 O O . ALA A 1 347 ? -15.545 9.679 -0.319 1.00 98.06 347 ALA A O 1
ATOM 2697 N N . TYR A 1 348 ? -16.171 8.009 -1.690 1.00 98.25 348 TYR A N 1
ATOM 2698 C CA . TYR A 1 348 ? -17.610 8.105 -1.416 1.00 98.25 348 TYR A CA 1
ATOM 2699 C C . TYR A 1 348 ? -17.946 7.835 0.053 1.00 98.25 348 TYR A C 1
ATOM 2701 O O . TYR A 1 348 ? -18.653 8.635 0.664 1.00 98.25 348 TYR A O 1
ATOM 2709 N N . GLU A 1 349 ? -17.385 6.774 0.646 1.00 97.06 349 GLU A N 1
ATOM 2710 C CA . GLU A 1 349 ? -17.550 6.476 2.077 1.00 97.06 349 GLU A CA 1
ATOM 2711 C C . GLU A 1 349 ? -17.080 7.649 2.946 1.00 97.06 349 GLU A C 1
ATOM 2713 O O . GLU A 1 349 ? -17.810 8.117 3.816 1.00 97.06 349 GLU A O 1
ATOM 2718 N N . SER A 1 350 ? -15.876 8.162 2.677 1.00 96.44 350 SER A N 1
ATOM 2719 C CA . SER A 1 350 ? -15.240 9.200 3.500 1.00 96.44 350 SER A CA 1
ATOM 2720 C C . SER A 1 350 ? -15.875 10.584 3.326 1.00 96.44 350 SER A C 1
ATOM 2722 O O . SER A 1 350 ? -15.794 11.405 4.235 1.00 96.44 350 SER A O 1
ATOM 2724 N N . ALA A 1 351 ? -16.488 10.860 2.171 1.00 96.69 351 ALA A N 1
ATOM 2725 C CA . ALA A 1 351 ? -17.254 12.082 1.911 1.00 96.69 351 ALA A CA 1
ATOM 2726 C C . ALA A 1 351 ? -18.729 11.963 2.333 1.00 96.69 351 ALA A C 1
ATOM 2728 O O . ALA A 1 351 ? -19.464 12.945 2.290 1.00 96.69 351 ALA A O 1
ATOM 2729 N N . ASN A 1 352 ? -19.177 10.766 2.722 1.00 95.94 352 ASN A N 1
ATOM 2730 C CA . ASN A 1 352 ? -20.584 10.447 2.938 1.00 95.94 352 ASN A CA 1
ATOM 2731 C C . ASN A 1 352 ? -21.484 10.790 1.725 1.00 95.94 352 ASN A C 1
ATOM 2733 O O . ASN A 1 352 ? -22.619 11.249 1.872 1.00 95.94 352 ASN A O 1
ATOM 2737 N N . GLU A 1 353 ? -20.985 10.553 0.511 1.00 95.94 353 GLU A N 1
ATOM 2738 C CA . GLU A 1 353 ? -21.690 10.827 -0.744 1.00 95.94 353 GLU A CA 1
ATOM 2739 C C . GLU A 1 353 ? -21.922 9.547 -1.554 1.00 95.94 353 GLU A C 1
ATOM 2741 O O . GLU A 1 353 ? -21.181 8.578 -1.435 1.00 95.94 353 GLU A O 1
ATOM 2746 N N . LYS A 1 354 ? -22.945 9.548 -2.424 1.00 96.31 354 LYS A N 1
ATOM 2747 C CA . LYS A 1 354 ? -23.208 8.459 -3.395 1.00 96.31 354 LYS A CA 1
ATOM 2748 C C . LYS A 1 354 ? -23.289 7.061 -2.759 1.00 96.31 354 LYS A C 1
ATOM 2750 O O . LYS A 1 354 ? -22.841 6.078 -3.350 1.00 96.31 354 LYS A O 1
ATOM 2755 N N . GLN A 1 355 ? -23.893 6.972 -1.572 1.00 96.12 355 GLN A N 1
ATOM 2756 C CA . GLN A 1 355 ? -24.021 5.734 -0.788 1.00 96.12 355 GLN A CA 1
ATOM 2757 C C . GLN A 1 355 ? -24.615 4.564 -1.594 1.00 96.12 355 GLN A C 1
ATOM 2759 O O . GLN A 1 355 ? -24.190 3.420 -1.451 1.00 96.12 355 GLN A O 1
ATOM 2764 N N . ASP A 1 356 ? -25.533 4.856 -2.519 1.00 96.31 356 ASP A N 1
ATOM 2765 C CA . ASP A 1 356 ? -26.169 3.888 -3.417 1.00 96.31 356 ASP A CA 1
ATOM 2766 C C . ASP A 1 356 ? -25.205 3.238 -4.429 1.00 96.31 356 ASP A C 1
ATOM 2768 O O . ASP A 1 356 ? -25.516 2.187 -4.991 1.00 96.31 356 ASP A O 1
ATOM 2772 N N . GLN A 1 357 ? -24.030 3.830 -4.659 1.00 97.25 357 GLN A N 1
ATOM 2773 C CA . GLN A 1 357 ? -23.044 3.357 -5.636 1.00 97.25 357 GLN A CA 1
ATOM 2774 C C . GLN A 1 357 ? -21.895 2.557 -5.014 1.00 97.25 357 GLN A C 1
ATOM 2776 O O . GLN A 1 357 ? -21.253 1.776 -5.721 1.00 97.25 357 GLN A O 1
ATOM 2781 N N . ILE A 1 358 ? -21.629 2.725 -3.715 1.00 98.44 358 ILE A N 1
ATOM 2782 C CA . ILE A 1 358 ? -20.430 2.199 -3.039 1.00 98.44 358 ILE A CA 1
ATOM 2783 C C . ILE A 1 358 ? -20.356 0.676 -3.148 1.00 98.44 358 ILE A C 1
ATOM 2785 O O . ILE A 1 358 ? -19.355 0.129 -3.617 1.00 98.44 358 ILE A O 1
ATOM 2789 N N . ARG A 1 359 ? -21.451 -0.013 -2.806 1.00 98.12 359 ARG A N 1
ATOM 2790 C CA . ARG A 1 359 ? -21.551 -1.475 -2.915 1.00 98.12 359 ARG A CA 1
ATOM 2791 C C . ARG A 1 359 ? -21.205 -1.972 -4.322 1.00 98.12 359 ARG A C 1
ATOM 2793 O O . ARG A 1 359 ? -20.388 -2.877 -4.470 1.00 98.12 359 ARG A O 1
ATOM 2800 N N . GLY A 1 360 ? -21.778 -1.342 -5.349 1.00 98.12 360 GLY A N 1
ATOM 2801 C CA . GLY A 1 360 ? -21.564 -1.732 -6.743 1.00 98.12 360 GLY A CA 1
ATOM 2802 C C . GLY A 1 360 ? -20.125 -1.520 -7.221 1.00 98.12 360 GLY A C 1
ATOM 2803 O O . GLY A 1 360 ? -19.649 -2.268 -8.073 1.00 98.12 360 GLY A O 1
ATOM 2804 N N . LEU A 1 361 ? -19.401 -0.534 -6.679 1.00 98.62 361 LEU A N 1
ATOM 2805 C CA . LEU A 1 361 ? -17.979 -0.338 -6.981 1.00 98.62 361 LEU A CA 1
ATOM 2806 C C . LEU A 1 361 ? -17.122 -1.476 -6.417 1.00 98.62 361 LEU A C 1
ATOM 2808 O O . LEU A 1 361 ? -16.277 -2.011 -7.140 1.00 98.62 361 LEU A O 1
ATOM 2812 N N . TYR A 1 362 ? -17.370 -1.879 -5.168 1.00 98.62 362 TYR A N 1
ATOM 2813 C CA . TYR A 1 362 ? -16.677 -3.009 -4.547 1.00 98.62 362 TYR A CA 1
ATOM 2814 C C . TYR A 1 362 ? -16.970 -4.334 -5.251 1.00 98.62 362 TYR A C 1
ATOM 2816 O O . TYR A 1 362 ? -16.042 -5.083 -5.562 1.00 98.62 362 TYR A O 1
ATOM 2824 N N . GLU A 1 363 ? -18.240 -4.608 -5.549 1.00 98.31 363 GLU A N 1
ATOM 2825 C CA . GLU A 1 363 ? -18.656 -5.818 -6.264 1.00 98.31 363 GLU A CA 1
ATOM 2826 C C . GLU A 1 363 ? -17.993 -5.896 -7.641 1.00 98.31 363 GLU A C 1
ATOM 2828 O O . GLU A 1 363 ? -17.336 -6.888 -7.944 1.00 98.31 363 GLU A O 1
ATOM 2833 N N . ARG A 1 364 ? -18.030 -4.812 -8.426 1.00 98.19 364 ARG A N 1
ATOM 2834 C CA . ARG A 1 364 ? -17.371 -4.762 -9.742 1.00 98.19 364 ARG A CA 1
ATOM 2835 C C . ARG A 1 364 ? -15.863 -4.986 -9.662 1.00 98.19 364 ARG A C 1
ATOM 2837 O O . ARG A 1 364 ? -15.308 -5.664 -10.522 1.00 98.19 364 ARG A O 1
ATOM 2844 N N . ALA A 1 365 ? -15.188 -4.424 -8.660 1.00 98.31 365 ALA A N 1
ATOM 2845 C CA . ALA A 1 365 ? -13.753 -4.636 -8.475 1.00 98.31 365 ALA A CA 1
ATOM 2846 C C . ALA A 1 365 ? -13.429 -6.115 -8.197 1.00 98.31 365 ALA A C 1
ATOM 2848 O O . ALA A 1 365 ? -12.462 -6.656 -8.736 1.00 98.31 365 ALA A O 1
ATOM 2849 N N . LEU A 1 366 ? -14.262 -6.780 -7.393 1.00 97.88 366 LEU A N 1
ATOM 2850 C CA . LEU A 1 366 ? -14.101 -8.188 -7.027 1.00 97.88 366 LEU A CA 1
ATOM 2851 C C . LEU A 1 366 ? -14.606 -9.162 -8.102 1.00 97.88 366 LEU A C 1
ATOM 2853 O O . LEU A 1 366 ? -14.143 -10.303 -8.120 1.00 97.88 366 LEU A O 1
ATOM 2857 N N . ASP A 1 367 ? -15.494 -8.727 -8.997 1.00 97.69 367 ASP A N 1
ATOM 2858 C CA . ASP A 1 367 ? -15.871 -9.458 -10.212 1.00 97.69 367 ASP A CA 1
ATOM 2859 C C . ASP A 1 367 ? -14.716 -9.488 -11.222 1.00 97.69 367 ASP A C 1
ATOM 2861 O O . ASP A 1 367 ? -14.491 -10.511 -11.867 1.00 97.69 367 ASP A O 1
ATOM 2865 N N . ILE A 1 368 ? -13.961 -8.386 -11.339 1.00 97.25 368 ILE A N 1
ATOM 2866 C CA . ILE A 1 368 ? -12.758 -8.316 -12.185 1.00 97.25 368 ILE A CA 1
ATOM 2867 C C . ILE A 1 368 ? -11.664 -9.227 -11.626 1.00 97.25 368 ILE A C 1
ATOM 2869 O O . ILE A 1 368 ? -11.085 -10.020 -12.366 1.00 97.25 368 ILE A O 1
ATOM 2873 N N . GLN A 1 369 ? -11.379 -9.128 -10.325 1.00 96.06 369 GLN A N 1
ATOM 2874 C CA . GLN A 1 369 ? -10.388 -9.985 -9.680 1.00 96.06 369 GLN A CA 1
ATOM 2875 C C . GLN A 1 369 ? -10.832 -10.407 -8.267 1.00 96.06 369 GLN A C 1
ATOM 2877 O O . GLN A 1 369 ? -10.688 -9.651 -7.300 1.00 96.06 369 GLN A O 1
ATOM 2882 N N . PRO A 1 370 ? -11.293 -11.661 -8.099 1.00 94.75 370 PRO A N 1
ATOM 2883 C CA . PRO A 1 370 ? -11.708 -12.185 -6.802 1.00 94.75 370 PRO A CA 1
ATOM 2884 C C . PRO A 1 370 ? -10.581 -12.306 -5.761 1.00 94.75 370 PRO A C 1
ATOM 2886 O O . PRO A 1 370 ? -10.868 -12.376 -4.566 1.00 94.75 370 PRO A O 1
ATOM 2889 N N . ALA A 1 371 ? -9.307 -12.335 -6.145 1.00 92.75 371 ALA A N 1
ATOM 2890 C CA . ALA A 1 371 ? -8.205 -12.540 -5.196 1.00 92.75 371 ALA A CA 1
ATOM 2891 C C . ALA A 1 371 ? -7.732 -11.259 -4.460 1.00 92.75 371 ALA A C 1
ATOM 2893 O O . ALA A 1 371 ? -6.723 -11.279 -3.743 1.00 92.75 371 ALA A O 1
ATOM 2894 N N . LEU A 1 372 ? -8.430 -10.125 -4.620 1.00 94.81 372 LEU A N 1
ATOM 2895 C CA . LEU A 1 372 ? -8.032 -8.826 -4.055 1.00 94.81 372 LEU A CA 1
ATOM 2896 C C . LEU A 1 372 ? -8.402 -8.684 -2.573 1.00 94.81 372 LEU A C 1
ATOM 2898 O O . LEU A 1 372 ? -9.400 -8.062 -2.215 1.00 94.81 372 LEU A O 1
ATOM 2902 N N . ALA A 1 373 ? -7.565 -9.245 -1.699 1.00 93.88 373 ALA A N 1
ATOM 2903 C CA . ALA A 1 373 ? -7.770 -9.221 -0.247 1.00 93.88 373 ALA A CA 1
ATOM 2904 C C . ALA A 1 373 ? -7.967 -7.808 0.336 1.00 93.88 373 ALA A C 1
ATOM 2906 O O . ALA A 1 373 ? -8.821 -7.632 1.198 1.00 93.88 373 ALA A O 1
ATOM 2907 N N . ASP A 1 374 ? -7.233 -6.804 -0.153 1.00 93.88 374 ASP A N 1
ATOM 2908 C CA . ASP A 1 374 ? -7.302 -5.438 0.389 1.00 93.88 374 ASP A CA 1
ATOM 2909 C C . ASP A 1 374 ? -8.668 -4.791 0.078 1.00 93.88 374 ASP A C 1
ATOM 2911 O O . ASP A 1 374 ? -9.285 -4.179 0.947 1.00 93.88 374 ASP A O 1
ATOM 2915 N N . ILE A 1 375 ? -9.208 -5.034 -1.124 1.00 97.94 375 ILE A N 1
ATOM 2916 C CA . ILE A 1 375 ? -10.563 -4.601 -1.505 1.00 97.94 375 ILE A CA 1
ATOM 2917 C C . ILE A 1 375 ? -11.623 -5.358 -0.698 1.00 97.94 375 ILE A C 1
ATOM 2919 O O . ILE A 1 375 ? -12.615 -4.770 -0.279 1.00 97.94 375 ILE A O 1
ATOM 2923 N N . ARG A 1 376 ? -11.417 -6.655 -0.427 1.00 98.25 376 ARG A N 1
ATOM 2924 C CA . ARG A 1 376 ? -12.335 -7.442 0.414 1.00 98.25 376 ARG A CA 1
ATOM 2925 C C . ARG A 1 376 ? -12.414 -6.917 1.844 1.00 98.25 376 ARG A C 1
ATOM 2927 O O . ARG A 1 376 ? -13.502 -6.915 2.405 1.00 98.25 376 ARG A O 1
ATOM 2934 N N . ILE A 1 377 ? -11.300 -6.466 2.419 1.00 98.19 377 ILE A N 1
ATOM 2935 C CA . ILE A 1 377 ? -11.294 -5.831 3.746 1.00 98.19 377 ILE A CA 1
ATOM 2936 C C . ILE A 1 377 ? -12.113 -4.545 3.722 1.00 98.19 377 ILE A C 1
ATOM 2938 O O . ILE A 1 377 ? -12.981 -4.362 4.570 1.00 98.19 377 ILE A O 1
ATOM 2942 N N . ASN A 1 378 ? -11.872 -3.680 2.738 1.00 98.19 378 ASN A N 1
ATOM 2943 C CA . ASN A 1 378 ? -12.607 -2.425 2.614 1.00 98.19 378 ASN A CA 1
ATOM 2944 C C . ASN A 1 378 ? -14.111 -2.664 2.422 1.00 98.19 378 ASN A C 1
ATOM 2946 O O . ASN A 1 378 ? -14.924 -2.060 3.116 1.00 98.19 378 ASN A O 1
ATOM 2950 N N . TYR A 1 379 ? -14.479 -3.614 1.560 1.00 98.56 379 TYR A N 1
ATOM 2951 C CA . TYR A 1 379 ? -15.875 -3.980 1.347 1.00 98.56 379 TYR A CA 1
ATOM 2952 C C . TYR A 1 379 ? -16.514 -4.610 2.592 1.00 98.56 379 TYR A C 1
ATOM 2954 O O . TYR A 1 379 ? -17.657 -4.303 2.915 1.00 98.56 379 TYR A O 1
ATOM 2962 N N . GLY A 1 380 ? -15.782 -5.462 3.315 1.00 98.25 380 GLY A N 1
ATOM 2963 C CA . GLY A 1 380 ? -16.244 -6.035 4.579 1.00 98.25 380 GLY A CA 1
ATOM 2964 C C . GLY A 1 380 ? -16.546 -4.959 5.621 1.00 98.25 380 GLY A C 1
ATOM 2965 O O . GLY A 1 380 ? -17.615 -4.991 6.220 1.00 98.25 380 GLY A O 1
ATOM 2966 N N . ARG A 1 381 ? -15.667 -3.959 5.760 1.00 97.81 381 ARG A N 1
ATOM 2967 C CA . ARG A 1 381 ? -15.871 -2.820 6.671 1.00 97.81 381 ARG A CA 1
ATOM 2968 C C . ARG A 1 381 ? -17.099 -2.006 6.282 1.00 97.81 381 ARG A C 1
ATOM 2970 O O . ARG A 1 381 ? -17.894 -1.652 7.145 1.00 97.81 381 ARG A O 1
ATOM 2977 N N . TYR A 1 382 ? -17.273 -1.742 4.991 1.00 97.88 382 TYR A N 1
ATOM 2978 C CA . TYR A 1 382 ? -18.465 -1.066 4.487 1.00 97.88 382 TYR A CA 1
ATOM 2979 C C . TYR A 1 382 ? -19.751 -1.843 4.833 1.00 97.88 382 TYR A C 1
ATOM 2981 O O . TYR A 1 382 ? -20.710 -1.267 5.334 1.00 97.88 382 TYR A O 1
ATOM 2989 N N . LEU A 1 383 ? -19.765 -3.166 4.630 1.00 98.00 383 LEU A N 1
ATOM 2990 C CA . LEU A 1 383 ? -20.914 -4.020 4.963 1.00 98.00 383 LEU A CA 1
ATOM 2991 C C . LEU A 1 383 ? -21.210 -4.060 6.468 1.00 98.00 383 LEU A C 1
ATOM 2993 O O . LEU A 1 383 ? -22.375 -4.088 6.855 1.00 98.00 383 LEU A O 1
ATOM 2997 N N . GLU A 1 384 ? -20.174 -4.049 7.305 1.00 95.81 384 GLU A N 1
ATOM 2998 C CA . GLU A 1 384 ? -20.293 -3.986 8.764 1.00 95.81 384 GLU A CA 1
ATOM 2999 C C . GLU A 1 384 ? -20.970 -2.682 9.213 1.00 95.81 384 GLU A C 1
ATOM 3001 O O . GLU A 1 384 ? -21.903 -2.725 10.013 1.00 95.81 384 GLU A O 1
ATOM 3006 N N . LEU A 1 385 ? -20.581 -1.540 8.630 1.00 94.44 385 LEU A N 1
ATOM 3007 C CA . LEU A 1 385 ? -21.213 -0.238 8.886 1.00 94.44 385 LEU A CA 1
ATOM 3008 C C . LEU A 1 385 ? -22.675 -0.184 8.416 1.00 94.44 385 LEU A C 1
ATOM 3010 O O . LEU A 1 385 ? -23.511 0.433 9.073 1.00 94.44 385 LEU A O 1
ATOM 3014 N N . GLU A 1 386 ? -23.000 -0.874 7.323 1.00 94.38 386 GLU A N 1
ATOM 3015 C CA . GLU A 1 386 ? -24.378 -1.058 6.841 1.00 94.38 386 GLU A CA 1
ATOM 3016 C C . GLU A 1 386 ? -25.191 -2.053 7.699 1.00 94.38 386 GLU A C 1
ATOM 3018 O O . GLU A 1 386 ? -26.391 -2.235 7.480 1.00 94.38 386 GLU A O 1
ATOM 3023 N N . GLY A 1 387 ? -24.559 -2.721 8.670 1.00 94.81 387 GLY A N 1
ATOM 3024 C CA . GLY A 1 387 ? -25.180 -3.713 9.551 1.00 94.81 387 GLY A CA 1
ATOM 3025 C C . GLY A 1 387 ? -25.298 -5.123 8.959 1.00 94.81 387 GLY A C 1
ATOM 3026 O O . GLY A 1 387 ? -25.856 -6.011 9.608 1.00 94.81 387 GLY A O 1
ATOM 3027 N N . ASP A 1 388 ? -24.763 -5.379 7.761 1.00 96.75 388 ASP A N 1
ATOM 3028 C CA . ASP A 1 388 ? -24.717 -6.713 7.146 1.00 96.75 388 ASP A CA 1
ATOM 3029 C C . ASP A 1 388 ? -23.474 -7.490 7.608 1.00 96.75 388 ASP A C 1
ATOM 3031 O O . ASP A 1 388 ? -22.536 -7.781 6.856 1.00 96.75 388 ASP A O 1
ATOM 3035 N N . LEU A 1 389 ? -23.479 -7.834 8.895 1.00 96.56 389 LEU A N 1
ATOM 3036 C CA . LEU A 1 389 ? -22.356 -8.487 9.561 1.00 96.56 389 LEU A CA 1
ATOM 3037 C C . LEU A 1 389 ? -22.032 -9.869 8.967 1.00 96.56 389 LEU A C 1
ATOM 3039 O O . LEU A 1 389 ? -20.871 -10.266 8.878 1.00 96.56 389 LEU A O 1
ATOM 3043 N N . THR A 1 390 ? -23.050 -10.594 8.492 1.00 97.69 390 THR A N 1
ATOM 3044 C CA . THR A 1 390 ? -22.859 -11.904 7.849 1.00 97.69 390 THR A CA 1
ATOM 3045 C C . THR A 1 390 ? -22.094 -11.767 6.532 1.00 97.69 390 THR A C 1
ATOM 3047 O O . THR A 1 390 ? -21.152 -12.528 6.281 1.00 97.69 390 THR A O 1
ATOM 3050 N N . ALA A 1 391 ? -22.458 -10.794 5.688 1.00 98.00 391 ALA A N 1
ATOM 3051 C CA . ALA A 1 391 ? -21.727 -10.541 4.452 1.00 98.00 391 ALA A CA 1
ATOM 3052 C C . ALA A 1 391 ? -20.312 -10.009 4.730 1.00 98.00 391 ALA A C 1
ATOM 3054 O O . ALA A 1 391 ? -19.369 -10.437 4.056 1.00 98.00 391 ALA A O 1
ATOM 3055 N N . ALA A 1 392 ? -20.140 -9.154 5.744 1.00 98.44 392 ALA A N 1
ATOM 3056 C CA . ALA A 1 392 ? -18.832 -8.656 6.172 1.00 98.44 392 ALA A CA 1
ATOM 3057 C C . ALA A 1 392 ? -17.879 -9.802 6.555 1.00 98.44 392 ALA A C 1
ATOM 3059 O O . ALA A 1 392 ? -16.796 -9.932 5.974 1.00 98.44 392 ALA A O 1
ATOM 3060 N N . ILE A 1 393 ? -18.321 -10.711 7.434 1.00 98.69 393 ILE A N 1
ATOM 3061 C CA . ILE A 1 393 ? -17.565 -11.910 7.836 1.00 98.69 393 ILE A CA 1
ATOM 3062 C C . ILE A 1 393 ? -17.178 -12.752 6.614 1.00 98.69 393 ILE A C 1
ATOM 3064 O O . ILE A 1 393 ? -16.043 -13.226 6.519 1.00 98.69 393 ILE A O 1
ATOM 3068 N N . ALA A 1 394 ? -18.079 -12.924 5.641 1.00 98.38 394 ALA A N 1
ATOM 3069 C CA . ALA A 1 394 ? -17.771 -13.667 4.421 1.00 98.38 394 ALA A CA 1
ATOM 3070 C C . ALA A 1 394 ? -16.652 -13.006 3.591 1.00 98.38 394 ALA A C 1
ATOM 3072 O O . ALA A 1 394 ? -15.791 -13.715 3.054 1.00 98.38 394 ALA A O 1
ATOM 3073 N N . GLN A 1 395 ? -16.622 -11.671 3.500 1.00 98.56 395 GLN A N 1
ATOM 3074 C CA . GLN A 1 395 ? -15.532 -10.955 2.828 1.00 98.56 395 GLN A CA 1
ATOM 3075 C C . GLN A 1 395 ? -14.215 -11.077 3.592 1.00 98.56 395 GLN A C 1
ATOM 3077 O O . GLN A 1 395 ? -13.191 -11.384 2.975 1.00 98.56 395 GLN A O 1
ATOM 3082 N N . TYR A 1 396 ? -14.234 -10.923 4.917 1.00 98.56 396 TYR A N 1
ATOM 3083 C CA . TYR A 1 396 ? -13.032 -11.054 5.739 1.00 98.56 396 TYR A CA 1
ATOM 3084 C C . TYR A 1 396 ? -12.459 -12.478 5.711 1.00 98.56 396 TYR A C 1
ATOM 3086 O O . TYR A 1 396 ? -11.254 -12.641 5.514 1.00 98.56 396 TYR A O 1
ATOM 3094 N N . ARG A 1 397 ? -13.297 -13.525 5.774 1.00 98.19 397 ARG A N 1
ATOM 3095 C CA . ARG A 1 397 ? -12.856 -14.927 5.612 1.00 98.19 397 ARG A CA 1
ATOM 3096 C C . ARG A 1 397 ? -12.171 -15.150 4.259 1.00 98.19 397 ARG A C 1
ATOM 3098 O O . ARG A 1 397 ? -11.129 -15.802 4.192 1.00 98.19 397 ARG A O 1
ATOM 3105 N N . ARG A 1 398 ? -12.704 -14.572 3.175 1.00 97.25 398 ARG A N 1
ATOM 3106 C CA . ARG A 1 398 ? -12.052 -14.614 1.852 1.00 97.25 398 ARG A CA 1
ATOM 3107 C C . ARG A 1 398 ? -10.737 -13.830 1.836 1.00 97.25 398 ARG A C 1
ATOM 3109 O O . ARG A 1 398 ? -9.762 -14.327 1.286 1.00 97.25 398 ARG A O 1
ATOM 3116 N N . ALA A 1 399 ? -10.677 -12.652 2.456 1.00 96.25 399 ALA A N 1
ATOM 3117 C CA . ALA A 1 399 ? -9.443 -11.870 2.561 1.00 96.25 399 ALA A CA 1
ATOM 3118 C C . ALA A 1 399 ? -8.337 -12.642 3.302 1.00 96.25 399 ALA A C 1
ATOM 3120 O O . ALA A 1 399 ? -7.214 -12.727 2.804 1.00 96.25 399 ALA A O 1
ATOM 3121 N N . VAL A 1 400 ? -8.674 -13.276 4.430 1.00 95.25 400 VAL A N 1
ATOM 3122 C CA . VAL A 1 400 ? -7.775 -14.157 5.192 1.00 95.25 400 VAL A CA 1
ATOM 3123 C C . VAL A 1 400 ? -7.337 -15.359 4.358 1.00 95.25 400 VAL A C 1
ATOM 3125 O O . VAL A 1 400 ? -6.160 -15.707 4.364 1.00 95.25 400 VAL A O 1
ATOM 3128 N N . SER A 1 401 ? -8.242 -15.971 3.590 1.00 93.31 401 SER A N 1
ATOM 3129 C CA . SER A 1 401 ? -7.884 -17.072 2.689 1.00 93.31 401 SER A CA 1
ATOM 3130 C C . SER A 1 401 ? -6.887 -16.638 1.611 1.00 93.31 401 SER A C 1
ATOM 3132 O O . SER A 1 401 ? -5.979 -17.400 1.296 1.00 93.31 401 SER A O 1
ATOM 3134 N N . GLU A 1 402 ? -7.027 -15.433 1.049 1.00 90.25 402 GLU A N 1
ATOM 3135 C CA . GLU A 1 402 ? -6.169 -14.906 -0.027 1.00 90.25 402 GLU A CA 1
ATOM 3136 C C . GLU A 1 402 ? -4.826 -14.351 0.468 1.00 90.25 402 GLU A C 1
ATOM 3138 O O . GLU A 1 402 ? -3.798 -14.482 -0.211 1.00 90.25 402 GLU A O 1
ATOM 3143 N N . LYS A 1 403 ? -4.802 -13.758 1.664 1.00 89.25 403 LYS A N 1
ATOM 3144 C CA . LYS A 1 403 ? -3.583 -13.300 2.339 1.00 89.25 403 LYS A CA 1
ATOM 3145 C C . LYS A 1 403 ? -3.600 -13.723 3.820 1.00 89.25 403 LYS A C 1
ATOM 3147 O O . LYS A 1 403 ? -3.843 -12.886 4.687 1.00 89.25 403 LYS A O 1
ATOM 3152 N N . PRO A 1 404 ? -3.252 -14.986 4.144 1.00 89.12 404 PRO A N 1
ATOM 3153 C CA . PRO A 1 404 ? -3.240 -15.489 5.524 1.00 89.12 404 PRO A CA 1
ATOM 3154 C C . PRO A 1 404 ? -2.307 -14.747 6.484 1.00 89.12 404 PRO A C 1
ATOM 3156 O O . PRO A 1 404 ? -2.434 -14.899 7.693 1.00 89.12 404 PRO A O 1
ATOM 3159 N N . TRP A 1 405 ? -1.360 -13.967 5.960 1.00 85.94 405 TRP A N 1
ATOM 3160 C CA . TRP A 1 405 ? -0.411 -13.153 6.723 1.00 85.94 405 TRP A CA 1
ATOM 3161 C C . TRP A 1 405 ? -0.860 -11.695 6.916 1.00 85.94 405 TRP A C 1
ATOM 3163 O O . TRP A 1 405 ? -0.112 -10.905 7.489 1.00 85.94 405 TRP A O 1
ATOM 3173 N N . LEU A 1 406 ? -2.041 -11.305 6.426 1.00 88.06 406 LEU A N 1
ATOM 3174 C CA . LEU A 1 406 ? -2.554 -9.944 6.566 1.00 88.06 406 LEU A CA 1
ATOM 3175 C C . LEU A 1 406 ? -3.238 -9.777 7.928 1.00 88.06 406 LEU A C 1
ATOM 3177 O O . LEU A 1 406 ? -4.415 -10.098 8.070 1.00 88.06 406 LEU A O 1
ATOM 3181 N N . ALA A 1 407 ? -2.497 -9.279 8.922 1.00 92.12 407 ALA A N 1
ATOM 3182 C CA . ALA A 1 407 ? -2.978 -9.122 10.300 1.00 92.12 407 ALA A CA 1
ATOM 3183 C C . ALA A 1 407 ? -4.301 -8.338 10.381 1.00 92.12 407 ALA A C 1
ATOM 3185 O O . ALA A 1 407 ? -5.236 -8.799 11.024 1.00 92.12 407 ALA A O 1
ATOM 3186 N N . GLN A 1 408 ? -4.426 -7.240 9.627 1.00 93.81 408 GLN A N 1
ATOM 3187 C CA . GLN A 1 408 ? -5.657 -6.444 9.559 1.00 93.81 408 GLN A CA 1
ATOM 3188 C C . GLN A 1 408 ? -6.888 -7.260 9.120 1.00 93.81 408 GLN A C 1
ATOM 3190 O O . GLN A 1 408 ? -7.988 -7.032 9.613 1.00 93.81 408 GLN A O 1
ATOM 3195 N N . ALA A 1 409 ? -6.723 -8.229 8.208 1.00 95.69 409 ALA A N 1
ATOM 3196 C CA . ALA A 1 409 ? -7.826 -9.085 7.762 1.00 95.69 409 ALA A CA 1
ATOM 3197 C C . ALA A 1 409 ? -8.333 -9.979 8.899 1.00 95.69 409 ALA A C 1
ATOM 3199 O O . ALA A 1 409 ? -9.540 -10.147 9.064 1.00 95.69 409 ALA A O 1
ATOM 3200 N N . HIS A 1 410 ? -7.400 -10.544 9.676 1.00 97.56 410 HIS A N 1
ATOM 3201 C CA . HIS A 1 410 ? -7.725 -11.340 10.858 1.00 97.56 410 HIS A CA 1
ATOM 3202 C C . HIS A 1 410 ? -8.362 -10.471 11.935 1.00 97.56 410 HIS A C 1
ATOM 3204 O O . HIS A 1 410 ? -9.405 -10.844 12.453 1.00 97.56 410 HIS A O 1
ATOM 3210 N N . TYR A 1 411 ? -7.820 -9.284 12.211 1.00 97.88 411 TYR A N 1
ATOM 3211 C CA . TYR A 1 411 ? -8.389 -8.374 13.205 1.00 97.88 411 TYR A CA 1
ATOM 3212 C C . TYR A 1 411 ? -9.849 -8.015 12.893 1.00 97.88 411 TYR A C 1
ATOM 3214 O O . TYR A 1 411 ? -10.719 -8.134 13.760 1.00 97.88 411 TYR A O 1
ATOM 3222 N N . ASN A 1 412 ? -10.131 -7.632 11.644 1.00 98.06 412 ASN A N 1
ATOM 3223 C CA . ASN A 1 412 ? -11.485 -7.302 11.212 1.00 98.06 412 ASN A CA 1
ATOM 3224 C C . ASN A 1 412 ? -12.418 -8.521 11.289 1.00 98.06 412 ASN A C 1
ATOM 3226 O O . ASN A 1 412 ? -13.544 -8.398 11.763 1.00 98.06 412 ASN A O 1
ATOM 3230 N N . LEU A 1 413 ? -11.944 -9.709 10.886 1.00 98.44 413 LEU A N 1
ATOM 3231 C CA . LEU A 1 413 ? -12.711 -10.948 11.031 1.00 98.44 413 LEU A CA 1
ATOM 3232 C C . LEU A 1 413 ? -13.031 -11.240 12.504 1.00 98.44 413 LEU A C 1
ATOM 3234 O O . LEU A 1 413 ? -14.179 -11.517 12.829 1.00 98.44 413 LEU A O 1
ATOM 3238 N N . GLY A 1 414 ? -12.038 -11.161 13.390 1.00 97.38 414 GLY A N 1
ATOM 3239 C CA . GLY A 1 414 ? -12.199 -11.428 14.819 1.00 97.38 414 GLY A CA 1
ATOM 3240 C C . GLY A 1 414 ? -13.184 -10.465 15.475 1.00 97.38 414 GLY A C 1
ATOM 3241 O O . GLY A 1 414 ? -14.084 -10.894 16.191 1.00 97.38 414 GLY A O 1
ATOM 3242 N N . THR A 1 415 ? -13.075 -9.172 15.168 1.00 96.31 415 THR A N 1
ATOM 3243 C CA . THR A 1 415 ? -13.996 -8.145 15.677 1.00 96.31 415 THR A CA 1
ATOM 3244 C C . THR A 1 415 ? -15.426 -8.369 15.177 1.00 96.31 415 THR A C 1
ATOM 3246 O O . THR A 1 415 ? -16.361 -8.349 15.977 1.00 96.31 415 THR A O 1
ATOM 3249 N N . ALA A 1 416 ? -15.604 -8.682 13.892 1.00 97.12 416 ALA A N 1
ATOM 3250 C CA . ALA A 1 416 ? -16.921 -8.987 13.339 1.00 97.12 416 ALA A CA 1
ATOM 3251 C C . ALA A 1 416 ? -17.530 -10.270 13.941 1.00 97.12 416 ALA A C 1
ATOM 3253 O O . ALA A 1 416 ? -18.727 -10.321 14.220 1.00 97.12 416 ALA A O 1
ATOM 3254 N N . LEU A 1 417 ? -16.718 -11.298 14.209 1.00 97.31 417 LEU A N 1
ATOM 3255 C CA . LEU A 1 417 ? -17.165 -12.521 14.886 1.00 97.31 417 LEU A CA 1
ATOM 3256 C C . LEU A 1 417 ? -17.576 -12.257 16.343 1.00 97.31 417 LEU A C 1
ATOM 3258 O O . LEU A 1 417 ? -18.582 -12.812 16.784 1.00 97.31 417 LEU A O 1
ATOM 3262 N N . LEU A 1 418 ? -16.859 -11.387 17.073 1.00 94.25 418 LEU A N 1
ATOM 3263 C CA . LEU A 1 418 ? -17.268 -10.950 18.417 1.00 94.25 418 LEU A CA 1
ATOM 3264 C C . LEU A 1 418 ? -18.646 -10.282 18.379 1.00 94.25 418 LEU A C 1
ATOM 3266 O O . LEU A 1 418 ? -19.518 -10.638 19.169 1.00 94.25 418 LEU A O 1
ATOM 3270 N N . GLN A 1 419 ? -18.860 -9.356 17.440 1.00 93.69 419 GLN A N 1
ATOM 3271 C CA . GLN A 1 419 ? -20.153 -8.689 17.253 1.00 93.69 419 GLN A CA 1
ATOM 3272 C C . GLN A 1 419 ? -21.269 -9.680 16.881 1.00 93.69 419 GLN A C 1
ATOM 3274 O O . GLN A 1 419 ? -22.412 -9.504 17.302 1.00 93.69 419 GLN A O 1
ATOM 3279 N N . ASN A 1 420 ? -20.943 -10.743 16.135 1.00 94.88 420 ASN A N 1
ATOM 3280 C CA . ASN A 1 420 ? -21.897 -11.778 15.727 1.00 94.88 420 ASN A CA 1
ATOM 3281 C C . ASN A 1 420 ? -22.143 -12.843 16.816 1.00 94.88 420 ASN A C 1
ATOM 3283 O O . ASN A 1 420 ? -22.976 -13.730 16.637 1.00 94.88 420 ASN A O 1
ATOM 3287 N N . GLY A 1 421 ? -21.418 -12.784 17.940 1.00 93.75 421 GLY A N 1
ATOM 3288 C CA . GLY A 1 421 ? -21.500 -13.758 19.032 1.00 93.75 421 GLY A CA 1
ATOM 3289 C C . GLY A 1 421 ? -20.777 -15.087 18.768 1.00 93.75 421 GLY A C 1
ATOM 3290 O O . GLY A 1 421 ? -20.944 -16.042 19.527 1.00 93.75 421 GLY A O 1
ATOM 3291 N N . GLU A 1 422 ? -19.952 -15.175 17.721 1.00 95.50 422 GLU A N 1
ATOM 3292 C CA . GLU A 1 422 ? -19.123 -16.345 17.389 1.00 95.50 422 GLU A CA 1
ATOM 3293 C C . GLU A 1 422 ? -17.815 -16.347 18.211 1.00 95.50 422 GLU A C 1
ATOM 3295 O O . GLU A 1 422 ? -16.705 -16.386 17.681 1.00 95.50 422 GLU A O 1
ATOM 3300 N N . PHE A 1 423 ? -17.949 -16.299 19.538 1.00 93.81 423 PHE A N 1
ATOM 3301 C CA . PHE A 1 423 ? -16.867 -16.013 20.489 1.00 93.81 423 PHE A CA 1
ATOM 3302 C C . PHE A 1 423 ? -15.637 -16.927 20.386 1.00 93.81 423 PHE A C 1
ATOM 3304 O O . PHE A 1 423 ? -14.508 -16.444 20.376 1.00 93.81 423 PHE A O 1
ATOM 3311 N N . ALA A 1 424 ? -15.839 -18.243 20.272 1.00 94.00 424 ALA A N 1
ATOM 3312 C CA . ALA A 1 424 ? -14.730 -19.198 20.219 1.00 94.00 424 ALA A CA 1
ATOM 3313 C C . ALA A 1 424 ? -13.877 -19.047 18.944 1.00 94.00 424 ALA A C 1
ATOM 3315 O O . ALA A 1 424 ? -12.657 -19.188 18.993 1.00 94.00 424 ALA A O 1
ATOM 3316 N N . GLU A 1 425 ? -14.506 -18.755 17.799 1.00 96.94 425 GLU A N 1
ATOM 3317 C CA . GLU A 1 425 ? -13.772 -18.474 16.558 1.00 96.94 425 GLU A CA 1
ATOM 3318 C C . GLU A 1 425 ? -13.104 -17.099 16.635 1.00 96.94 425 GLU A C 1
ATOM 3320 O O . GLU A 1 425 ? -11.948 -16.956 16.238 1.00 96.94 425 GLU A O 1
ATOM 3325 N N . ALA A 1 426 ? -13.800 -16.107 17.196 1.00 96.56 426 ALA A N 1
ATOM 3326 C CA . ALA A 1 426 ? -13.279 -14.759 17.361 1.00 96.56 426 ALA A CA 1
ATOM 3327 C C . ALA A 1 426 ? -11.979 -14.729 18.178 1.00 96.56 426 ALA A C 1
ATOM 3329 O O . ALA A 1 426 ? -11.013 -14.096 17.752 1.00 96.56 426 ALA A O 1
ATOM 3330 N N . GLU A 1 427 ? -11.924 -15.450 19.303 1.00 95.81 427 GLU A N 1
ATOM 3331 C CA . GLU A 1 427 ? -10.707 -15.583 20.112 1.00 95.81 427 GLU A CA 1
ATOM 3332 C C . GLU A 1 427 ? -9.550 -16.147 19.283 1.00 95.81 427 GLU A C 1
ATOM 3334 O O . GLU A 1 427 ? -8.495 -15.521 19.201 1.00 95.81 427 GLU A O 1
ATOM 3339 N N . ALA A 1 428 ? -9.760 -17.279 18.605 1.00 97.12 428 ALA A N 1
ATOM 3340 C CA . ALA A 1 428 ? -8.723 -17.919 17.798 1.00 97.12 428 ALA A CA 1
ATOM 3341 C C . ALA A 1 428 ? -8.204 -17.000 16.675 1.00 97.12 428 ALA A C 1
ATOM 3343 O O . ALA A 1 428 ? -7.004 -16.957 16.391 1.00 97.12 428 ALA A O 1
ATOM 3344 N N . VAL A 1 429 ? -9.096 -16.234 16.042 1.00 97.62 429 VAL A N 1
ATOM 3345 C CA . VAL A 1 429 ? -8.741 -15.281 14.983 1.00 97.62 429 VAL A CA 1
ATOM 3346 C C . VAL A 1 429 ? -8.001 -14.053 15.542 1.00 97.62 429 VAL A C 1
ATOM 3348 O O . VAL A 1 429 ? -7.041 -13.569 14.930 1.00 97.62 429 VAL A O 1
ATOM 3351 N N . LEU A 1 430 ? -8.378 -13.555 16.720 1.00 97.25 430 LEU A N 1
ATOM 3352 C CA . LEU A 1 430 ? -7.648 -12.478 17.398 1.00 97.25 430 LEU A CA 1
ATOM 3353 C C . LEU A 1 430 ? -6.266 -12.951 17.870 1.00 97.25 430 LEU A C 1
ATOM 3355 O O . LEU A 1 430 ? -5.287 -12.225 17.707 1.00 97.25 430 LEU A O 1
ATOM 3359 N N . GLU A 1 431 ? -6.128 -14.185 18.354 1.00 96.56 431 GLU A N 1
ATOM 3360 C CA . GLU A 1 431 ? -4.814 -14.771 18.646 1.00 96.56 431 GLU A CA 1
ATOM 3361 C C . GLU A 1 431 ? -3.942 -14.884 17.388 1.00 96.56 431 GLU A C 1
ATOM 3363 O O . GLU A 1 431 ? -2.752 -14.564 17.426 1.00 96.56 431 GLU A O 1
ATOM 3368 N N . GLN A 1 432 ? -4.528 -15.262 16.249 1.00 96.12 432 GLN A N 1
ATOM 3369 C CA . GLN A 1 432 ? -3.834 -15.283 14.961 1.00 96.12 432 GLN A CA 1
ATOM 3370 C C . GLN A 1 432 ? -3.377 -13.879 14.534 1.00 96.12 432 GLN A C 1
ATOM 3372 O O . GLN A 1 432 ? -2.270 -13.732 14.008 1.00 96.12 432 GLN A O 1
ATOM 3377 N N . THR A 1 433 ? -4.185 -12.848 14.800 1.00 95.81 433 THR A N 1
ATOM 3378 C CA . THR A 1 433 ? -3.798 -11.441 14.600 1.00 95.81 433 THR A CA 1
ATOM 3379 C C . THR A 1 433 ? -2.538 -11.125 15.394 1.00 95.81 433 THR A C 1
ATOM 3381 O O . THR A 1 433 ? -1.558 -10.672 14.812 1.00 95.81 433 THR A O 1
ATOM 3384 N N . LEU A 1 434 ? -2.519 -11.456 16.687 1.00 94.44 434 LEU A N 1
ATOM 3385 C CA . LEU A 1 434 ? -1.383 -11.203 17.580 1.00 94.44 434 LEU A CA 1
ATOM 3386 C C . LEU A 1 434 ? -0.154 -12.060 17.261 1.00 94.44 434 LEU A C 1
ATOM 3388 O O . LEU A 1 434 ? 0.979 -11.664 17.526 1.00 94.44 434 LEU A O 1
ATOM 3392 N N . MET A 1 435 ? -0.337 -13.235 16.662 1.00 93.69 435 MET A N 1
ATOM 3393 C CA . MET A 1 435 ? 0.792 -14.006 16.152 1.00 93.69 435 MET A CA 1
ATOM 3394 C C . MET A 1 435 ? 1.448 -13.299 14.958 1.00 93.69 435 MET A C 1
ATOM 3396 O O . MET A 1 435 ? 2.678 -13.318 14.836 1.00 93.69 435 MET A O 1
ATOM 3400 N N . LEU A 1 436 ? 0.657 -12.684 14.072 1.00 89.31 436 LEU A N 1
ATOM 3401 C CA . LEU A 1 436 ? 1.136 -11.954 12.893 1.00 89.31 436 LEU A CA 1
ATOM 3402 C C . LEU A 1 436 ? 1.705 -10.577 13.253 1.00 89.31 436 LEU A C 1
ATOM 3404 O O . LEU A 1 436 ? 2.777 -10.227 12.755 1.00 89.31 436 LEU A O 1
ATOM 3408 N N . ASP A 1 437 ? 1.029 -9.862 14.145 1.00 90.69 437 ASP A N 1
ATOM 3409 C CA . ASP A 1 437 ? 1.390 -8.548 14.669 1.00 90.69 437 ASP A CA 1
ATOM 3410 C C . ASP A 1 437 ? 1.236 -8.518 16.207 1.00 90.69 437 ASP A C 1
ATOM 3412 O O . ASP A 1 437 ? 0.157 -8.224 16.727 1.00 90.69 437 ASP A O 1
ATOM 3416 N N . PRO A 1 438 ? 2.306 -8.855 16.955 1.00 91.69 438 PRO A N 1
ATOM 3417 C CA . PRO A 1 438 ? 2.282 -8.920 18.417 1.00 91.69 438 PRO A CA 1
ATOM 3418 C C . PRO A 1 438 ? 2.014 -7.586 19.108 1.00 91.69 438 PRO A C 1
ATOM 3420 O O . PRO A 1 438 ? 1.669 -7.593 20.289 1.00 91.69 438 PRO A O 1
ATOM 3423 N N . ASP A 1 439 ? 2.185 -6.472 18.396 1.00 91.06 439 ASP A N 1
ATOM 3424 C CA . ASP A 1 439 ? 2.051 -5.117 18.925 1.00 91.06 439 ASP A CA 1
ATOM 3425 C C . ASP A 1 439 ? 0.730 -4.452 18.503 1.00 91.06 439 ASP A C 1
ATOM 3427 O O . ASP A 1 439 ? 0.521 -3.261 18.735 1.00 91.06 439 ASP A O 1
ATOM 3431 N N . HIS A 1 440 ? -0.200 -5.218 17.922 1.00 93.88 440 HIS A N 1
ATOM 3432 C CA . HIS A 1 440 ? -1.498 -4.707 17.497 1.00 93.88 440 HIS A CA 1
ATOM 3433 C C . HIS A 1 440 ? -2.380 -4.340 18.704 1.00 93.88 440 HIS A C 1
ATOM 3435 O O . HIS A 1 440 ? -3.144 -5.160 19.223 1.00 93.88 440 HIS A O 1
ATOM 3441 N N . ALA A 1 441 ? -2.305 -3.078 19.135 1.00 94.12 441 ALA A N 1
ATOM 3442 C CA . ALA A 1 441 ? -2.951 -2.575 20.349 1.00 94.12 441 ALA A CA 1
ATOM 3443 C C . ALA A 1 441 ? -4.467 -2.840 20.393 1.00 94.12 441 ALA A C 1
ATOM 3445 O O . ALA A 1 441 ? -4.971 -3.317 21.411 1.00 94.12 441 ALA A O 1
ATOM 3446 N N . ASP A 1 442 ? -5.186 -2.623 19.287 1.00 94.69 442 ASP A N 1
ATOM 3447 C CA . ASP A 1 442 ? -6.642 -2.830 19.258 1.00 94.69 442 ASP A CA 1
ATOM 3448 C C . ASP A 1 442 ? -7.034 -4.311 19.376 1.00 94.69 442 ASP A C 1
ATOM 3450 O O . ASP A 1 442 ? -8.020 -4.649 20.029 1.00 94.69 442 ASP A O 1
ATOM 3454 N N . ALA A 1 443 ? -6.241 -5.223 18.801 1.00 96.19 443 ALA A N 1
ATOM 3455 C CA . ALA A 1 443 ? -6.459 -6.660 18.932 1.00 96.19 443 ALA A CA 1
ATOM 3456 C C . ALA A 1 443 ? -6.185 -7.133 20.368 1.00 96.19 443 ALA A C 1
ATOM 3458 O O . ALA A 1 443 ? -6.949 -7.935 20.909 1.00 96.19 443 ALA A O 1
ATOM 3459 N N . LEU A 1 444 ? -5.137 -6.599 21.011 1.00 97.69 444 LEU A N 1
ATOM 3460 C CA . LEU A 1 444 ? -4.845 -6.838 22.429 1.00 97.69 444 LEU A CA 1
ATOM 3461 C C . LEU A 1 444 ? -5.981 -6.333 23.326 1.00 97.69 444 LEU A C 1
ATOM 3463 O O . LEU A 1 444 ? -6.374 -7.033 24.260 1.00 97.69 444 LEU A O 1
ATOM 3467 N N . GLY A 1 445 ? -6.528 -5.153 23.024 1.00 95.62 445 GLY A N 1
ATOM 3468 C CA . GLY A 1 445 ? -7.687 -4.583 23.707 1.00 95.62 445 GLY A CA 1
ATOM 3469 C C . GLY A 1 445 ? -8.938 -5.449 23.561 1.00 95.62 445 GLY A C 1
ATOM 3470 O O . GLY A 1 445 ? -9.507 -5.864 24.569 1.00 95.62 445 GLY A O 1
ATOM 3471 N N . ASN A 1 446 ? -9.328 -5.790 22.329 1.00 95.50 446 ASN A N 1
ATOM 3472 C CA . ASN A 1 446 ? -10.520 -6.603 22.055 1.00 95.50 446 ASN A CA 1
ATOM 3473 C C . ASN A 1 446 ? -10.419 -8.000 22.678 1.00 95.50 446 ASN A C 1
ATOM 3475 O O . ASN A 1 446 ? -11.372 -8.464 23.306 1.00 95.50 446 ASN A O 1
ATOM 3479 N N . LEU A 1 447 ? -9.255 -8.650 22.576 1.00 96.19 447 LEU A N 1
ATOM 3480 C CA . LEU A 1 447 ? -9.025 -9.934 23.232 1.00 96.19 447 LEU A CA 1
ATOM 3481 C C . LEU A 1 447 ? -9.063 -9.791 24.759 1.00 96.19 447 LEU A C 1
ATOM 3483 O O . LEU A 1 447 ? -9.664 -10.620 25.430 1.00 96.19 447 LEU A O 1
ATOM 3487 N N . GLY A 1 448 ? -8.472 -8.734 25.322 1.00 95.75 448 GLY A N 1
ATOM 3488 C CA . GLY A 1 448 ? -8.539 -8.456 26.758 1.00 95.75 448 GLY A CA 1
ATOM 3489 C C . GLY A 1 448 ? -9.975 -8.291 27.262 1.00 95.75 448 GLY A C 1
ATOM 3490 O O . GLY A 1 448 ? -10.346 -8.905 28.261 1.00 95.75 448 GLY A O 1
ATOM 3491 N N . LEU A 1 449 ? -10.803 -7.526 26.548 1.00 94.00 449 LEU A N 1
ATOM 3492 C CA . LEU A 1 449 ? -12.220 -7.343 26.875 1.00 94.00 449 LEU A CA 1
ATOM 3493 C C . LEU A 1 449 ? -12.997 -8.663 26.787 1.00 94.00 449 LEU A C 1
ATOM 3495 O O . LEU A 1 449 ? -13.756 -8.983 27.698 1.00 94.00 449 LEU A O 1
ATOM 3499 N N . PHE A 1 450 ? -12.757 -9.464 25.748 1.00 93.25 450 PHE A N 1
ATOM 3500 C CA . PHE A 1 450 ? -13.354 -10.795 25.621 1.00 93.25 450 PHE A CA 1
ATOM 3501 C C . PHE A 1 450 ? -12.931 -11.743 26.762 1.00 93.25 450 PHE A C 1
ATOM 3503 O O . PHE A 1 450 ? -13.746 -12.446 27.355 1.00 93.25 450 PHE A O 1
ATOM 3510 N N . LEU A 1 451 ? -11.660 -11.718 27.165 1.00 94.75 451 LEU A N 1
ATOM 3511 C CA . LEU A 1 451 ? -11.177 -12.513 28.297 1.00 94.75 451 LEU A CA 1
ATOM 3512 C C . LEU A 1 451 ? -11.858 -12.118 29.617 1.00 94.75 451 LEU A C 1
ATOM 3514 O O . LEU A 1 451 ? -12.079 -12.981 30.469 1.00 94.75 451 LEU A O 1
ATOM 3518 N N . LEU A 1 452 ? -12.232 -10.846 29.793 1.00 92.88 452 LEU A N 1
ATOM 3519 C CA . LEU A 1 452 ? -13.034 -10.422 30.943 1.00 92.88 452 LEU A CA 1
ATOM 3520 C C . LEU A 1 452 ? -14.440 -11.027 30.926 1.00 92.88 452 LEU A C 1
ATOM 3522 O O . LEU A 1 452 ? -14.904 -11.459 31.983 1.00 92.88 452 LEU A O 1
ATOM 3526 N N . THR A 1 453 ? -15.102 -11.108 29.765 1.00 90.44 453 THR A N 1
ATOM 3527 C CA . THR A 1 453 ? -16.440 -11.724 29.667 1.00 90.44 453 THR A CA 1
ATOM 3528 C C . THR A 1 453 ? -16.410 -13.216 29.991 1.00 90.44 453 THR A C 1
ATOM 3530 O O . THR A 1 453 ? -17.354 -13.735 30.580 1.00 90.44 453 THR A O 1
ATOM 3533 N N . GLU A 1 454 ? -15.285 -13.878 29.714 1.00 92.50 454 GLU A N 1
ATOM 3534 C CA . GLU A 1 454 ? -15.017 -15.277 30.078 1.00 92.50 454 GLU A CA 1
ATOM 3535 C C . GLU A 1 454 ? -14.452 -15.446 31.506 1.00 92.50 454 GLU A C 1
ATOM 3537 O O . GLU A 1 454 ? -14.017 -16.533 31.891 1.00 92.50 454 GLU A O 1
ATOM 3542 N N . ASN A 1 455 ? -14.433 -14.381 32.320 1.00 93.88 455 ASN A N 1
ATOM 3543 C CA . ASN A 1 455 ? -13.910 -14.372 33.693 1.00 93.88 455 ASN A CA 1
ATOM 3544 C C . ASN A 1 455 ? -12.418 -14.779 33.807 1.00 93.88 455 ASN A C 1
ATOM 3546 O O . ASN A 1 455 ? -11.939 -15.196 34.866 1.00 93.88 455 ASN A O 1
ATOM 3550 N N . ARG A 1 456 ? -11.639 -14.617 32.730 1.00 96.56 456 ARG A N 1
ATOM 3551 C CA . ARG A 1 456 ? -10.184 -14.859 32.656 1.00 96.56 456 ARG A CA 1
ATOM 3552 C C . ARG A 1 456 ? -9.405 -13.583 32.987 1.00 96.56 456 ARG A C 1
ATOM 3554 O O . ARG A 1 456 ? -8.575 -13.094 32.222 1.00 96.56 456 ARG A O 1
ATOM 3561 N N . ILE A 1 457 ? -9.675 -13.040 34.176 1.00 95.94 457 ILE A N 1
ATOM 3562 C CA . ILE A 1 457 ? -9.273 -11.684 34.592 1.00 95.94 457 ILE A CA 1
ATOM 3563 C C . ILE A 1 457 ? -7.759 -11.438 34.502 1.00 95.94 457 ILE A C 1
ATOM 3565 O O . ILE A 1 457 ? -7.329 -10.380 34.048 1.00 95.94 457 ILE A O 1
ATOM 3569 N N . GLN A 1 458 ? -6.930 -12.401 34.910 1.00 95.75 458 GLN A N 1
ATOM 3570 C CA . GLN A 1 458 ? -5.469 -12.232 34.911 1.00 95.75 458 GLN A CA 1
ATOM 3571 C C . GLN A 1 458 ? -4.873 -12.229 33.497 1.00 95.75 458 GLN A C 1
ATOM 3573 O O . GLN A 1 458 ? -3.926 -11.491 33.221 1.00 95.75 458 GLN A O 1
ATOM 3578 N N . GLU A 1 459 ? -5.444 -13.022 32.589 1.00 96.75 459 GLU A N 1
ATOM 3579 C CA . GLU A 1 459 ? -5.026 -13.047 31.187 1.00 96.75 459 GLU A CA 1
ATOM 3580 C C . GLU A 1 459 ? -5.405 -11.737 30.490 1.00 96.75 459 GLU A C 1
ATOM 3582 O O . GLU A 1 459 ? -4.572 -11.164 29.787 1.00 96.75 459 GLU A O 1
ATOM 3587 N N . ALA A 1 460 ? -6.601 -11.203 30.765 1.00 97.44 460 ALA A N 1
ATOM 3588 C CA . ALA A 1 460 ? -7.022 -9.891 30.274 1.00 97.44 460 ALA A CA 1
ATOM 3589 C C . ALA A 1 460 ? -6.038 -8.781 30.683 1.00 97.44 460 ALA A C 1
ATOM 3591 O O . ALA A 1 460 ? -5.559 -8.027 29.836 1.00 97.44 460 ALA A O 1
ATOM 3592 N N . GLY A 1 461 ? -5.645 -8.737 31.961 1.00 97.44 461 GLY A N 1
ATOM 3593 C CA . GLY A 1 461 ? -4.666 -7.767 32.464 1.00 97.44 461 GLY A CA 1
ATOM 3594 C C . GLY A 1 461 ? -3.286 -7.890 31.815 1.00 97.44 461 GLY A C 1
ATOM 3595 O O . GLY A 1 461 ? -2.578 -6.896 31.654 1.00 97.44 461 GLY A O 1
ATOM 3596 N N . ALA A 1 462 ? -2.876 -9.096 31.409 1.00 97.12 462 ALA A N 1
ATOM 3597 C CA . ALA A 1 462 ? -1.655 -9.276 30.626 1.00 97.12 462 ALA A CA 1
ATOM 3598 C C . ALA A 1 462 ? -1.787 -8.662 29.221 1.00 97.12 462 ALA A C 1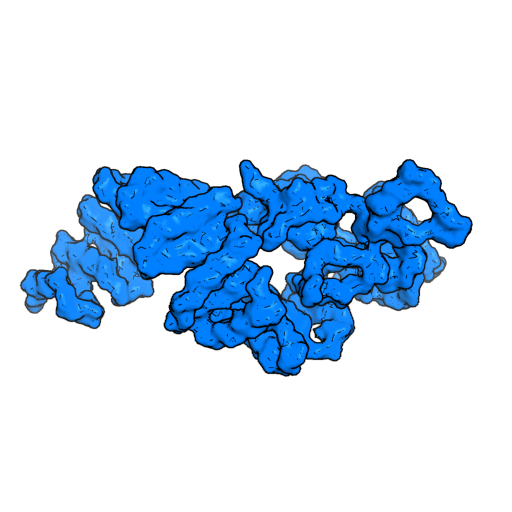
ATOM 3600 O O . ALA A 1 462 ? -0.868 -7.968 28.783 1.00 97.12 462 ALA A O 1
ATOM 3601 N N . ARG A 1 463 ? -2.932 -8.851 28.549 1.00 97.69 463 ARG A N 1
ATOM 3602 C CA . ARG A 1 463 ? -3.193 -8.262 27.223 1.00 97.69 463 ARG A CA 1
ATOM 3603 C C . ARG A 1 463 ? -3.278 -6.739 27.270 1.00 97.69 463 ARG A C 1
ATOM 3605 O O . ARG A 1 463 ? -2.633 -6.088 26.457 1.00 97.69 463 ARG A O 1
ATOM 3612 N N . PHE A 1 464 ? -3.970 -6.161 28.252 1.00 98.19 464 PHE A N 1
ATOM 3613 C CA . PHE A 1 464 ? -4.052 -4.702 28.393 1.00 98.19 464 PHE A CA 1
ATOM 3614 C C . PHE A 1 464 ? -2.697 -4.055 28.686 1.00 98.19 464 PHE A C 1
ATOM 3616 O O . PHE A 1 464 ? -2.365 -3.032 28.091 1.00 98.19 464 PHE A O 1
ATOM 3623 N N . ARG A 1 465 ? -1.868 -4.670 29.540 1.00 98.00 465 ARG A N 1
ATOM 3624 C CA . ARG A 1 465 ? -0.497 -4.184 29.767 1.00 98.00 465 ARG A CA 1
ATOM 3625 C C . ARG A 1 465 ? 0.334 -4.225 28.492 1.00 98.00 465 ARG A C 1
ATOM 3627 O O . ARG A 1 465 ? 1.052 -3.271 28.218 1.00 98.00 465 ARG A O 1
ATOM 3634 N N . GLN A 1 466 ? 0.219 -5.296 27.705 1.00 97.00 466 GLN A N 1
ATOM 3635 C CA . GLN A 1 466 ? 0.884 -5.375 26.407 1.00 97.00 466 GLN A CA 1
ATOM 3636 C C . GLN A 1 466 ? 0.383 -4.273 25.460 1.00 97.00 466 GLN A C 1
ATOM 3638 O O . GLN A 1 466 ? 1.206 -3.606 24.847 1.00 97.00 466 GLN A O 1
ATOM 3643 N N . ALA A 1 467 ? -0.928 -4.004 25.412 1.00 97.25 467 ALA A N 1
ATOM 3644 C CA . ALA A 1 467 ? -1.500 -2.952 24.566 1.00 97.25 467 ALA A CA 1
ATOM 3645 C C . ALA A 1 467 ? -0.929 -1.563 24.896 1.00 97.25 467 ALA A C 1
ATOM 3647 O O . ALA A 1 467 ? -0.577 -0.813 23.991 1.00 97.25 467 ALA A O 1
ATOM 3648 N N . VAL A 1 468 ? -0.779 -1.243 26.187 1.00 97.69 468 VAL A N 1
ATOM 3649 C CA . VAL A 1 468 ? -0.166 0.018 26.642 1.00 97.69 468 VAL A CA 1
ATOM 3650 C C . VAL A 1 468 ? 1.333 0.072 26.339 1.00 97.69 468 VAL A C 1
ATOM 3652 O O . VAL A 1 468 ? 1.853 1.143 26.054 1.00 97.69 468 VAL A O 1
ATOM 3655 N N . VAL A 1 469 ? 2.050 -1.056 26.372 1.00 96.94 469 VAL A N 1
ATOM 3656 C CA . VAL A 1 469 ? 3.461 -1.092 25.945 1.00 96.94 469 VAL A CA 1
ATOM 3657 C C . VAL A 1 469 ? 3.582 -0.817 24.445 1.00 96.94 469 VAL A C 1
ATOM 3659 O O . VAL A 1 469 ? 4.447 -0.041 24.044 1.00 96.94 469 VAL A O 1
ATOM 3662 N N . SER A 1 470 ? 2.718 -1.422 23.629 1.00 93.44 470 SER A N 1
ATOM 3663 C CA . SER A 1 470 ? 2.747 -1.273 22.172 1.00 93.44 470 SER A CA 1
ATOM 3664 C C . SER A 1 470 ? 2.257 0.105 21.707 1.00 93.44 470 SER A C 1
ATOM 3666 O O . SER A 1 470 ? 2.782 0.643 20.734 1.00 93.44 470 SER A O 1
ATOM 3668 N N . ALA A 1 471 ? 1.297 0.710 22.414 1.00 95.50 471 ALA A N 1
ATOM 3669 C CA . ALA A 1 471 ? 0.780 2.048 22.131 1.00 95.50 471 ALA A CA 1
ATOM 3670 C C . ALA A 1 471 ? 0.675 2.892 23.424 1.00 95.50 471 ALA A C 1
ATOM 3672 O O . ALA A 1 471 ? -0.410 3.016 24.000 1.00 95.50 471 ALA A O 1
ATOM 3673 N N . PRO A 1 472 ? 1.791 3.498 23.885 1.00 96.12 472 PRO A N 1
ATOM 3674 C CA . PRO A 1 472 ? 1.873 4.183 25.183 1.00 96.12 472 PRO A CA 1
ATOM 3675 C C . PRO A 1 472 ? 0.940 5.379 25.337 1.00 96.12 472 PRO A C 1
ATOM 3677 O O . PRO A 1 472 ? 0.526 5.682 26.457 1.00 96.12 472 PRO A O 1
ATOM 3680 N N . ASP A 1 473 ? 0.619 6.026 24.218 1.00 95.88 473 ASP A N 1
ATOM 3681 C CA . ASP A 1 473 ? -0.207 7.229 24.152 1.00 95.88 473 ASP A CA 1
ATOM 3682 C C . ASP A 1 473 ? -1.586 6.945 23.529 1.00 95.88 473 ASP A C 1
ATOM 3684 O O . ASP A 1 473 ? -2.264 7.859 23.071 1.00 95.88 473 ASP A O 1
ATOM 3688 N N . ASN A 1 474 ? -2.019 5.678 23.484 1.00 95.94 474 ASN A N 1
ATOM 3689 C CA . ASN A 1 474 ? -3.372 5.332 23.051 1.00 95.94 474 ASN A CA 1
ATOM 3690 C C . ASN A 1 474 ? -4.348 5.439 24.246 1.00 95.94 474 ASN A C 1
ATOM 3692 O O . ASN A 1 474 ? -4.252 4.639 25.187 1.00 95.94 474 ASN A O 1
ATOM 3696 N N . PRO A 1 475 ? -5.310 6.382 24.223 1.00 96.25 475 PRO A N 1
ATOM 3697 C CA . PRO A 1 475 ? -6.223 6.615 25.343 1.00 96.25 475 PRO A CA 1
ATOM 3698 C C . PRO A 1 475 ? -7.157 5.425 25.613 1.00 96.25 475 PRO A C 1
ATOM 3700 O O . PRO A 1 475 ? -7.478 5.152 26.771 1.00 96.25 475 PRO A O 1
ATOM 3703 N N . ILE A 1 476 ? -7.539 4.654 24.590 1.00 95.69 476 ILE A N 1
ATOM 3704 C CA . ILE A 1 476 ? -8.364 3.443 24.731 1.00 95.69 476 ILE A CA 1
ATOM 3705 C C . ILE A 1 476 ? -7.574 2.337 25.438 1.00 95.69 476 ILE A C 1
ATOM 3707 O O . ILE A 1 476 ? -8.083 1.728 26.379 1.00 95.69 476 ILE A O 1
ATOM 3711 N N . ALA A 1 477 ? -6.319 2.101 25.044 1.00 96.75 477 ALA A N 1
ATOM 3712 C CA . ALA A 1 477 ? -5.462 1.102 25.688 1.00 96.75 477 ALA A CA 1
ATOM 3713 C C . ALA A 1 477 ? -5.209 1.439 27.169 1.00 96.75 477 ALA A C 1
ATOM 3715 O O . ALA A 1 477 ? -5.333 0.568 28.036 1.00 96.75 477 ALA A O 1
ATOM 3716 N N . LEU A 1 478 ? -4.916 2.711 27.462 1.00 98.12 478 LEU A N 1
ATOM 3717 C CA . LEU A 1 478 ? -4.744 3.219 28.826 1.00 98.12 478 LEU A CA 1
ATOM 3718 C C . LEU A 1 478 ? -6.027 3.078 29.653 1.00 98.12 478 LEU A C 1
ATOM 3720 O O . LEU A 1 478 ? -5.970 2.603 30.787 1.00 98.12 478 LEU A O 1
ATOM 3724 N N . SER A 1 479 ? -7.178 3.438 29.081 1.00 97.50 479 SER A N 1
ATOM 3725 C CA . SER A 1 479 ? -8.482 3.333 29.744 1.00 97.50 479 SER A CA 1
ATOM 3726 C C . SER A 1 479 ? -8.866 1.882 30.040 1.00 97.50 479 SER A C 1
ATOM 3728 O O . SER A 1 479 ? -9.280 1.575 31.156 1.00 97.50 479 SER A O 1
ATOM 3730 N N . ASN A 1 480 ? -8.638 0.958 29.102 1.00 97.31 480 ASN A N 1
ATOM 3731 C CA . ASN A 1 480 ? -8.883 -0.471 29.312 1.00 97.31 480 ASN A CA 1
ATOM 3732 C C . ASN A 1 480 ? -8.007 -1.043 30.440 1.00 97.31 480 ASN A C 1
ATOM 3734 O O . ASN A 1 480 ? -8.505 -1.774 31.299 1.00 97.31 480 ASN A O 1
ATOM 3738 N N . LEU A 1 481 ? -6.718 -0.679 30.488 1.00 98.00 481 LEU A N 1
ATOM 3739 C CA . LEU A 1 481 ? -5.829 -1.092 31.577 1.00 98.00 481 LEU A CA 1
ATOM 3740 C C . LEU A 1 481 ? -6.234 -0.462 32.920 1.00 98.00 481 LEU A C 1
ATOM 3742 O O . LEU A 1 481 ? -6.256 -1.150 33.940 1.00 98.00 481 LEU A O 1
ATOM 3746 N N . GLY A 1 482 ? -6.590 0.823 32.927 1.00 97.62 482 GLY A N 1
ATOM 3747 C CA . GLY A 1 482 ? -7.074 1.518 34.119 1.00 97.62 482 GLY A CA 1
ATOM 3748 C C . GLY A 1 482 ? -8.377 0.927 34.659 1.00 97.62 482 GLY A C 1
ATOM 3749 O O . GLY A 1 482 ? -8.498 0.684 35.858 1.00 97.62 482 GLY A O 1
ATOM 3750 N N . SER A 1 483 ? -9.324 0.602 33.775 1.00 96.75 483 SER A N 1
ATOM 3751 C CA . SER A 1 483 ? -10.565 -0.094 34.128 1.00 96.75 483 SER A CA 1
ATOM 3752 C C . SER A 1 483 ? -10.288 -1.485 34.702 1.00 96.75 483 SER A C 1
ATOM 3754 O O . SER A 1 483 ? -10.915 -1.890 35.683 1.00 96.75 483 SER A O 1
ATOM 3756 N N . TRP A 1 484 ? -9.311 -2.212 34.155 1.00 97.94 484 TRP A N 1
ATOM 3757 C CA . TRP A 1 484 ? -8.884 -3.490 34.720 1.00 97.94 484 TRP A CA 1
ATOM 3758 C C . TRP A 1 484 ? -8.366 -3.336 36.158 1.00 97.94 484 TRP A C 1
ATOM 3760 O O . TRP A 1 484 ? -8.873 -4.024 37.043 1.00 97.94 484 TRP A O 1
ATOM 3770 N N . TYR A 1 485 ? -7.450 -2.392 36.411 1.00 98.19 485 TYR A N 1
ATOM 3771 C CA . TYR A 1 485 ? -6.931 -2.112 37.758 1.00 98.19 485 TYR A CA 1
ATOM 3772 C C . TYR A 1 485 ? -8.031 -1.685 38.740 1.00 98.19 485 TYR A C 1
ATOM 3774 O O . TYR A 1 485 ? -8.059 -2.143 39.884 1.00 98.19 485 TYR A O 1
ATOM 3782 N N . PHE A 1 486 ? -8.986 -0.864 38.291 1.00 96.12 486 PHE A N 1
ATOM 3783 C CA . PHE A 1 486 ? -10.144 -0.480 39.100 1.00 96.12 486 PHE A CA 1
ATOM 3784 C C . PHE A 1 486 ? -10.959 -1.707 39.530 1.00 96.12 486 PHE A C 1
ATOM 3786 O O . PHE A 1 486 ? -11.311 -1.849 40.703 1.00 96.12 486 PHE A O 1
ATOM 3793 N N . ASN A 1 487 ? -11.228 -2.622 38.595 1.00 93.88 487 ASN A N 1
ATOM 3794 C CA . ASN A 1 487 ? -11.999 -3.833 38.864 1.00 93.88 487 ASN A CA 1
ATOM 3795 C C . ASN A 1 487 ? -11.233 -4.862 39.715 1.00 93.88 487 ASN A C 1
ATOM 3797 O O . ASN A 1 487 ? -11.868 -5.637 40.433 1.00 93.88 487 ASN A O 1
ATOM 3801 N N . THR A 1 488 ? -9.894 -4.868 39.685 1.00 95.56 488 THR A N 1
ATOM 3802 C CA . THR A 1 488 ? -9.066 -5.708 40.573 1.00 95.56 488 THR A CA 1
ATOM 3803 C C . THR A 1 488 ? -8.779 -5.070 41.933 1.00 95.56 488 THR A C 1
ATOM 3805 O O . THR A 1 488 ? -8.298 -5.765 42.828 1.00 95.56 488 THR A O 1
ATOM 3808 N N . GLY A 1 489 ? -9.147 -3.799 42.125 1.00 95.25 489 GLY A N 1
ATOM 3809 C CA . GLY A 1 489 ? -9.065 -3.081 43.400 1.00 95.25 489 GLY A CA 1
ATOM 3810 C C . GLY A 1 489 ? -7.790 -2.260 43.610 1.00 95.25 489 GLY A C 1
ATOM 3811 O O . GLY A 1 489 ? -7.626 -1.692 44.687 1.00 95.25 489 GLY A O 1
ATOM 3812 N N . ASP A 1 490 ? -6.919 -2.163 42.607 1.00 97.25 490 ASP A N 1
ATOM 3813 C CA . ASP A 1 490 ? -5.696 -1.352 42.644 1.00 97.25 490 ASP A CA 1
ATOM 3814 C C . ASP A 1 490 ? -6.001 0.072 42.140 1.00 97.25 490 ASP A C 1
ATOM 3816 O O . ASP A 1 490 ? -5.655 0.466 41.022 1.00 97.25 490 ASP A O 1
ATOM 3820 N N . PHE A 1 491 ? -6.720 0.849 42.953 1.00 97.19 491 PHE A N 1
ATOM 3821 C CA . PHE A 1 491 ? -7.262 2.149 42.544 1.00 97.19 491 PHE A CA 1
ATOM 3822 C C . PHE A 1 491 ? -6.182 3.198 42.238 1.00 97.19 491 PHE A C 1
ATOM 3824 O O . PHE A 1 491 ? -6.396 4.052 41.379 1.00 97.19 491 PHE A O 1
ATOM 3831 N N . GLU A 1 492 ? -5.018 3.147 42.886 1.00 97.31 492 GLU A N 1
ATOM 3832 C CA . GLU A 1 492 ? -3.895 4.048 42.602 1.00 97.31 492 GLU A CA 1
ATOM 3833 C C . GLU A 1 492 ? -3.321 3.855 41.191 1.00 97.31 492 GLU A C 1
ATOM 3835 O O . GLU A 1 492 ? -3.054 4.833 40.486 1.00 97.31 492 GLU A O 1
ATOM 3840 N N . GLU A 1 493 ? -3.163 2.604 40.751 1.00 97.81 493 GLU A N 1
ATOM 3841 C CA . GLU A 1 493 ? -2.726 2.304 39.384 1.00 97.81 493 GLU A CA 1
ATOM 3842 C C . GLU A 1 493 ? -3.819 2.680 38.382 1.00 97.81 493 GLU A C 1
ATOM 3844 O O . GLU A 1 493 ? -3.525 3.306 37.363 1.00 97.81 493 GLU A O 1
ATOM 3849 N N . ALA A 1 494 ? -5.089 2.398 38.699 1.00 98.19 494 ALA A N 1
ATOM 3850 C CA . ALA A 1 494 ? -6.217 2.829 37.873 1.00 98.19 494 ALA A CA 1
ATOM 3851 C C . ALA A 1 494 ? -6.177 4.343 37.613 1.00 98.19 494 ALA A C 1
ATOM 3853 O O . ALA A 1 494 ? -6.188 4.764 36.456 1.00 98.19 494 ALA A O 1
ATOM 3854 N N . ILE A 1 495 ? -6.039 5.153 38.671 1.00 98.44 495 ILE A N 1
ATOM 3855 C CA . ILE A 1 495 ? -5.895 6.615 38.578 1.00 98.44 495 ILE A CA 1
ATOM 3856 C C . ILE A 1 495 ? -4.715 6.989 37.676 1.00 98.44 495 ILE A C 1
ATOM 3858 O O . ILE A 1 495 ? -4.881 7.813 36.783 1.00 98.44 495 ILE A O 1
ATOM 3862 N N . THR A 1 496 ? -3.555 6.354 37.850 1.00 98.12 496 THR A N 1
ATOM 3863 C CA . THR A 1 496 ? -2.338 6.665 37.079 1.00 98.12 496 THR A CA 1
ATOM 3864 C C . THR A 1 496 ? -2.545 6.510 35.569 1.00 98.12 496 THR A C 1
ATOM 3866 O O . THR A 1 496 ? -2.156 7.385 34.790 1.00 98.12 496 THR A O 1
ATOM 3869 N N . TYR A 1 497 ? -3.160 5.412 35.123 1.00 98.25 497 TYR A N 1
ATOM 3870 C CA . TYR A 1 497 ? -3.411 5.195 33.693 1.00 98.25 497 TYR A CA 1
ATOM 3871 C C . TYR A 1 497 ? -4.577 6.037 33.166 1.00 98.25 497 TYR A C 1
ATOM 3873 O O . TYR A 1 497 ? -4.506 6.533 32.041 1.00 98.25 497 TYR A O 1
ATOM 3881 N N . LEU A 1 498 ? -5.623 6.242 33.968 1.00 98.50 498 LEU A N 1
ATOM 3882 C CA . LEU A 1 498 ? -6.799 7.012 33.562 1.00 98.50 498 LEU A CA 1
ATOM 3883 C C . LEU A 1 498 ? -6.508 8.516 33.477 1.00 98.50 498 LEU A C 1
ATOM 3885 O O . LEU A 1 498 ? -6.945 9.144 32.518 1.00 98.50 498 LEU A O 1
ATOM 3889 N N . GLU A 1 499 ? -5.710 9.081 34.392 1.00 98.31 499 GLU A N 1
ATOM 3890 C CA . GLU A 1 499 ? -5.218 10.467 34.308 1.00 98.31 499 GLU A CA 1
ATOM 3891 C C . GLU A 1 499 ? -4.437 10.696 33.005 1.00 98.31 499 GLU A C 1
ATOM 3893 O O . GLU A 1 499 ? -4.613 11.717 32.341 1.00 98.31 499 GLU A O 1
ATOM 3898 N N . ARG A 1 500 ? -3.613 9.724 32.590 1.00 98.25 500 ARG A N 1
ATOM 3899 C CA . ARG A 1 500 ? -2.912 9.780 31.298 1.00 98.25 500 ARG A CA 1
ATOM 3900 C C . ARG A 1 500 ? -3.880 9.709 30.120 1.00 98.25 500 ARG A C 1
ATOM 3902 O O . ARG A 1 500 ? -3.732 10.492 29.187 1.00 98.25 500 ARG A O 1
ATOM 3909 N N . ALA A 1 501 ? -4.864 8.809 30.165 1.00 98.00 501 ALA A N 1
ATOM 3910 C CA . ALA A 1 501 ? -5.856 8.663 29.101 1.00 98.00 501 ALA A CA 1
ATOM 3911 C C . ALA A 1 501 ? -6.621 9.974 28.861 1.00 98.00 501 ALA A C 1
ATOM 3913 O O . ALA A 1 501 ? -6.698 10.435 27.725 1.00 98.00 501 ALA A O 1
ATOM 3914 N N . VAL A 1 502 ? -7.112 10.617 29.926 1.00 97.94 502 VAL A N 1
ATOM 3915 C CA . VAL A 1 502 ? -7.870 11.876 29.818 1.00 97.94 502 VAL A CA 1
ATOM 3916 C C . VAL A 1 502 ? -6.991 13.096 29.538 1.00 97.94 502 VAL A C 1
ATOM 3918 O O . VAL A 1 502 ? -7.479 14.096 29.022 1.00 97.94 502 VAL A O 1
ATOM 3921 N N . ALA A 1 503 ? -5.694 13.042 29.852 1.00 97.88 503 ALA A N 1
ATOM 3922 C CA . ALA A 1 503 ? -4.751 14.079 29.436 1.00 97.88 503 ALA A CA 1
ATOM 3923 C C . ALA A 1 503 ? -4.497 14.046 27.919 1.00 97.88 503 ALA A C 1
ATOM 3925 O O . ALA A 1 503 ? -4.294 15.099 27.316 1.00 97.88 503 ALA A O 1
ATOM 3926 N N . ILE A 1 504 ? -4.512 12.852 27.315 1.00 97.50 504 ILE A N 1
ATOM 3927 C CA . ILE A 1 504 ? -4.363 12.657 25.866 1.00 97.50 504 ILE A CA 1
ATOM 3928 C C . ILE A 1 504 ? -5.674 12.970 25.141 1.00 97.50 504 ILE A C 1
ATOM 3930 O O . ILE A 1 504 ? -5.664 13.707 24.157 1.00 97.50 504 ILE A O 1
ATOM 3934 N N . GLU A 1 505 ? -6.798 12.451 25.639 1.00 97.19 505 GLU A N 1
ATOM 3935 C CA . GLU A 1 505 ? -8.129 12.666 25.068 1.00 97.19 505 GLU A CA 1
ATOM 3936 C C . GLU A 1 505 ? -9.101 13.218 26.129 1.00 97.19 505 GLU A C 1
ATOM 3938 O O . GLU A 1 505 ? -9.832 12.463 26.778 1.00 97.19 505 GLU A O 1
ATOM 3943 N N . PRO A 1 506 ? -9.146 14.553 26.316 1.00 97.00 506 PRO A N 1
ATOM 3944 C CA . PRO A 1 506 ? -9.961 15.192 27.356 1.00 97.00 506 PRO A CA 1
ATOM 3945 C C . PRO A 1 506 ? -11.476 15.048 27.195 1.00 97.00 506 PRO A C 1
ATOM 3947 O O . PRO A 1 506 ? -12.215 15.455 28.097 1.00 97.00 506 PRO A O 1
ATOM 3950 N N . GLU A 1 507 ? -11.942 14.534 26.058 1.00 96.31 507 GLU A N 1
ATOM 3951 C CA . GLU A 1 507 ? -13.355 14.299 25.741 1.00 96.31 507 GLU A CA 1
ATOM 3952 C C . GLU A 1 507 ? -13.770 12.832 25.946 1.00 96.31 507 GLU A C 1
ATOM 3954 O O . GLU A 1 507 ? -14.947 12.500 25.809 1.00 96.31 507 GLU A O 1
ATOM 3959 N N . TYR A 1 508 ? -12.842 11.947 26.334 1.00 95.62 508 TYR A N 1
ATOM 3960 C CA . TYR A 1 508 ? -13.141 10.529 26.508 1.00 95.62 508 TYR A CA 1
ATOM 3961 C C . TYR A 1 508 ? -13.917 10.260 27.809 1.00 95.62 508 TYR A C 1
ATOM 3963 O O . TYR A 1 508 ? -13.343 9.968 28.862 1.00 95.62 508 TYR A O 1
ATOM 3971 N N . ILE A 1 509 ? -15.249 10.332 27.725 1.00 95.50 509 ILE A N 1
ATOM 3972 C CA . ILE A 1 509 ? -16.168 10.186 28.869 1.00 95.50 509 ILE A CA 1
ATOM 3973 C C . ILE A 1 509 ? -15.912 8.892 29.653 1.00 95.50 509 ILE A C 1
ATOM 3975 O O . ILE A 1 509 ? -15.765 8.950 30.869 1.00 95.50 509 ILE A O 1
ATOM 3979 N N . GLY A 1 510 ? -15.772 7.741 28.986 1.00 93.31 510 GLY A N 1
ATOM 3980 C CA . GLY A 1 510 ? -15.571 6.456 29.674 1.00 93.31 510 GLY A CA 1
ATOM 3981 C C . GLY A 1 510 ? -14.290 6.388 30.522 1.00 93.31 510 GLY A C 1
ATOM 3982 O O . GLY A 1 510 ? -14.257 5.711 31.552 1.00 93.31 510 GLY A O 1
ATOM 3983 N N . ALA A 1 511 ? -13.232 7.116 30.141 1.00 96.06 511 ALA A N 1
ATOM 3984 C CA . ALA A 1 511 ? -12.025 7.228 30.960 1.00 96.06 511 ALA A CA 1
ATOM 3985 C C . ALA A 1 511 ? -12.259 8.127 32.186 1.00 96.06 511 ALA A C 1
ATOM 3987 O O . ALA A 1 511 ? -11.867 7.763 33.297 1.00 96.06 511 ALA A O 1
ATOM 3988 N N . TRP A 1 512 ? -12.954 9.256 32.009 1.00 97.75 512 TRP A N 1
ATOM 3989 C CA . TRP A 1 512 ? -13.361 10.116 33.122 1.00 97.75 512 TRP A CA 1
ATOM 3990 C C . TRP A 1 512 ? -14.272 9.392 34.113 1.00 97.75 512 TRP A C 1
ATOM 3992 O O . TRP A 1 512 ? -14.113 9.574 35.320 1.00 97.75 512 TRP A O 1
ATOM 4002 N N . GLU A 1 513 ? -15.185 8.548 33.630 1.00 95.81 513 GLU A N 1
ATOM 4003 C CA . GLU A 1 513 ? -16.093 7.781 34.482 1.00 95.81 513 GLU A CA 1
ATOM 4004 C C . GLU A 1 513 ? -15.320 6.862 35.437 1.00 95.81 513 GLU A C 1
ATOM 4006 O O . GLU A 1 513 ? -15.454 6.946 36.663 1.00 95.81 513 GLU A O 1
ATOM 4011 N N . ASN A 1 514 ? -14.429 6.038 34.883 1.00 95.88 514 ASN A N 1
ATOM 4012 C CA . ASN A 1 514 ? -13.577 5.160 35.681 1.00 95.88 514 ASN A CA 1
ATOM 4013 C C . ASN A 1 514 ? -12.642 5.956 36.611 1.00 95.88 514 ASN A C 1
ATOM 4015 O O . ASN A 1 514 ? -12.354 5.504 37.723 1.00 95.88 514 ASN A O 1
ATOM 4019 N N . LEU A 1 515 ? -12.180 7.143 36.197 1.00 97.88 515 LEU A N 1
ATOM 4020 C CA . LEU A 1 515 ? -11.299 7.991 37.004 1.00 97.88 515 LEU A CA 1
ATOM 4021 C C . LEU A 1 515 ? -12.035 8.565 38.219 1.00 97.88 515 LEU A C 1
ATOM 4023 O O . LEU A 1 515 ? -11.546 8.464 39.345 1.00 97.88 515 LEU A O 1
ATOM 4027 N N . ALA A 1 516 ? -13.236 9.106 38.006 1.00 97.31 516 ALA A N 1
ATOM 4028 C CA . ALA A 1 516 ? -14.073 9.661 39.063 1.00 97.31 516 ALA A CA 1
ATOM 4029 C C . ALA A 1 516 ? -14.444 8.585 40.096 1.00 97.31 516 ALA A C 1
ATOM 4031 O O . ALA A 1 516 ? -14.325 8.810 41.305 1.00 97.31 516 ALA A O 1
ATOM 4032 N N . LEU A 1 517 ? -14.806 7.383 39.631 1.00 96.50 517 LEU A N 1
ATOM 4033 C CA . LEU A 1 517 ? -15.057 6.237 40.506 1.00 96.50 517 LEU A CA 1
ATOM 4034 C C . LEU A 1 517 ? -13.803 5.815 41.279 1.00 96.50 517 LEU A C 1
ATOM 4036 O O . LEU A 1 517 ? -13.895 5.540 42.475 1.00 96.50 517 LEU A O 1
ATOM 4040 N N . SER A 1 518 ? -12.635 5.784 40.635 1.00 97.38 518 SER A N 1
ATOM 4041 C CA . SER A 1 518 ? -11.373 5.434 41.299 1.00 97.38 518 SER A CA 1
ATOM 4042 C C . SER A 1 518 ? -11.026 6.430 42.413 1.00 97.38 518 SER A C 1
ATOM 4044 O O . SER A 1 518 ? -10.681 6.012 43.520 1.00 97.38 518 SER A O 1
ATOM 4046 N N . TYR A 1 519 ? -11.201 7.738 42.183 1.00 98.00 519 TYR A N 1
ATOM 4047 C CA . TYR A 1 519 ? -11.035 8.752 43.231 1.00 98.00 519 TYR A CA 1
ATOM 4048 C C . TYR A 1 519 ? -12.036 8.581 44.376 1.00 98.00 519 TYR A C 1
ATOM 4050 O O . TYR A 1 519 ? -11.638 8.631 45.540 1.00 98.00 519 TYR A O 1
ATOM 4058 N N . ALA A 1 520 ? -13.313 8.335 44.070 1.00 95.31 520 ALA A N 1
ATOM 4059 C CA . ALA A 1 520 ? -14.343 8.129 45.086 1.00 95.31 520 ALA A CA 1
ATOM 4060 C C . ALA A 1 520 ? -14.041 6.907 45.973 1.00 95.31 520 ALA A C 1
ATOM 4062 O O . ALA A 1 520 ? -14.206 6.965 47.190 1.00 95.31 520 ALA A O 1
ATOM 4063 N N . ARG A 1 521 ? -13.538 5.808 45.391 1.00 95.56 521 ARG A N 1
ATOM 4064 C CA . ARG A 1 521 ? -13.134 4.599 46.140 1.00 95.56 521 ARG A CA 1
ATOM 4065 C C . ARG A 1 521 ? -11.913 4.818 47.031 1.00 95.56 521 ARG A C 1
ATOM 4067 O O . ARG A 1 521 ? -11.780 4.124 48.035 1.00 95.56 521 ARG A O 1
ATOM 4074 N N . MET A 1 522 ? -11.083 5.797 46.687 1.00 95.88 522 MET A N 1
ATOM 4075 C CA . MET A 1 522 ? -9.926 6.251 47.461 1.00 95.88 522 MET A CA 1
ATOM 4076 C C . MET A 1 522 ? -10.252 7.377 48.454 1.00 95.88 522 MET A C 1
ATOM 4078 O O . MET A 1 522 ? -9.332 7.955 49.030 1.00 95.88 522 MET A O 1
ATOM 4082 N N . ASP A 1 523 ? -11.534 7.719 48.636 1.00 93.31 523 ASP A N 1
ATOM 4083 C CA . ASP A 1 523 ? -11.998 8.837 49.475 1.00 93.31 523 ASP A CA 1
ATOM 4084 C C . 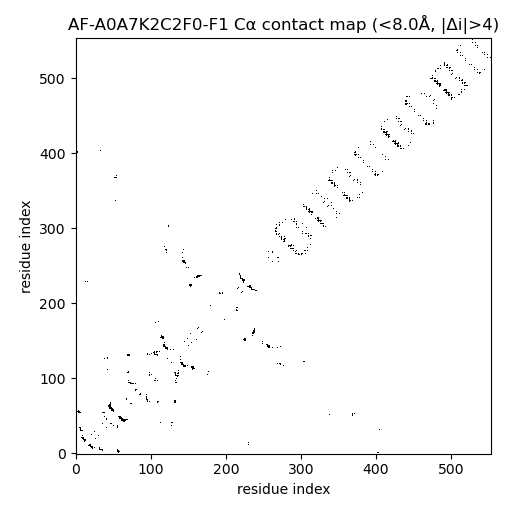ASP A 1 523 ? -11.394 10.202 49.068 1.00 93.31 523 ASP A C 1
ATOM 4086 O O . ASP A 1 523 ? -11.291 11.148 49.850 1.00 93.31 523 ASP A O 1
ATOM 4090 N N . ARG A 1 524 ? -10.997 10.337 47.795 1.00 95.88 524 ARG A N 1
ATOM 4091 C CA . ARG A 1 524 ? -10.493 11.581 47.194 1.00 95.88 524 ARG A CA 1
ATOM 4092 C C . ARG A 1 524 ? -11.652 12.407 46.635 1.00 95.88 524 ARG A C 1
ATOM 4094 O O . ARG A 1 524 ? -11.690 12.716 45.446 1.00 95.88 524 ARG A O 1
ATOM 4101 N N . GLY A 1 525 ? -12.601 12.769 47.499 1.00 94.00 525 GLY A N 1
ATOM 4102 C CA . GLY A 1 525 ? -13.868 13.405 47.107 1.00 94.00 525 GLY A CA 1
ATOM 4103 C C . GLY A 1 525 ? -13.710 14.662 46.242 1.00 94.00 525 GLY A C 1
ATOM 4104 O O . GLY A 1 525 ? -14.413 14.813 45.251 1.00 94.00 525 GLY A O 1
ATOM 4105 N N . VAL A 1 526 ? -12.732 15.523 46.545 1.00 96.31 526 VAL A N 1
ATOM 4106 C CA . VAL A 1 526 ? -12.469 16.745 45.758 1.00 96.31 526 VAL A CA 1
ATOM 4107 C C . VAL A 1 526 ? -12.071 16.425 44.314 1.00 96.31 526 VAL A C 1
ATOM 4109 O O . VAL A 1 526 ? -12.523 17.096 43.390 1.00 96.31 526 VAL A O 1
ATOM 4112 N N . ASP A 1 527 ? -11.232 15.411 44.104 1.00 97.12 527 ASP A N 1
ATOM 4113 C CA . ASP A 1 527 ? -10.797 15.024 42.759 1.00 97.12 527 ASP A CA 1
ATOM 4114 C C . ASP A 1 527 ? -11.920 14.279 42.015 1.00 97.12 527 ASP A C 1
ATOM 4116 O O . ASP A 1 527 ? -12.120 14.505 40.822 1.00 97.12 527 ASP A O 1
ATOM 4120 N N . ALA A 1 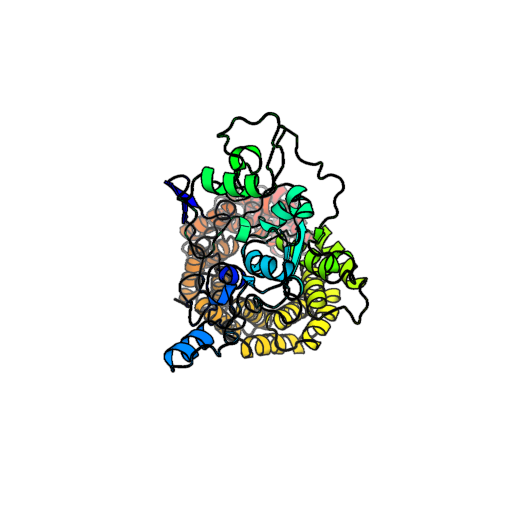528 ? -12.714 13.471 42.732 1.00 96.69 528 ALA A N 1
ATOM 4121 C CA . ALA A 1 528 ? -13.905 12.813 42.191 1.00 96.69 528 ALA A CA 1
ATOM 4122 C C . ALA A 1 528 ? -14.950 13.828 41.693 1.00 96.69 528 ALA A C 1
ATOM 4124 O O . ALA A 1 528 ? -15.471 13.667 40.591 1.00 96.69 528 ALA A O 1
ATOM 4125 N N . VAL A 1 529 ? -15.210 14.895 42.460 1.00 97.50 529 VAL A N 1
ATOM 4126 C CA . VAL A 1 529 ? -16.112 15.992 42.068 1.00 97.50 529 VAL A CA 1
ATOM 4127 C C . VAL A 1 529 ? -15.610 16.687 40.807 1.00 97.50 529 VAL A C 1
ATOM 4129 O O . VAL A 1 529 ? -16.381 16.824 39.867 1.00 97.50 529 VAL A O 1
ATOM 4132 N N . ARG A 1 530 ? -14.320 17.043 40.723 1.00 97.19 530 ARG A N 1
ATOM 4133 C CA . ARG A 1 530 ? -13.764 17.675 39.509 1.00 97.19 530 ARG A CA 1
ATOM 4134 C C . ARG A 1 530 ? -13.905 16.789 38.271 1.00 97.19 530 ARG A C 1
ATOM 4136 O O . ARG A 1 530 ? -14.235 17.279 37.195 1.00 97.19 530 ARG A O 1
ATOM 4143 N N . ALA A 1 531 ? -13.650 15.489 38.414 1.00 96.88 531 ALA A N 1
ATOM 4144 C CA . ALA A 1 531 ? -13.835 14.541 37.321 1.00 96.88 531 ALA A CA 1
ATOM 4145 C C . ALA A 1 531 ? -15.319 14.441 36.915 1.00 96.88 531 ALA A C 1
ATOM 4147 O O . ALA A 1 531 ? -15.626 14.454 35.727 1.00 96.88 531 ALA A O 1
ATOM 4148 N N . ALA A 1 532 ? -16.246 14.421 37.879 1.00 97.00 532 ALA A N 1
ATOM 4149 C CA . ALA A 1 532 ? -17.685 14.426 37.615 1.00 97.00 532 ALA A CA 1
ATOM 4150 C C . ALA A 1 532 ? -18.174 15.728 36.956 1.00 97.00 532 ALA A C 1
ATOM 4152 O O . ALA A 1 532 ? -18.970 15.671 36.022 1.00 97.00 532 ALA A O 1
ATOM 4153 N N . GLU A 1 533 ? -17.668 16.891 37.371 1.00 97.12 533 GLU A N 1
ATOM 4154 C CA . GLU A 1 533 ? -17.931 18.178 36.712 1.00 97.12 533 GLU A CA 1
ATOM 4155 C C . GLU A 1 533 ? -17.479 18.144 35.249 1.00 97.12 533 GLU A C 1
ATOM 4157 O O . GLU A 1 533 ? -18.226 18.555 34.362 1.00 97.12 533 GLU A O 1
ATOM 4162 N N . ARG A 1 534 ? -16.303 17.568 34.972 1.00 97.38 534 ARG A N 1
ATOM 4163 C CA . ARG A 1 534 ? -15.821 17.412 33.598 1.00 97.38 534 ARG A CA 1
ATOM 4164 C C . ARG A 1 534 ? -16.707 16.482 32.766 1.00 97.38 534 ARG A C 1
ATOM 4166 O O . ARG A 1 534 ? -16.978 16.790 31.609 1.00 97.38 534 ARG A O 1
ATOM 4173 N N . ILE A 1 535 ? -17.191 15.379 33.338 1.00 97.50 535 ILE A N 1
ATOM 4174 C CA . ILE A 1 535 ? -18.172 14.509 32.667 1.00 97.50 535 ILE A CA 1
ATOM 4175 C C . ILE A 1 535 ? -19.451 15.294 32.368 1.00 97.50 535 ILE A C 1
ATOM 4177 O O . ILE A 1 535 ? -19.955 15.207 31.259 1.00 97.50 535 ILE A O 1
ATOM 4181 N N . MET A 1 536 ? -19.941 16.101 33.310 1.00 97.00 536 MET A N 1
ATOM 4182 C CA . MET A 1 536 ? -21.148 16.923 33.149 1.00 97.00 536 MET A CA 1
ATOM 4183 C C . MET A 1 536 ? -21.030 18.000 32.065 1.00 97.00 536 MET A C 1
ATOM 4185 O O . MET A 1 536 ? -22.032 18.353 31.444 1.00 97.00 536 MET A O 1
ATOM 4189 N N . GLU A 1 537 ? -19.828 18.529 31.827 1.00 96.62 537 GLU A N 1
ATOM 4190 C CA . GLU A 1 537 ? -19.561 19.428 30.697 1.00 96.62 537 GLU A CA 1
ATOM 4191 C C . GLU A 1 537 ? -19.695 18.713 29.343 1.00 96.62 537 GLU A C 1
ATOM 4193 O O . GLU A 1 537 ? -20.117 19.333 28.366 1.00 96.62 537 GLU A O 1
ATOM 4198 N N . LEU A 1 538 ? -19.333 17.428 29.285 1.00 95.69 538 LEU A N 1
ATOM 4199 C CA . LEU A 1 538 ? -19.341 16.607 28.069 1.00 95.69 538 LEU A CA 1
ATOM 4200 C C . LEU A 1 538 ? -20.702 15.933 27.825 1.00 95.69 538 LEU A C 1
ATOM 4202 O O . LEU A 1 538 ? -21.185 15.895 26.696 1.00 95.69 538 LEU A O 1
ATOM 4206 N N . ASP A 1 539 ? -21.331 15.431 28.885 1.00 96.31 539 ASP A N 1
ATOM 4207 C CA . ASP A 1 539 ? -22.653 14.809 28.905 1.00 96.31 539 ASP A CA 1
ATOM 4208 C C . ASP A 1 539 ? -23.436 15.249 30.159 1.00 96.31 539 ASP A C 1
ATOM 4210 O O . ASP A 1 539 ? -23.332 14.636 31.228 1.00 96.31 539 ASP A O 1
ATOM 4214 N N . PRO A 1 540 ? -24.288 16.285 30.038 1.00 96.38 540 PRO A N 1
ATOM 4215 C CA . PRO A 1 540 ? -25.085 16.788 31.155 1.00 96.38 540 PRO A CA 1
ATOM 4216 C C . PRO A 1 540 ? -26.104 15.795 31.736 1.00 96.38 540 PRO A C 1
ATOM 4218 O O . PRO A 1 540 ? -26.672 16.041 32.805 1.00 96.38 540 PRO A O 1
ATOM 4221 N N . ASN A 1 541 ? -26.397 14.697 31.037 1.00 95.00 541 ASN A N 1
ATOM 4222 C CA . ASN A 1 541 ? -27.358 13.690 31.488 1.00 95.00 541 ASN A CA 1
ATOM 4223 C C . ASN A 1 541 ? -26.676 12.457 32.095 1.00 95.00 541 ASN A C 1
ATOM 4225 O O . ASN A 1 541 ? -27.365 11.484 32.421 1.00 95.00 541 ASN A O 1
ATOM 4229 N N . ASN A 1 542 ? -25.353 12.488 32.277 1.00 95.69 542 ASN A N 1
ATOM 4230 C CA . ASN A 1 542 ? -24.606 11.360 32.806 1.00 95.69 542 ASN A CA 1
ATOM 4231 C C . ASN A 1 542 ? -25.001 11.063 34.264 1.00 95.69 542 ASN A C 1
ATOM 4233 O O . ASN A 1 542 ? -24.699 11.814 35.193 1.00 95.69 542 ASN A O 1
ATOM 4237 N N . GLN A 1 543 ? -25.683 9.936 34.480 1.00 94.62 543 GLN A N 1
ATOM 4238 C CA . GLN A 1 543 ? -26.210 9.567 35.799 1.00 94.62 543 GLN A CA 1
ATOM 4239 C C . GLN A 1 543 ? -25.106 9.316 36.831 1.00 94.62 543 GLN A C 1
ATOM 4241 O O . GLN A 1 543 ? -25.298 9.586 38.017 1.00 94.62 543 GLN A O 1
ATOM 4246 N N . MET A 1 544 ? -23.959 8.795 36.390 1.00 94.81 544 MET A N 1
ATOM 4247 C CA . MET A 1 544 ? -22.843 8.482 37.272 1.00 94.81 544 MET A CA 1
ATOM 4248 C C . MET A 1 544 ? -22.213 9.762 37.831 1.00 94.81 544 MET A C 1
ATOM 4250 O O . MET A 1 544 ? -21.930 9.835 39.027 1.00 94.81 544 MET A O 1
ATOM 4254 N N . ALA A 1 545 ? -22.055 10.786 36.991 1.00 95.31 545 ALA A N 1
ATOM 4255 C CA . ALA A 1 545 ? -21.542 12.083 37.407 1.00 95.31 545 ALA A CA 1
ATOM 4256 C C . ALA A 1 545 ? -22.460 12.764 38.436 1.00 95.31 545 ALA A C 1
ATOM 4258 O O . ALA A 1 545 ? -21.977 13.188 39.485 1.00 95.31 545 ALA A O 1
ATOM 4259 N N . HIS A 1 546 ? -23.780 12.779 38.202 1.00 95.00 546 HIS A N 1
ATOM 4260 C CA . HIS A 1 546 ? -24.758 13.289 39.180 1.00 95.00 546 HIS A CA 1
ATOM 4261 C C . HIS A 1 546 ? -24.643 12.581 40.534 1.00 95.00 546 HIS A C 1
ATOM 4263 O O . HIS A 1 546 ? -24.581 13.237 41.569 1.00 95.00 546 HIS A O 1
ATOM 4269 N N . ALA A 1 547 ? -24.531 11.249 40.535 1.00 94.75 547 ALA A N 1
ATOM 4270 C CA . ALA A 1 547 ? -24.398 10.481 41.771 1.00 94.75 547 ALA A CA 1
ATOM 4271 C C . ALA A 1 547 ? -23.117 10.819 42.559 1.00 94.75 547 ALA A C 1
ATOM 4273 O O . ALA A 1 547 ? -23.143 10.843 43.791 1.00 94.75 547 ALA A O 1
ATOM 4274 N N . ILE A 1 548 ? -21.999 11.091 41.875 1.00 94.75 548 ILE A N 1
ATOM 4275 C CA . ILE A 1 548 ? -20.747 11.515 42.524 1.00 94.75 548 ILE A CA 1
ATOM 4276 C C . ILE A 1 548 ? -20.887 12.927 43.107 1.00 94.75 548 ILE A C 1
ATOM 4278 O O . ILE A 1 548 ? -20.463 13.156 44.241 1.00 94.75 548 ILE A O 1
ATOM 4282 N N . LEU A 1 549 ? -21.507 13.857 42.375 1.00 94.31 549 LEU A N 1
ATOM 4283 C CA . LEU A 1 549 ? -21.745 15.223 42.852 1.00 94.31 549 LEU A CA 1
ATOM 4284 C C . LEU A 1 549 ? -22.687 15.255 44.059 1.00 94.31 549 LEU A C 1
ATOM 4286 O O . LEU A 1 549 ? -22.412 15.973 45.013 1.00 94.31 549 LEU A O 1
ATOM 4290 N N . ASP A 1 550 ? -23.735 14.435 44.082 1.00 93.44 550 ASP A N 1
ATOM 4291 C CA . ASP A 1 550 ? -24.630 14.332 45.240 1.00 93.44 550 ASP A CA 1
ATOM 4292 C C . ASP A 1 550 ? -23.925 13.739 46.473 1.00 93.44 550 ASP A C 1
ATOM 4294 O O . ASP A 1 550 ? -24.228 14.104 47.611 1.00 93.44 550 ASP A O 1
ATOM 4298 N N . ALA A 1 551 ? -22.986 12.811 46.263 1.00 91.94 551 ALA A N 1
ATOM 4299 C CA . ALA A 1 551 ? -22.271 12.139 47.345 1.00 91.94 551 ALA A CA 1
ATOM 4300 C C . ALA A 1 551 ? -21.126 12.979 47.941 1.00 91.94 551 ALA A C 1
ATOM 4302 O O . ALA A 1 551 ? -20.846 12.852 49.134 1.00 91.94 551 ALA A O 1
ATOM 4303 N N . PHE A 1 552 ? -20.462 13.814 47.133 1.00 90.50 552 PHE A N 1
ATOM 4304 C CA . PHE A 1 552 ? -19.227 14.518 47.516 1.00 90.50 552 PHE A CA 1
ATOM 4305 C C . PHE A 1 552 ? -19.256 16.041 47.294 1.00 90.50 552 PHE A C 1
ATOM 4307 O O . PHE A 1 552 ? -18.319 16.729 47.703 1.00 90.50 552 PHE A O 1
ATOM 4314 N N . GLY A 1 553 ? -20.295 16.586 46.661 1.00 73.56 553 GLY A N 1
ATOM 4315 C CA . GLY A 1 553 ? -20.460 18.015 46.407 1.00 73.56 553 GLY A CA 1
ATOM 4316 C C . GLY A 1 553 ? -21.047 18.745 47.613 1.00 73.56 553 GLY A C 1
ATOM 4317 O O . GLY A 1 553 ? -22.262 18.775 47.800 1.00 73.56 553 GLY A O 1
ATOM 4318 N N . THR A 1 554 ? -20.189 19.363 48.426 1.00 61.44 554 THR A N 1
ATOM 4319 C CA . THR A 1 554 ? -20.583 20.343 49.457 1.00 61.44 554 THR A CA 1
ATOM 4320 C C . THR A 1 554 ? -19.654 21.537 49.476 1.00 61.44 554 THR A C 1
ATOM 4322 O O . THR A 1 554 ? -18.431 21.297 49.611 1.00 61.44 554 THR A O 1
#

Nearest PDB structures (foldseek):
  6eou-assembly1_A  TM=7.540E-01  e=3.835E-14  Homo sapiens
  5g05-assembly1_C  TM=7.775E-01  e=2.379E-09  Homo sapiens
  4ui9-assembly1_P  TM=7.931E-01  e=1.248E-08  Homo sapiens
  8pkp-assembly1_V  TM=6.384E-01  e=5.216E-09  Homo sapiens
  5l9t-assembly1_C  TM=6.179E-01  e=5.945E-09  Homo sapiens

Radius of gyration: 30.61 Å; Cα contacts (8 Å, |Δi|>4): 823; chains: 1; bounding box: 80×51×96 Å

Sequence (554 aa):
SNERLFELPLRWYSQTAQWDLSPGYSIANKRFGRLIPDRCMACHNSYPSTVEWVEGKYNEVPNGISCERCHGPGSAHVDLRLAGGGPTEDADYSIVNPARLTHDLQMDVCQQCHLHTSVSVLRDGREPFDFRPSERLQDHLALFSARDSVGGLDVISHAERLAQSACYLASIPQMTCTTCHNPHEAFRDKGPEYFNNTCISCHEAIPEHELRVDCARCHMPKEVADGTPHATFTDHWIRVVEDEAPLAAHQSPLLTAYYDRDRTGSGKMEAIATLVHATQTSDVSAMETGIDLVRSIVPSDTTGEARFLMGVSLWRLGRSEEAIAPLEAAVAVRPNIPERLNALAQAYESANEKQDQIRGLYERALDIQPALADIRINYGRYLELEGDLTAAIAQYRRAVSEKPWLAQAHYNLGTALLQNGEFAEAEAVLEQTLMLDPDHADALGNLGLFLLTENRIQEAGARFRQAVVSAPDNPIALSNLGSWYFNTGDFEEAITYLERAVAIEPEYIGAWENLALSYARMDRGVDAVRAAERIMELDPNNQMAHAILDAFGT

Solvent-accessible surface area (backbone atoms only — not comparable to full-atom values): 30018 Å² total; per-residue (Å²): 129,86,60,60,43,51,48,62,53,62,40,76,33,79,87,72,72,42,79,44,67,30,73,68,46,85,80,45,90,53,65,73,68,44,64,38,43,58,63,56,43,46,59,59,27,33,87,54,42,72,41,82,96,40,78,24,26,49,85,42,74,53,87,42,73,46,67,35,66,53,22,32,55,42,64,65,32,49,52,39,45,74,72,68,52,70,68,56,101,86,56,64,84,57,43,55,59,52,91,77,48,56,54,70,32,43,43,31,38,52,31,72,61,32,50,59,48,82,33,74,42,67,34,91,97,47,57,69,78,64,80,46,34,91,46,60,50,75,75,41,39,48,41,24,38,35,43,92,61,61,86,65,51,53,88,31,25,46,56,62,33,31,68,70,8,66,67,52,64,72,33,62,73,78,65,52,70,65,68,84,41,58,95,90,51,87,64,89,82,57,60,56,67,56,58,38,52,52,53,43,74,79,50,86,78,66,87,96,62,68,102,80,66,53,52,52,66,58,25,24,41,73,40,68,21,66,78,31,88,80,44,74,42,67,39,41,42,51,44,85,75,68,98,71,78,81,75,81,71,84,79,67,58,70,61,43,56,73,50,68,67,56,70,71,46,78,48,55,64,50,19,41,45,33,36,51,45,14,63,76,68,69,37,64,68,40,32,53,50,15,40,51,43,54,69,70,35,58,76,91,71,58,43,38,63,50,25,34,51,40,13,55,48,30,38,75,72,68,38,18,68,73,12,39,64,34,20,52,52,15,28,71,69,50,74,89,40,42,68,49,31,45,51,38,26,52,21,29,63,72,48,74,38,68,73,91,49,34,64,59,28,45,51,52,24,39,70,75,36,75,74,45,29,72,56,27,42,54,47,15,52,53,29,41,75,72,64,40,48,69,62,12,43,55,27,16,54,50,15,28,70,56,36,79,78,42,34,69,30,27,38,53,32,14,53,49,25,49,76,70,64,43,51,76,60,14,51,57,30,31,51,52,15,38,70,65,36,77,58,45,34,69,49,27,42,54,50,18,55,52,27,46,76,70,69,38,55,71,62,15,54,52,28,20,51,49,12,27,69,55,33,75,85,37,39,67,34,24,26,54,35,13,48,46,28,45,77,75,64,43,34,70,59,12,37,59,32,14,55,52,15,36,70,74,37,79,79,45,54,74,31,40,51,52,32,20,51,30,27,47,76,67,71,36,37,73,61,16,34,54,33,21,52,54,39,39,75,78,39,78,79,45,63,68,31,52,55,44,34,73,73,50,63,124

Secondary structure (DSSP, 8-state):
---B-B--SEEEETTTTEEEEPTTTTTS--TT--B--HHHHHHHSS--EE-TT-TTBEEE--SS--THHHHS-HHHHHHHHHTT-PPBTTB--SS--GGGS-HHHHHHHHHHHH---SEEEEPTT--TT---TTS-GGGTEEEEEEGGGTTS--TT-HHHHHHT-HHHHHTTTT--HHHH--TTS--TTSHHHHHHHHHHTT-S--TT--TT--HHHHHS-EEEPTT-TT-EEE----S---S-PPP-TTS--SEEESSHHHHHS-SHHHHHHHHHHHHHHT-HHHHHHHHHHHHHS-TTT--HHHHHHHHHHHHHTT-HHHHHHHHHHHHHHSS--HHHHHHHHHHHHHHT--HHHHHHHHHHHHHH-TT-HHHHHHHHHHHHHTT-HHHHHHHHHHHHHH-TT-HHHHHHHHHHHHHTT-HHHHHHHHHHHHHH-TT-HHHHHHHHHHHHHTT-HHHHHHHHHHHHHH-TT-HHHHHHHHHHHHHHT-HHHHHHHHHHHHHH-TT-HHHHHHHHHHHHHTT-HHHHHHHHHHHHHH-TT-HHHHHHHHHH--

Foldseek 3Di:
DLQFDFDAQWDQQPLVRDIDGDQPCVVDVCPRPHTCFPLNLLQWFDDFADDPPDGRHTPGTHHGYDCCLQKNPVVQVVVCVVVVNDADPPDDPSIHDLVPAFQQLVQQSVCLNQAAAPFKDFPPPADSNPDGSNDHNVNGIWHKHFLVCPQFAAPRHLSVLLVLAPVSVVCPPPDHPVLLDDPVDDPPPVDQVSNVVSVCVPVVDDPPDDPDDSQQCQQFNWDQGPSDPSDTDTRNNGDGDDPDDGDPSPDDDRIDIPDVCCVPDQVLVVLLRLLVSCVVVVPLVSLVVSLVSLVSGDPVSNALSSLQSNLLSCVVVLVLVVSQPSLVVSCVRPVQALSSLLSNLSSCVSVVHPLVCNLVSLVSSCVSPVLPLVSLQVNLVNCVVVVVLVSSLVSLVSSCVSPVLPLSSLQSNLVSCVVVVVLVVSLVSLVSSCVSPVLPLVSLLVNLVSCVVVVVLVSSLVSLVSSCVSPVQALSSLQSNLLSCVVVPVLVSSLVSLVSSCVSPVLPLSSLLSNLVSCVSVVVLVVSLVSLVSSCVNPVPDPSSVVSCVVRPD

Mean predicted aligned error: 8.2 Å